Protein AF-A0ABD5RS90-F1 (afdb_monomer)

Sequence (427 aa):
MPPEAVANRLRALKRGEWLVRLPAHFGEPEPRPFVVNSPPLPAGHSESDNPLDGTAAVSFDAQLTLMAEDALDDYCLPIGSHSTATRTDAPDETGADSDHDQTTQRVKSPLALTKCLPPTVQYVPDWDALQCTACDNRYDPCIDGMRRAISCCSSLAAVDRDKIPICELNLKCSLEERAASEWSDQQLLFLQAVYNAQQGRYDKLEYDLLSDSMLRLQEYIGLDSDAVQALLDSDVLNHDGDHPHRLYSVTPEGRDAIGESYRLGVDYGHGKGDLEESSQHVLGMGVAMRWLEQEFRDNPDSDVTVVFPYYDLPDSDHRLDLVGLDDNGEIVVAVEVERINHDVREAAVSDFDKMAAYDPDEAIWLVMTQDDGHTLLDALRDPPDGTPRVEASYAATTPPQQFTIDTPGLTKIYPVTWLRDQLEEYQ

Mean predicted aligned error: 13.92 Å

Solvent-accessible surface area (backbone atoms only — not comparable to full-atom values): 24862 Å² total; per-residue (Å²): 130,60,67,68,64,50,52,58,49,62,75,65,56,51,95,58,48,44,83,44,68,62,86,49,61,94,94,49,79,64,56,75,72,46,77,46,67,62,76,77,65,55,79,45,38,84,88,22,100,46,42,52,55,76,70,55,35,55,51,47,54,53,49,50,51,50,51,52,51,51,41,49,71,76,70,44,80,76,90,60,81,83,76,74,80,82,79,85,84,82,86,86,84,87,90,77,92,77,98,77,78,77,85,77,78,60,85,74,50,37,57,77,49,28,85,52,54,42,93,48,39,45,72,39,78,97,72,60,25,31,25,18,70,85,77,68,52,73,30,52,55,35,67,71,22,48,53,50,27,37,47,68,87,52,46,68,93,79,49,64,57,93,24,38,47,57,34,77,75,87,65,59,53,49,72,68,55,49,72,70,42,97,55,54,71,54,54,44,52,43,50,43,49,42,39,37,51,55,68,65,70,52,54,68,70,40,47,35,73,83,80,48,38,47,62,54,54,35,53,31,49,60,51,55,68,70,63,51,48,55,36,44,80,65,57,29,29,42,79,71,43,62,65,94,39,42,36,49,30,59,30,74,62,26,30,54,72,32,54,57,80,85,49,92,79,75,68,36,49,83,68,36,62,60,96,78,62,41,32,64,47,50,32,39,49,57,42,52,51,56,43,46,42,56,70,29,42,70,26,90,91,42,70,28,67,45,76,42,52,34,37,65,39,95,92,48,102,48,66,45,51,29,35,27,20,30,94,85,68,49,54,41,30,36,36,41,64,51,73,85,57,100,51,40,46,57,51,51,46,53,53,27,55,56,43,31,75,60,59,26,84,37,17,36,38,36,17,63,37,58,68,43,40,53,51,53,47,48,22,34,36,63,22,88,88,70,63,57,74,42,89,75,84,76,61,90,85,58,58,37,71,72,57,89,49,86,42,54,38,39,34,44,39,35,31,43,61,65,54,44,57,67,34,77,95,66,104

Foldseek 3Di:
DDPVVVVVVVVVDDVQKDFDFDQDDPPDDTDDTDIDGHDADDACPPPGPHHDDDPRVVVVVVVVVVVVVVCCVPPNDPPDDDDDPPPDDDDDDDDDDDPDPPLLADLDFLLNQAPQAWPQWHQDSVVRWIAGPPPRDTAHLAPVRSQCSCVVPHHPVVTDLLSAAHRDFPQPDHPVLQVVAPAHSLLLSLLSLLACQLLVVDDVSHPHLLPDASVSSCNSSVPDVVSVVVCCVVQQKAFQDQVVHTHIFGAPNVCVSSVHDDDPPPQDDFLHDDPRDGSLLVNLLVLVQLLCCVPACVDPPHQFPDKGAQHCDPVDNDTFGIFGAGPVRQGQEGEHEDDDDPCLLPVLCVQLVVQLVRQHVAQEYEYQDQQRLQVNQVSQQCHPVRDRQFVDDDDSPDGQQPDQGDGSNHGGYDHSVRSNCPRPVND

pLDDT: mean 86.83, std 15.9, range [29.31, 98.44]

Organism: NCBI:txid1872699

Nearest PDB structures (foldseek):
  8q43-assembly1_B  TM=2.902E-01  e=3.916E-01  Thermoanaerobacter brockii subsp. finnii Ako-1
  8w2p-assembly1_A  TM=3.865E-01  e=2.402E+00  Geobacillus stearothermophilus

Radius of gyration: 28.72 Å; Cα contacts (8 Å, |Δi|>4): 654; chains: 1; bounding box: 75×54×85 Å

Secondary structure (DSSP, 8-state):
--HHHHHHHHHTPPTTEEEE-PPPPTTSPPPPPEEEEPPPPPTB-TTSSSB--HHHHHHHHHHHHHHHHHHHHHTS----S--------------------STTSSPPPHHHH-S---TTEEEEGGGTEEEETTT--EE-SSHHHHHHHHHHHS-GGGS-GGG-----------HHHHHH-SS-HHHHHHHHHHHHHHTT-S-TTT--TTT--THHHHHHHT--HHHHHHHHHTTSEEEEESSSS-EEEE-HHHHHHTT----TTTSSBTTB--TT--HHHHHHHHHHHHHHIIIIIT-TT----EEEEEEE-TTSS-EEEEEEE-TTS-EEEEEEEE---TTHHHHHHHHHHHHHTT--SEEEEEESSHHHHHHHHHHHHS-TTS--S------TTS-GGG----BTTBSEEEEHHHHHTTSGGG-

Structure (mmCIF, N/CA/C/O backbone):
data_AF-A0ABD5RS90-F1
#
_entry.id   AF-A0ABD5RS90-F1
#
loop_
_atom_site.group_PDB
_atom_site.id
_atom_site.type_symbol
_atom_site.label_atom_id
_atom_site.label_alt_id
_atom_site.label_comp_id
_atom_site.label_asym_id
_atom_site.label_entity_id
_atom_site.label_seq_id
_atom_site.pdbx_PDB_ins_code
_atom_site.Cartn_x
_atom_site.Cartn_y
_atom_site.Cartn_z
_atom_site.occupancy
_atom_site.B_iso_or_equiv
_atom_site.auth_seq_id
_atom_site.auth_comp_id
_atom_site.auth_asym_id
_atom_site.auth_atom_id
_atom_site.pdbx_PDB_model_num
ATOM 1 N N . MET A 1 1 ? -36.204 13.274 -8.986 1.00 70.31 1 MET A N 1
ATOM 2 C CA . MET A 1 1 ? -36.857 11.956 -8.804 1.00 70.31 1 MET A CA 1
ATOM 3 C C . MET A 1 1 ? -36.311 11.394 -7.504 1.00 70.31 1 MET A C 1
ATOM 5 O O . MET A 1 1 ? -35.115 11.570 -7.320 1.00 70.31 1 MET A O 1
ATOM 9 N N . PRO A 1 2 ? -37.130 10.824 -6.604 1.00 77.56 2 PRO A N 1
ATOM 10 C CA . PRO A 1 2 ? -36.626 10.252 -5.353 1.00 77.56 2 PRO A CA 1
ATOM 11 C C . PRO A 1 2 ? -35.622 9.112 -5.618 1.00 77.56 2 PRO A C 1
ATOM 13 O O . PRO A 1 2 ? -35.817 8.405 -6.614 1.00 77.56 2 PRO A O 1
ATOM 16 N N . PRO A 1 3 ? -34.599 8.911 -4.766 1.00 74.56 3 PRO A N 1
ATOM 17 C CA . PRO A 1 3 ? -33.565 7.886 -4.960 1.00 74.56 3 PRO A CA 1
ATOM 18 C C . PRO A 1 3 ? -34.128 6.476 -5.180 1.00 74.56 3 PRO A C 1
ATOM 20 O O . PRO A 1 3 ? -33.766 5.816 -6.152 1.00 74.56 3 PRO A O 1
ATOM 23 N N . GLU A 1 4 ? -35.119 6.061 -4.388 1.00 76.81 4 GLU A N 1
ATOM 24 C CA . GLU A 1 4 ? -35.784 4.756 -4.532 1.00 76.81 4 GLU A CA 1
ATOM 25 C C . GLU A 1 4 ? -36.438 4.561 -5.909 1.00 76.81 4 GLU A C 1
ATOM 27 O O . GLU A 1 4 ? -36.399 3.480 -6.497 1.00 76.81 4 GLU A O 1
ATOM 32 N N . ALA A 1 5 ? -37.025 5.620 -6.472 1.00 76.50 5 ALA A N 1
ATOM 33 C CA . ALA A 1 5 ? -37.651 5.564 -7.790 1.00 76.50 5 ALA A CA 1
ATOM 34 C C . ALA A 1 5 ? -36.615 5.487 -8.925 1.00 76.50 5 ALA A C 1
ATOM 36 O O . ALA A 1 5 ? -36.916 4.935 -9.985 1.00 76.50 5 ALA A O 1
ATOM 37 N N . VAL A 1 6 ? -35.405 6.016 -8.711 1.00 78.56 6 VAL A N 1
ATOM 38 C CA . VAL A 1 6 ? -34.271 5.850 -9.633 1.00 78.56 6 VAL A CA 1
ATOM 39 C C . VAL A 1 6 ? -33.722 4.429 -9.529 1.00 78.56 6 VAL A C 1
ATOM 41 O O . VAL A 1 6 ? -33.613 3.764 -10.555 1.00 78.56 6 VAL A O 1
ATOM 44 N N . ALA A 1 7 ? -33.483 3.923 -8.316 1.00 77.19 7 ALA A N 1
ATOM 45 C CA . ALA A 1 7 ? -33.000 2.561 -8.079 1.00 77.19 7 ALA A CA 1
ATOM 46 C C . ALA A 1 7 ? -33.940 1.500 -8.679 1.00 77.19 7 ALA A C 1
ATOM 48 O O . ALA A 1 7 ? -33.500 0.616 -9.415 1.00 77.19 7 ALA A O 1
ATOM 49 N N . ASN A 1 8 ? -35.253 1.641 -8.468 1.00 83.50 8 ASN A N 1
ATOM 50 C CA . ASN A 1 8 ? -36.257 0.754 -9.059 1.00 83.50 8 ASN A CA 1
ATOM 51 C C . ASN A 1 8 ? -36.266 0.799 -10.595 1.00 83.50 8 ASN A C 1
ATOM 53 O O . ASN A 1 8 ? -36.530 -0.215 -11.238 1.00 83.50 8 ASN A O 1
ATOM 57 N N . ARG A 1 9 ? -35.962 1.954 -11.202 1.00 81.50 9 ARG A N 1
ATOM 58 C CA . ARG A 1 9 ? -35.846 2.079 -12.662 1.00 81.50 9 ARG A CA 1
ATOM 59 C C . ARG A 1 9 ? -34.555 1.478 -13.194 1.00 81.50 9 ARG A C 1
ATOM 61 O O . ARG A 1 9 ? -34.614 0.810 -14.216 1.00 81.50 9 ARG A O 1
ATOM 68 N N . LEU A 1 10 ? -33.431 1.672 -12.504 1.00 83.69 10 LEU A N 1
ATOM 69 C CA . LEU A 1 10 ? -32.147 1.077 -12.880 1.00 83.69 10 LEU A CA 1
ATOM 70 C C . LEU A 1 10 ? -32.215 -0.456 -12.852 1.00 83.69 10 LEU A C 1
ATOM 72 O O . LEU A 1 10 ? -31.781 -1.092 -13.805 1.00 83.69 10 LEU A O 1
ATOM 76 N N . ARG A 1 11 ? -32.863 -1.045 -11.836 1.00 85.50 11 ARG A N 1
ATOM 77 C CA . ARG A 1 11 ? -33.105 -2.501 -11.757 1.00 85.50 11 ARG A CA 1
ATOM 78 C C . ARG A 1 11 ? -33.982 -3.045 -12.892 1.00 85.50 11 ARG A C 1
ATOM 80 O O . ARG A 1 11 ? -33.917 -4.231 -13.192 1.00 85.50 11 ARG A O 1
ATOM 87 N N . ALA A 1 12 ? -34.822 -2.204 -13.493 1.00 86.19 12 ALA A N 1
ATOM 88 C CA . ALA A 1 12 ? -35.758 -2.596 -14.544 1.00 86.19 12 ALA A CA 1
ATOM 89 C C . ALA A 1 12 ? -35.225 -2.371 -15.973 1.00 86.19 12 ALA A C 1
ATOM 91 O O . ALA A 1 12 ? -35.929 -2.723 -16.923 1.00 86.19 12 ALA A O 1
ATOM 92 N N . LEU A 1 13 ? -34.027 -1.793 -16.138 1.00 88.69 13 LEU A N 1
ATOM 93 C CA . LEU A 1 13 ? -33.427 -1.551 -17.453 1.00 88.69 13 LEU A CA 1
ATOM 94 C C . LEU A 1 13 ? -33.046 -2.865 -18.138 1.00 88.69 13 LEU A C 1
ATOM 96 O O . LEU A 1 13 ? -32.420 -3.747 -17.547 1.00 88.69 13 LEU A O 1
ATOM 100 N N . LYS A 1 14 ? -33.389 -2.979 -19.419 1.00 86.62 14 LYS A N 1
ATOM 101 C CA . LYS A 1 14 ? -32.979 -4.094 -20.276 1.00 86.62 14 LYS A CA 1
ATOM 102 C C . LYS A 1 14 ? -31.721 -3.750 -21.067 1.00 86.62 14 LYS A C 1
ATOM 104 O O . LYS A 1 14 ? -31.326 -2.595 -21.199 1.00 86.62 14 LYS A O 1
ATOM 109 N N . ARG A 1 15 ? -31.086 -4.774 -21.643 1.00 79.62 15 ARG A N 1
ATOM 110 C CA . ARG A 1 15 ? -29.936 -4.591 -22.537 1.00 79.62 15 ARG A CA 1
ATOM 111 C C . ARG A 1 15 ? -30.327 -3.678 -23.705 1.00 79.62 15 ARG A C 1
ATOM 113 O O . ARG A 1 15 ? -31.264 -3.991 -24.432 1.00 79.62 15 ARG A O 1
ATOM 120 N N . GLY A 1 16 ? -29.596 -2.578 -23.873 1.00 80.75 16 GLY A N 1
ATOM 121 C CA . GLY A 1 16 ? -29.892 -1.559 -24.881 1.00 80.75 16 GLY A CA 1
ATOM 122 C C . GLY A 1 16 ? -30.854 -0.462 -24.416 1.00 80.75 16 GLY A C 1
ATOM 123 O O . GLY A 1 16 ? -31.197 0.392 -25.222 1.00 80.75 16 GLY A O 1
ATOM 124 N N . GLU A 1 17 ? -31.276 -0.442 -23.153 1.00 90.69 17 GLU A N 1
ATOM 125 C CA . GLU A 1 17 ? -31.996 0.683 -22.552 1.00 90.69 17 GLU A CA 1
ATOM 126 C C . GLU A 1 17 ? -31.052 1.528 -21.691 1.00 90.69 17 GLU A C 1
ATOM 128 O O . GLU A 1 17 ? -30.182 1.009 -20.993 1.00 90.69 17 GLU A O 1
ATOM 133 N N . TRP A 1 18 ? -31.257 2.842 -21.708 1.00 88.62 18 TRP A N 1
ATOM 134 C CA . TRP A 1 18 ? -30.460 3.808 -20.963 1.00 88.62 18 TRP A CA 1
ATOM 135 C C . TRP A 1 18 ? -31.381 4.771 -20.231 1.00 88.62 18 TRP A C 1
ATOM 137 O O . TRP A 1 18 ? -32.264 5.374 -20.839 1.00 88.62 18 TRP A O 1
ATOM 147 N N . LEU A 1 19 ? -31.170 4.965 -18.933 1.00 90.81 19 LEU A N 1
ATOM 148 C CA . LEU A 1 19 ? -31.827 6.040 -18.197 1.00 90.81 19 LEU A CA 1
ATOM 149 C C . LEU A 1 19 ? -30.991 7.315 -18.347 1.00 90.81 19 LEU A C 1
ATOM 151 O O . LEU A 1 19 ? -29.860 7.370 -17.876 1.00 90.81 19 LEU A O 1
ATOM 155 N N . VAL A 1 20 ? -31.547 8.343 -18.984 1.00 87.88 20 VAL A N 1
ATOM 156 C CA . VAL A 1 20 ? -30.840 9.597 -19.271 1.00 87.88 20 VAL A CA 1
ATOM 157 C C . VAL A 1 20 ? -31.526 10.787 -18.611 1.00 87.88 20 VAL A C 1
ATOM 159 O O . VAL A 1 20 ? -32.753 10.848 -18.489 1.00 87.88 20 VAL A O 1
ATOM 162 N N . ARG A 1 21 ? -30.719 11.765 -18.199 1.00 87.38 21 ARG A N 1
ATOM 163 C CA . ARG A 1 21 ? -31.157 13.097 -17.772 1.00 87.38 21 ARG A CA 1
ATOM 164 C C . ARG A 1 21 ? -30.435 14.105 -18.652 1.00 87.38 21 ARG A C 1
ATOM 166 O O . ARG A 1 21 ? -29.224 14.254 -18.547 1.00 87.38 21 ARG A O 1
ATOM 173 N N . LEU A 1 22 ? -31.173 14.746 -19.551 1.00 85.06 22 LEU A N 1
ATOM 174 C CA . LEU A 1 22 ? -30.608 15.755 -20.441 1.00 85.06 22 LEU A CA 1
ATOM 175 C C . LEU A 1 22 ? -30.572 17.120 -19.739 1.00 85.06 22 LEU A C 1
ATOM 177 O O . LEU A 1 22 ? -31.462 17.401 -18.933 1.00 85.06 22 LEU A O 1
ATOM 181 N N . PRO A 1 23 ? -29.579 17.972 -20.034 1.00 83.06 23 PRO A N 1
ATOM 182 C CA . PRO A 1 23 ? -29.580 19.348 -19.553 1.00 83.06 23 PRO A CA 1
ATOM 183 C C . PRO A 1 23 ? -30.755 20.131 -20.162 1.00 83.06 23 PRO A C 1
ATOM 185 O O . PRO A 1 23 ? -31.164 19.867 -21.295 1.00 83.06 23 PRO A O 1
ATOM 188 N N . ALA A 1 24 ? -31.289 21.104 -19.421 1.00 85.06 24 ALA A N 1
ATOM 189 C CA . ALA A 1 24 ? -32.215 22.098 -19.968 1.00 85.06 24 ALA A CA 1
ATOM 190 C C . ALA A 1 24 ? -31.471 23.344 -20.462 1.00 85.06 24 ALA A C 1
ATOM 192 O O . ALA A 1 24 ? -30.346 23.630 -20.046 1.00 85.06 24 ALA A O 1
ATOM 193 N N . HIS A 1 25 ? -32.119 24.107 -21.343 1.00 80.62 25 HIS A N 1
ATOM 194 C CA . HIS A 1 25 ? -31.648 25.436 -21.712 1.00 80.62 25 HIS A CA 1
ATOM 195 C C . HIS A 1 25 ? -31.711 26.398 -20.515 1.00 80.62 25 HIS A C 1
ATOM 197 O O . HIS A 1 25 ? -32.459 26.198 -19.557 1.00 80.62 25 HIS A O 1
ATOM 203 N N . PHE A 1 26 ? -30.916 27.468 -20.567 1.00 70.44 26 PHE A N 1
ATOM 204 C CA . PHE A 1 26 ? -30.852 28.453 -19.491 1.00 70.44 26 PHE A CA 1
ATOM 205 C C . PHE A 1 26 ? -32.231 29.075 -19.212 1.00 70.44 26 PHE A C 1
ATOM 207 O O . PHE A 1 26 ? -32.848 29.656 -20.103 1.00 70.44 26 PHE A O 1
ATOM 214 N N . GLY A 1 27 ? -32.690 28.973 -17.962 1.00 81.75 27 GLY A N 1
ATOM 215 C CA . GLY A 1 27 ? -33.994 29.479 -17.522 1.00 81.75 27 GLY A CA 1
ATOM 216 C C . GLY A 1 27 ? -35.159 28.499 -17.697 1.00 81.75 27 GLY A C 1
ATOM 217 O O . GLY A 1 27 ? -36.279 28.832 -17.309 1.00 81.75 27 GLY A O 1
ATOM 218 N N . GLU A 1 28 ? -34.915 27.298 -18.226 1.00 86.94 28 GLU A N 1
ATOM 219 C CA . GLU A 1 28 ? -35.920 26.242 -18.335 1.00 86.94 28 GLU A CA 1
ATOM 220 C C . GLU A 1 28 ? -35.745 25.174 -17.244 1.00 86.94 28 GLU A C 1
ATOM 222 O O . GLU A 1 28 ? -34.625 24.895 -16.809 1.00 86.94 28 GLU A O 1
ATOM 227 N N . PRO A 1 29 ? -36.845 24.563 -16.768 1.00 82.69 29 PRO A N 1
ATOM 228 C CA . PRO A 1 29 ? -36.758 23.476 -15.807 1.00 82.69 29 PRO A CA 1
ATOM 229 C C . PRO A 1 29 ? -36.113 22.247 -16.450 1.00 82.69 29 PRO A C 1
ATOM 231 O O . PRO A 1 29 ? -36.504 21.823 -17.538 1.00 82.69 29 PRO A O 1
ATOM 234 N N . GLU A 1 30 ? -35.168 21.633 -15.740 1.00 80.12 30 GLU A N 1
ATOM 235 C CA . GLU A 1 30 ? -34.530 20.404 -16.205 1.00 80.12 30 GLU A CA 1
ATOM 236 C C . GLU A 1 30 ? -35.546 19.279 -16.445 1.00 80.12 30 GLU A C 1
ATOM 238 O O . GLU A 1 30 ? -36.422 19.030 -15.599 1.00 80.12 30 GLU A O 1
ATOM 243 N N . PRO A 1 31 ? -35.437 18.559 -17.577 1.00 83.56 31 PRO A N 1
ATOM 244 C CA . PRO A 1 31 ? -36.315 17.441 -17.852 1.00 83.56 31 PRO A CA 1
ATOM 245 C C . PRO A 1 31 ? -36.101 16.338 -16.813 1.00 83.56 31 PRO A C 1
ATOM 247 O O . PRO A 1 31 ? -34.987 16.029 -16.383 1.00 83.56 31 PRO A O 1
ATOM 250 N N . ARG A 1 32 ? -37.203 15.700 -16.410 1.00 84.38 32 ARG A N 1
ATOM 251 C CA . ARG A 1 32 ? -37.132 14.527 -15.534 1.00 84.38 32 ARG A CA 1
ATOM 252 C C . ARG A 1 32 ? -36.398 13.394 -16.258 1.00 84.38 32 ARG A C 1
ATOM 254 O O . ARG A 1 32 ? -36.629 13.231 -17.453 1.00 84.38 32 ARG A O 1
ATOM 261 N N . PRO A 1 33 ? -35.616 12.562 -15.546 1.00 86.38 33 PRO A N 1
ATOM 262 C CA . PRO A 1 33 ? -34.971 11.405 -16.150 1.00 86.38 33 PRO A CA 1
ATOM 263 C C . PRO A 1 33 ? -35.971 10.494 -16.873 1.00 86.38 33 PRO A C 1
ATOM 265 O O . PRO A 1 33 ? -37.038 10.163 -16.331 1.00 86.38 33 PRO A O 1
ATOM 268 N N . PHE A 1 34 ? -35.614 10.074 -18.081 1.00 87.56 34 PHE A N 1
ATOM 269 C CA . PHE A 1 34 ? -36.425 9.220 -18.945 1.00 87.56 34 PHE A CA 1
ATOM 270 C C . PHE A 1 34 ? -35.558 8.143 -19.598 1.00 87.56 34 PHE A C 1
ATOM 272 O O . PHE A 1 34 ? -34.336 8.258 -19.634 1.00 87.56 34 PHE A O 1
ATOM 279 N N . VAL A 1 35 ? -36.189 7.064 -20.054 1.00 89.50 35 VAL A N 1
ATOM 280 C CA . VAL A 1 35 ? -35.482 5.941 -20.676 1.00 89.50 35 VAL A CA 1
ATOM 281 C C . VAL A 1 35 ? -35.406 6.172 -22.181 1.00 89.50 35 VAL A C 1
ATOM 283 O O . VAL A 1 35 ? -36.406 6.529 -22.804 1.00 89.50 35 VAL A O 1
ATOM 286 N N . VAL A 1 36 ? -34.227 5.962 -22.752 1.00 89.62 36 VAL A N 1
ATOM 287 C CA . VAL A 1 36 ? -33.993 5.891 -24.194 1.00 89.62 36 VAL A CA 1
ATOM 288 C C . VAL A 1 36 ? -33.517 4.495 -24.561 1.00 89.62 36 VAL A C 1
ATOM 290 O O . VAL A 1 36 ? -32.950 3.784 -23.737 1.00 89.62 36 VAL A O 1
ATOM 293 N N . ASN A 1 37 ? -33.750 4.108 -25.808 1.00 89.12 37 ASN A N 1
ATOM 294 C CA . ASN A 1 37 ? -33.252 2.855 -26.355 1.00 89.12 37 ASN A CA 1
ATOM 295 C C . ASN A 1 37 ? -32.040 3.142 -27.233 1.00 89.12 37 ASN A C 1
ATOM 297 O O . ASN A 1 37 ? -31.997 4.172 -27.912 1.00 89.12 37 ASN A O 1
ATOM 301 N N . SER A 1 38 ? -31.096 2.209 -27.260 1.00 86.81 38 SER A N 1
ATOM 302 C CA . SER A 1 38 ? -30.073 2.159 -28.289 1.00 86.81 38 SER A CA 1
ATOM 303 C C . SER A 1 38 ? -30.753 2.196 -29.660 1.00 86.81 38 SER A C 1
ATOM 305 O O . SER A 1 38 ? -31.779 1.532 -29.857 1.00 86.81 38 SER A O 1
ATOM 307 N N . PRO A 1 39 ? -30.214 2.972 -30.612 1.00 82.94 39 PRO A N 1
ATOM 308 C CA . PRO A 1 39 ? -30.712 2.934 -31.975 1.00 82.94 39 PRO A CA 1
ATOM 309 C C . PRO A 1 39 ? -30.579 1.508 -32.536 1.00 82.94 39 PRO A C 1
ATOM 311 O O . PRO A 1 39 ? -29.691 0.762 -32.106 1.00 82.94 39 PRO A O 1
ATOM 314 N N . PRO A 1 40 ? -31.443 1.111 -33.488 1.00 83.69 40 PRO A N 1
ATOM 315 C CA . PRO A 1 40 ? -31.270 -0.157 -34.179 1.00 83.69 40 PRO A CA 1
ATOM 316 C C . PRO A 1 40 ? -29.905 -0.182 -34.867 1.00 83.69 40 PRO A C 1
ATOM 318 O O . PRO A 1 40 ? -29.392 0.859 -35.294 1.00 83.69 40 PRO A O 1
ATOM 321 N N . LEU A 1 41 ? -29.331 -1.378 -34.988 1.00 84.75 41 LEU A N 1
ATOM 322 C CA . LEU A 1 41 ? -28.094 -1.554 -35.736 1.00 84.75 41 LEU A CA 1
ATOM 323 C C . LEU A 1 41 ? -28.287 -1.034 -37.170 1.00 84.75 41 LEU A C 1
ATOM 325 O O . LEU A 1 41 ? -29.338 -1.280 -37.775 1.00 84.75 41 LEU A O 1
ATOM 329 N N . PRO A 1 42 ? -27.308 -0.292 -37.713 1.00 85.50 42 PRO A N 1
ATOM 330 C CA . PRO A 1 42 ? -27.425 0.267 -39.048 1.00 85.50 42 PRO A CA 1
ATOM 331 C C . PRO A 1 42 ? -27.539 -0.852 -40.087 1.00 85.50 42 PRO A C 1
ATOM 333 O O . PRO A 1 42 ? -26.971 -1.934 -39.922 1.00 85.50 42 PRO A O 1
ATOM 336 N N . ALA A 1 43 ? -28.258 -0.572 -41.176 1.00 84.69 43 ALA A N 1
ATOM 337 C CA . ALA A 1 43 ? -28.351 -1.497 -42.298 1.00 84.69 43 ALA A CA 1
ATOM 338 C C . ALA A 1 43 ? -26.947 -1.838 -42.817 1.00 84.69 43 ALA A C 1
ATOM 340 O O . ALA A 1 43 ? -26.109 -0.956 -43.004 1.00 84.69 43 ALA A O 1
ATOM 341 N N . GLY A 1 44 ? -26.708 -3.125 -43.031 1.00 80.50 44 GLY A N 1
ATOM 342 C CA . GLY A 1 44 ? -25.435 -3.686 -43.454 1.00 80.50 44 GLY A CA 1
ATOM 343 C C . GLY A 1 44 ? -24.589 -4.282 -42.326 1.00 80.50 44 GLY A C 1
ATOM 344 O O . GLY A 1 44 ? -23.716 -5.099 -42.608 1.00 80.50 44 GLY A O 1
ATOM 345 N N . HIS A 1 45 ? -24.873 -3.968 -41.058 1.00 82.88 45 HIS A N 1
ATOM 346 C CA . HIS A 1 45 ? -24.213 -4.629 -39.929 1.00 82.88 45 HIS A CA 1
ATOM 347 C C . HIS A 1 45 ? -24.630 -6.107 -39.853 1.00 82.88 45 HIS A C 1
ATOM 349 O O . HIS A 1 45 ? -25.809 -6.421 -40.036 1.00 82.88 45 HIS A O 1
ATOM 355 N N . SER A 1 46 ? -23.689 -7.007 -39.552 1.00 80.50 46 SER A N 1
ATOM 356 C CA . SER A 1 46 ? -23.896 -8.469 -39.566 1.00 80.50 46 SER A CA 1
ATOM 357 C C . SER A 1 46 ? -25.023 -8.938 -38.639 1.00 80.50 46 SER A C 1
ATOM 359 O O . SER A 1 46 ? -25.750 -9.868 -38.969 1.00 80.50 46 SER A O 1
ATOM 361 N N . GLU A 1 47 ? -25.187 -8.261 -37.504 1.00 80.31 47 GLU A N 1
ATOM 362 C CA . GLU A 1 47 ? -26.246 -8.519 -36.518 1.00 80.31 47 GLU A CA 1
ATOM 363 C C . GLU A 1 47 ? -27.493 -7.624 -36.681 1.00 80.31 47 GLU A C 1
ATOM 365 O O . GLU A 1 47 ? -28.383 -7.656 -35.835 1.00 80.31 47 GLU A O 1
ATOM 370 N N . SER A 1 48 ? -27.568 -6.789 -37.726 1.00 86.81 48 SER A N 1
ATOM 371 C CA . SER A 1 48 ? -28.769 -5.978 -37.991 1.00 86.81 48 SER A CA 1
ATOM 372 C C . SER A 1 48 ? -29.887 -6.800 -38.632 1.00 86.81 48 SER A C 1
ATOM 374 O O . SER A 1 48 ? -29.653 -7.872 -39.183 1.00 86.81 48 SER A O 1
ATOM 376 N N . ASP A 1 49 ? -31.101 -6.244 -38.652 1.00 86.12 49 ASP A N 1
ATOM 377 C CA . ASP A 1 49 ? -32.239 -6.835 -39.370 1.00 86.12 49 ASP A CA 1
ATOM 378 C C . ASP A 1 49 ? -32.047 -6.855 -40.902 1.00 86.12 49 ASP A C 1
ATOM 380 O O . ASP A 1 49 ? -32.788 -7.533 -41.610 1.00 86.12 49 ASP A O 1
ATOM 384 N N . ASN A 1 50 ? -31.070 -6.101 -41.425 1.00 86.94 50 ASN A N 1
ATOM 385 C CA . ASN A 1 50 ? -30.749 -6.017 -42.852 1.00 86.94 50 ASN A CA 1
ATOM 386 C C . ASN A 1 50 ? -29.227 -6.138 -43.063 1.00 86.94 50 ASN A C 1
ATOM 388 O O . ASN A 1 50 ? -28.591 -5.139 -43.417 1.00 86.94 50 ASN A O 1
ATOM 392 N N . PRO A 1 51 ? -28.616 -7.309 -42.813 1.00 8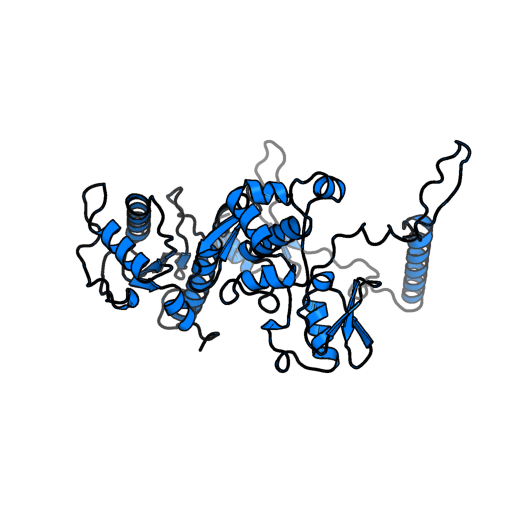6.56 51 PRO A N 1
ATOM 393 C CA . PRO A 1 51 ? -27.179 -7.493 -42.989 1.00 86.56 51 PRO A CA 1
ATOM 394 C C . PRO A 1 51 ? -26.798 -7.448 -44.475 1.00 86.56 51 PRO A C 1
ATOM 396 O O . PRO A 1 51 ? -27.628 -7.711 -45.347 1.00 86.56 51 PRO A O 1
ATOM 399 N N . LEU A 1 52 ? -25.534 -7.134 -44.777 1.00 86.75 52 LEU A N 1
ATOM 400 C CA . LEU A 1 52 ? -25.023 -7.301 -46.140 1.00 86.75 52 LEU A CA 1
ATOM 401 C C . LEU A 1 52 ? -24.997 -8.791 -46.497 1.00 86.75 52 LEU A C 1
ATOM 403 O O . LEU A 1 52 ? -24.494 -9.606 -45.724 1.00 86.75 52 LEU A O 1
ATOM 407 N N . ASP A 1 53 ? -25.492 -9.145 -47.682 1.00 82.19 53 ASP A N 1
ATOM 408 C CA . ASP A 1 53 ? -25.498 -10.520 -48.171 1.00 82.19 53 ASP A CA 1
ATOM 409 C C . ASP A 1 53 ? -24.747 -10.685 -49.502 1.00 82.19 53 ASP A C 1
ATOM 411 O O . ASP A 1 53 ? -24.489 -9.743 -50.261 1.00 82.19 53 ASP A O 1
ATOM 415 N N . GLY A 1 54 ? -24.315 -11.925 -49.750 1.00 82.25 54 GLY A N 1
ATOM 416 C CA . GLY A 1 54 ? -23.692 -12.358 -50.999 1.00 82.25 54 GLY A CA 1
ATOM 417 C C . GLY A 1 54 ? -22.583 -11.430 -51.502 1.00 82.25 54 GLY A C 1
ATOM 418 O O . GLY A 1 54 ? -21.568 -11.209 -50.844 1.00 82.25 54 GLY A O 1
ATOM 419 N N . THR A 1 55 ? -22.770 -10.900 -52.709 1.00 80.38 55 THR A N 1
ATOM 420 C CA . THR A 1 55 ? -21.785 -10.047 -53.384 1.00 80.38 55 THR A CA 1
ATOM 421 C C . THR A 1 55 ? -21.606 -8.682 -52.724 1.00 80.38 55 THR A C 1
ATOM 423 O O . THR A 1 55 ? -20.546 -8.082 -52.884 1.00 80.38 55 THR A O 1
ATOM 426 N N . ALA A 1 56 ? -22.60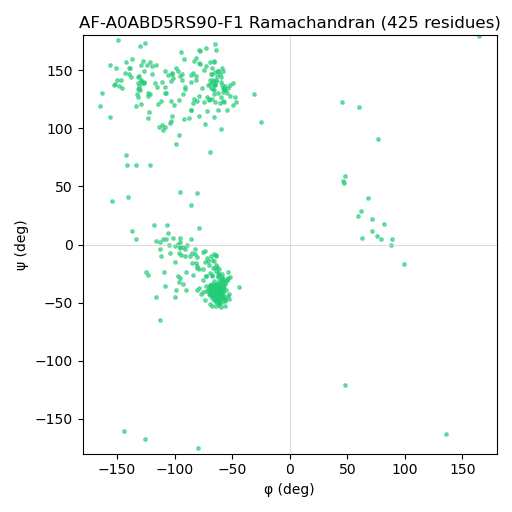8 -8.181 -51.993 1.00 80.56 56 ALA A N 1
ATOM 427 C CA . ALA A 1 56 ? -22.531 -6.879 -51.336 1.00 80.56 56 ALA A CA 1
ATOM 428 C C . ALA A 1 56 ? -21.596 -6.922 -50.118 1.00 80.56 56 ALA A C 1
ATOM 430 O O . ALA A 1 56 ? -20.792 -6.012 -49.946 1.00 80.56 56 ALA A O 1
ATOM 431 N N . ALA A 1 57 ? -21.641 -8.009 -49.338 1.00 81.31 57 ALA A N 1
ATOM 432 C CA . ALA A 1 57 ? -20.727 -8.232 -48.216 1.00 81.31 57 ALA A CA 1
ATOM 433 C C . ALA A 1 57 ? -19.272 -8.364 -48.693 1.00 81.31 57 ALA A C 1
ATOM 435 O O . ALA A 1 57 ? -18.399 -7.646 -48.221 1.00 81.31 57 ALA A O 1
ATOM 436 N N . VAL A 1 58 ? -19.029 -9.190 -49.718 1.00 83.06 58 VAL A N 1
ATOM 437 C CA . VAL A 1 58 ? -17.683 -9.370 -50.297 1.00 83.06 58 VAL A CA 1
ATOM 438 C C . VAL A 1 58 ? -17.136 -8.062 -50.874 1.00 83.06 58 VAL A C 1
ATOM 440 O O . VAL A 1 58 ? -15.958 -7.755 -50.712 1.00 83.06 58 VAL A O 1
ATOM 443 N N . SER A 1 59 ? -17.982 -7.276 -51.547 1.00 86.62 59 SER A N 1
ATOM 444 C CA . SER A 1 59 ? -17.573 -5.973 -52.075 1.00 86.62 59 SER A CA 1
ATOM 445 C C . SER A 1 59 ? -17.282 -4.968 -50.965 1.00 86.62 59 SER A C 1
ATOM 447 O O . SER A 1 59 ? -16.381 -4.155 -51.135 1.00 86.62 59 SER A O 1
ATOM 449 N N . PHE A 1 60 ? -18.042 -4.990 -49.869 1.00 84.44 60 PHE A N 1
ATOM 450 C CA . PHE A 1 60 ? -17.799 -4.127 -48.718 1.00 84.44 60 PHE A CA 1
ATOM 451 C C . PHE A 1 60 ? -16.477 -4.476 -48.039 1.00 84.44 60 PHE A C 1
ATOM 453 O O . PHE A 1 60 ? -15.669 -3.578 -47.848 1.00 84.44 60 PHE A O 1
ATOM 460 N N . ASP A 1 61 ? -16.212 -5.757 -47.771 1.00 82.69 61 ASP A N 1
ATOM 461 C CA . ASP A 1 61 ? -14.953 -6.194 -47.158 1.00 82.69 61 ASP A CA 1
ATOM 462 C C . ASP A 1 61 ? -13.752 -5.825 -48.034 1.00 82.69 61 ASP A C 1
ATOM 464 O O . ASP A 1 61 ? -12.775 -5.266 -47.545 1.00 82.69 61 ASP A O 1
ATOM 468 N N . ALA A 1 62 ? -13.852 -6.042 -49.350 1.00 86.81 62 ALA A N 1
ATOM 469 C CA . ALA A 1 62 ? -12.803 -5.646 -50.285 1.00 86.81 62 ALA A CA 1
ATOM 470 C C . ALA A 1 62 ? -12.576 -4.124 -50.301 1.00 86.81 62 ALA A C 1
ATOM 472 O O . ALA A 1 62 ? -11.435 -3.674 -50.329 1.00 86.81 62 ALA A O 1
ATOM 473 N N . GLN A 1 63 ? -13.645 -3.321 -50.273 1.00 87.75 63 GLN A N 1
ATOM 474 C CA . GLN A 1 63 ? -13.537 -1.859 -50.208 1.00 87.75 63 GLN A CA 1
ATOM 475 C C . GLN A 1 63 ? -13.001 -1.378 -48.859 1.00 87.75 63 GLN A C 1
ATOM 477 O O . GLN A 1 63 ? -12.240 -0.420 -48.826 1.00 87.75 63 GLN A O 1
ATOM 482 N N . LEU A 1 64 ? -13.357 -2.042 -47.761 1.00 86.50 64 LEU A N 1
ATOM 483 C CA . LEU A 1 64 ? -12.846 -1.735 -46.432 1.00 86.50 64 LEU A CA 1
ATOM 484 C C . LEU A 1 64 ? -11.345 -2.030 -46.342 1.00 86.50 64 LEU A C 1
ATOM 486 O O . LEU A 1 64 ? -10.611 -1.219 -45.790 1.00 86.50 64 LEU A O 1
ATOM 490 N N . THR A 1 65 ? -10.881 -3.143 -46.925 1.00 87.12 65 THR A N 1
ATOM 491 C CA . THR A 1 65 ? -9.447 -3.444 -47.053 1.00 87.12 65 THR A CA 1
ATOM 492 C C . THR A 1 65 ? -8.732 -2.382 -47.879 1.00 87.12 65 THR A C 1
ATOM 494 O O . THR A 1 65 ? -7.745 -1.834 -47.406 1.00 87.12 65 THR A O 1
ATOM 497 N N . LEU A 1 66 ? -9.262 -2.027 -49.053 1.00 89.69 66 LEU A N 1
ATOM 498 C CA . LEU A 1 66 ? -8.664 -0.993 -49.903 1.00 89.69 66 LEU A CA 1
ATOM 499 C C . LEU A 1 66 ? -8.634 0.376 -49.213 1.00 89.69 66 LEU A C 1
ATOM 501 O O . LEU A 1 66 ? -7.616 1.045 -49.250 1.00 89.69 66 LEU A O 1
ATOM 505 N N . MET A 1 67 ? -9.705 0.779 -48.523 1.00 88.75 67 MET A N 1
ATOM 506 C CA . MET A 1 67 ? -9.714 2.031 -47.758 1.00 88.75 67 MET A CA 1
ATOM 507 C C . MET A 1 67 ? -8.742 2.006 -46.579 1.00 88.75 67 MET A C 1
ATOM 509 O O . MET A 1 67 ? -8.201 3.049 -46.229 1.00 88.75 67 MET A O 1
ATOM 513 N N . ALA A 1 68 ? -8.550 0.856 -45.931 1.00 79.31 68 ALA A N 1
ATOM 514 C CA . ALA A 1 68 ? -7.564 0.720 -44.867 1.00 79.31 68 ALA A CA 1
ATOM 515 C C . ALA A 1 68 ? -6.134 0.824 -45.419 1.00 79.31 68 ALA A C 1
ATOM 517 O O . ALA A 1 68 ? -5.306 1.480 -44.797 1.00 79.31 68 ALA A O 1
ATOM 518 N N . GLU A 1 69 ? -5.863 0.229 -46.584 1.00 84.00 69 GLU A N 1
ATOM 519 C CA . GLU A 1 69 ? -4.591 0.360 -47.307 1.00 84.00 69 GLU A CA 1
ATOM 520 C C . GLU A 1 69 ? -4.354 1.807 -47.767 1.00 84.00 69 GLU A C 1
ATOM 522 O O . GLU A 1 69 ? -3.328 2.383 -47.422 1.00 84.00 69 GLU A O 1
ATOM 527 N N . ASP A 1 70 ? -5.334 2.441 -48.417 1.00 86.00 70 ASP A N 1
ATOM 528 C CA . ASP A 1 70 ? -5.267 3.853 -48.819 1.00 86.00 70 ASP A CA 1
ATOM 529 C C . ASP A 1 70 ? -5.060 4.764 -47.597 1.00 86.00 70 ASP A C 1
ATOM 531 O O . ASP A 1 70 ? -4.279 5.710 -47.638 1.00 86.00 70 ASP A O 1
ATOM 535 N N . ALA A 1 71 ? -5.726 4.480 -46.471 1.00 82.19 71 ALA A N 1
ATOM 536 C CA . ALA A 1 71 ? -5.541 5.255 -45.250 1.00 82.19 71 ALA A CA 1
ATOM 537 C C . ALA A 1 71 ? -4.154 5.061 -44.624 1.00 82.19 71 ALA A C 1
ATOM 539 O O . ALA A 1 71 ? -3.600 6.018 -44.078 1.00 82.19 71 ALA A O 1
ATOM 540 N N . LEU A 1 72 ? -3.593 3.853 -44.715 1.00 78.19 72 LEU A N 1
ATOM 541 C CA . LEU A 1 72 ? -2.220 3.567 -44.307 1.00 78.19 72 LEU A CA 1
ATOM 542 C C . LEU A 1 72 ? -1.203 4.300 -45.192 1.00 78.19 72 LEU A C 1
ATOM 544 O O . LEU A 1 72 ? -0.219 4.818 -44.670 1.00 78.19 72 LEU A O 1
ATOM 548 N N . ASP A 1 73 ? -1.455 4.384 -46.494 1.00 79.44 73 ASP A N 1
ATOM 549 C CA . ASP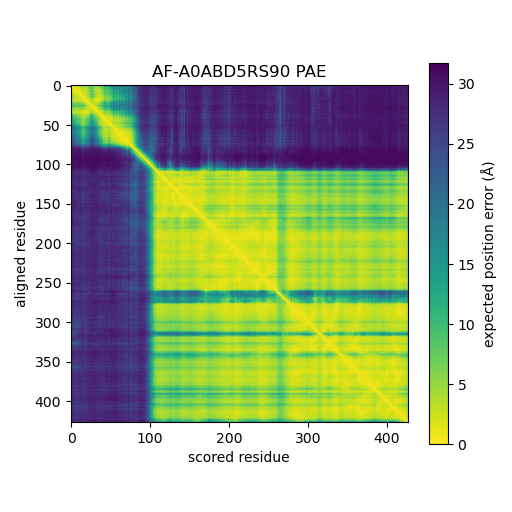 A 1 73 ? -0.550 5.034 -47.443 1.00 79.44 73 ASP A CA 1
ATOM 550 C C . ASP A 1 73 ? -0.629 6.571 -47.382 1.00 79.44 73 ASP A C 1
ATOM 552 O O . ASP A 1 73 ? 0.404 7.245 -47.396 1.00 79.44 73 ASP A O 1
ATOM 556 N N . ASP A 1 74 ? -1.837 7.137 -47.280 1.00 82.19 74 ASP A N 1
ATOM 557 C CA . ASP A 1 74 ? -2.058 8.584 -47.411 1.00 82.19 74 ASP A CA 1
ATOM 558 C C . ASP A 1 74 ? -2.100 9.336 -46.073 1.00 82.19 74 ASP A C 1
ATOM 560 O O . ASP A 1 74 ? -1.785 10.531 -46.020 1.00 82.19 74 ASP A O 1
ATOM 564 N N . TYR A 1 75 ? -2.525 8.676 -44.991 1.00 76.81 75 TYR A N 1
ATOM 565 C CA . TYR A 1 75 ? -2.808 9.344 -43.715 1.00 76.81 75 TYR A CA 1
ATOM 566 C C . TYR A 1 75 ? -2.043 8.775 -42.526 1.00 76.81 75 TYR A C 1
ATOM 568 O O . TYR A 1 75 ? -1.853 9.494 -41.538 1.00 76.81 75 TYR A O 1
ATOM 576 N N . CYS A 1 76 ? -1.589 7.523 -42.578 1.00 60.81 76 CYS A N 1
ATOM 577 C CA . CYS A 1 76 ? -0.714 7.016 -41.536 1.00 60.81 76 CYS A CA 1
ATOM 578 C C . CYS A 1 76 ? 0.697 7.571 -41.721 1.00 60.81 76 CYS A C 1
ATOM 580 O O . CYS A 1 76 ? 1.267 7.589 -42.807 1.00 60.81 76 CYS A O 1
ATOM 582 N N . LEU A 1 77 ? 1.282 8.023 -40.614 1.00 63.31 77 LEU A N 1
ATOM 583 C CA . LEU A 1 77 ? 2.700 8.337 -40.575 1.00 63.31 77 LEU A CA 1
ATOM 584 C C . LEU A 1 77 ? 3.455 7.004 -40.604 1.00 63.31 77 LEU A C 1
ATOM 586 O O . LEU A 1 77 ? 3.330 6.238 -39.642 1.00 63.31 77 LEU A O 1
ATOM 590 N N . PRO A 1 78 ? 4.235 6.697 -41.655 1.00 53.44 78 PRO A N 1
ATOM 591 C CA . PRO A 1 78 ? 5.113 5.546 -41.595 1.00 53.44 78 PRO A CA 1
ATOM 592 C C . PRO A 1 78 ? 6.076 5.774 -40.429 1.00 53.44 78 PRO A C 1
ATOM 594 O O . PRO A 1 78 ? 6.745 6.810 -40.363 1.00 53.44 78 PRO A O 1
ATOM 597 N N . ILE A 1 79 ? 6.174 4.811 -39.509 1.00 51.31 79 ILE A N 1
ATOM 598 C CA . ILE A 1 79 ? 7.317 4.735 -38.595 1.00 51.31 79 ILE A CA 1
ATOM 599 C C . ILE A 1 79 ? 8.509 4.336 -39.470 1.00 51.31 79 ILE A C 1
ATOM 601 O O . ILE A 1 79 ? 8.858 3.167 -39.616 1.00 51.31 79 ILE A O 1
ATOM 605 N N . GLY A 1 80 ? 9.060 5.326 -40.168 1.00 41.44 80 GLY A N 1
ATOM 606 C CA . GLY A 1 80 ? 10.251 5.172 -40.976 1.00 41.44 80 GLY A CA 1
ATOM 607 C C . GLY A 1 80 ? 11.442 4.945 -40.060 1.00 41.44 80 GLY A C 1
ATOM 608 O O . GLY A 1 80 ? 11.588 5.625 -39.042 1.00 41.44 80 GLY A O 1
ATOM 609 N N . SER A 1 81 ? 12.319 4.017 -40.440 1.00 46.41 81 SER A N 1
ATOM 610 C CA . SER A 1 81 ? 13.682 3.986 -39.920 1.00 46.41 81 SER A CA 1
ATOM 611 C C . SER A 1 81 ? 14.252 5.405 -39.976 1.00 46.41 81 SER A C 1
ATOM 613 O O . SER A 1 81 ? 14.237 6.044 -41.029 1.00 46.41 81 SER A O 1
ATOM 615 N N . HIS A 1 82 ? 14.661 5.893 -38.807 1.00 42.38 82 HIS A N 1
ATOM 616 C CA . HIS A 1 82 ? 15.128 7.241 -38.501 1.00 42.38 82 HIS A CA 1
ATOM 617 C C . HIS A 1 82 ? 15.703 8.001 -39.710 1.00 42.38 82 HIS A C 1
ATOM 619 O O . HIS A 1 82 ? 16.832 7.767 -40.131 1.00 42.38 82 HIS A O 1
ATOM 625 N N . SER A 1 83 ? 14.943 8.961 -40.240 1.00 34.88 83 SER A N 1
ATOM 626 C CA . SER A 1 83 ? 15.513 10.062 -41.017 1.00 34.88 83 SER A CA 1
ATOM 627 C C . SER A 1 83 ? 15.687 11.247 -40.084 1.00 34.88 83 SER A C 1
ATOM 629 O O . SER A 1 83 ? 14.764 12.023 -39.845 1.00 34.88 83 SER A O 1
ATOM 631 N N . THR A 1 84 ? 16.889 11.368 -39.528 1.00 38.47 84 THR A N 1
ATOM 632 C CA . THR A 1 84 ? 17.371 12.636 -38.992 1.00 38.47 84 THR A CA 1
ATOM 633 C C . THR A 1 84 ? 17.271 13.683 -40.094 1.00 38.47 84 THR A C 1
ATOM 635 O O . THR A 1 84 ? 17.704 13.468 -41.226 1.00 38.47 84 THR A O 1
ATOM 638 N N . ALA A 1 85 ? 16.667 14.824 -39.770 1.00 33.25 85 ALA A N 1
ATOM 639 C CA . ALA A 1 85 ? 16.612 15.954 -40.677 1.00 33.25 85 ALA A CA 1
ATOM 640 C C . ALA A 1 85 ? 18.037 16.316 -41.124 1.00 33.25 85 ALA A C 1
ATOM 642 O O . ALA A 1 85 ? 18.873 16.733 -40.319 1.00 33.25 85 ALA A O 1
ATOM 643 N N . THR A 1 86 ? 18.314 16.165 -42.419 1.00 32.44 86 THR A N 1
ATOM 644 C CA . THR A 1 86 ? 19.490 16.742 -43.069 1.00 32.44 86 THR A CA 1
ATOM 645 C C . THR A 1 86 ? 19.429 18.254 -42.916 1.00 32.44 86 THR A C 1
ATOM 647 O O . THR A 1 86 ? 18.727 18.954 -43.643 1.00 32.44 86 THR A O 1
ATOM 650 N N . ARG A 1 87 ? 20.171 18.752 -41.934 1.00 32.75 87 ARG A N 1
ATOM 651 C CA . ARG A 1 87 ? 20.498 20.159 -41.764 1.00 32.75 87 ARG A CA 1
ATOM 652 C C . ARG A 1 87 ? 21.537 20.513 -42.829 1.00 32.75 87 ARG A C 1
ATOM 654 O O . ARG A 1 87 ? 22.695 20.120 -42.716 1.00 32.75 87 ARG A O 1
ATOM 661 N N . THR A 1 88 ? 21.108 21.194 -43.885 1.00 33.53 88 THR A N 1
ATOM 662 C CA . THR A 1 88 ? 21.996 21.709 -44.933 1.00 33.53 88 THR A CA 1
ATOM 663 C C . THR A 1 88 ? 22.937 22.789 -44.390 1.00 33.53 88 THR A C 1
ATOM 665 O O . THR A 1 88 ? 22.493 23.761 -43.782 1.00 33.53 88 THR A O 1
ATOM 668 N N . ASP A 1 89 ? 24.218 22.573 -44.696 1.00 33.03 89 ASP A N 1
ATOM 669 C CA . ASP A 1 89 ? 25.330 23.512 -44.883 1.00 33.03 89 ASP A CA 1
ATOM 670 C C . ASP A 1 89 ? 26.019 24.167 -43.671 1.00 33.03 89 ASP A C 1
ATOM 672 O O . ASP A 1 89 ? 25.758 25.309 -43.300 1.00 33.03 89 ASP A O 1
ATOM 676 N N . ALA A 1 90 ? 27.067 23.486 -43.190 1.00 31.53 90 ALA A N 1
ATOM 677 C CA . ALA A 1 90 ? 28.381 24.094 -42.938 1.00 31.53 90 ALA A CA 1
ATOM 678 C C . ALA A 1 90 ? 29.488 23.034 -43.178 1.00 31.53 90 ALA A C 1
ATOM 680 O O . ALA A 1 90 ? 29.288 21.884 -42.785 1.00 31.53 90 ALA A O 1
ATOM 681 N N . PRO A 1 91 ? 30.613 23.358 -43.850 1.00 35.53 91 PRO A N 1
ATOM 682 C CA . PRO A 1 91 ? 31.562 22.348 -44.312 1.00 35.53 91 PRO A CA 1
ATOM 683 C C . PRO A 1 91 ? 32.592 21.944 -43.246 1.00 35.53 91 PRO A C 1
ATOM 685 O O . PRO A 1 91 ? 33.119 22.806 -42.549 1.00 35.53 91 PRO A O 1
ATOM 688 N N . ASP A 1 92 ? 32.854 20.630 -43.231 1.00 30.38 92 ASP A N 1
ATOM 689 C CA . ASP A 1 92 ? 34.096 19.888 -42.940 1.00 30.38 92 ASP A CA 1
ATOM 690 C C . ASP A 1 92 ? 34.949 20.282 -41.717 1.00 30.38 92 ASP A C 1
ATOM 692 O O . ASP A 1 92 ? 35.471 21.385 -41.659 1.00 30.38 92 ASP A O 1
ATOM 696 N N . GLU A 1 93 ? 35.197 19.328 -40.805 1.00 30.44 93 GLU A N 1
ATOM 697 C CA . GLU A 1 93 ? 36.515 18.671 -40.676 1.00 30.44 93 GLU A CA 1
ATOM 698 C C . GLU A 1 93 ? 36.422 17.372 -39.835 1.00 30.44 93 GLU A C 1
ATOM 700 O O . GLU A 1 93 ? 36.120 17.389 -38.646 1.00 30.44 93 GLU A O 1
ATOM 705 N N . THR A 1 94 ? 36.776 16.255 -40.483 1.00 31.86 94 THR A N 1
ATOM 706 C CA . THR A 1 94 ? 37.399 15.017 -39.956 1.00 31.86 94 THR A CA 1
ATOM 707 C C . THR A 1 94 ? 36.684 14.177 -38.886 1.00 31.86 94 THR A C 1
ATOM 709 O O . THR A 1 94 ? 36.473 14.584 -37.749 1.00 31.86 94 THR A O 1
ATOM 712 N N . GLY A 1 95 ? 36.393 12.929 -39.266 1.00 36.09 95 GLY A N 1
ATOM 713 C CA . GLY A 1 95 ? 35.702 11.937 -38.452 1.00 36.09 95 GLY A CA 1
ATOM 714 C C . GLY A 1 95 ? 36.550 11.187 -37.423 1.00 36.09 95 GLY A C 1
ATOM 715 O O . GLY A 1 95 ? 37.768 11.053 -37.545 1.00 36.09 95 GLY A O 1
ATOM 716 N N . ALA A 1 96 ? 35.830 10.624 -36.458 1.00 29.31 96 ALA A N 1
ATOM 717 C CA . ALA A 1 96 ? 36.158 9.411 -35.725 1.00 29.31 96 ALA A CA 1
ATOM 718 C C . ALA A 1 96 ? 34.830 8.775 -35.270 1.00 29.31 96 ALA A C 1
ATOM 720 O O . ALA A 1 96 ? 33.915 9.493 -34.872 1.00 29.31 96 ALA A O 1
ATOM 721 N N . ASP A 1 97 ? 34.742 7.452 -35.413 1.00 36.25 97 ASP A N 1
ATOM 722 C CA . ASP A 1 97 ? 33.612 6.562 -35.120 1.00 36.25 97 ASP A CA 1
ATOM 723 C C . ASP A 1 97 ? 32.694 6.983 -33.962 1.00 36.25 97 ASP A C 1
ATOM 725 O O . ASP A 1 97 ? 33.137 7.159 -32.827 1.00 36.25 97 ASP A O 1
ATOM 729 N N . SER A 1 98 ? 31.386 7.002 -34.224 1.00 31.98 98 SER A N 1
ATOM 730 C CA . SER A 1 98 ? 30.357 7.028 -33.182 1.00 31.98 98 SER A CA 1
ATOM 731 C C . SER A 1 98 ? 29.165 6.147 -33.571 1.00 31.98 98 SER A C 1
ATOM 733 O O . SER A 1 98 ? 28.066 6.634 -33.824 1.00 31.98 98 SER A O 1
ATOM 735 N N . ASP A 1 99 ? 29.380 4.833 -33.594 1.00 33.78 99 ASP A N 1
ATOM 736 C CA . ASP A 1 99 ? 28.317 3.816 -33.698 1.00 33.78 99 ASP A CA 1
ATOM 737 C C . ASP A 1 99 ? 27.740 3.463 -32.302 1.00 33.78 99 ASP A C 1
ATOM 739 O O . ASP A 1 99 ? 27.404 2.319 -31.989 1.00 33.78 99 ASP A O 1
ATOM 743 N N . HIS A 1 100 ? 27.682 4.446 -31.396 1.00 37.69 100 HIS A N 1
ATOM 744 C CA . HIS A 1 100 ? 27.448 4.222 -29.963 1.00 37.69 100 HIS A CA 1
ATOM 745 C C . HIS A 1 100 ? 26.535 5.255 -29.291 1.00 37.69 100 HIS A C 1
ATOM 747 O O . HIS A 1 100 ? 26.807 5.656 -28.165 1.00 37.69 100 HIS A O 1
ATOM 753 N N . ASP A 1 101 ? 25.442 5.684 -29.937 1.00 35.88 101 ASP A N 1
ATOM 754 C CA . ASP A 1 101 ? 24.505 6.590 -29.242 1.00 35.88 101 ASP A CA 1
ATOM 755 C C . ASP A 1 101 ? 23.039 6.581 -29.724 1.00 35.88 101 ASP A C 1
ATOM 757 O O . ASP A 1 101 ? 22.386 7.618 -29.788 1.00 35.88 101 ASP A O 1
ATOM 761 N N . GLN A 1 102 ? 22.488 5.415 -30.088 1.00 37.31 102 GLN A N 1
ATOM 762 C CA . GLN A 1 102 ? 21.027 5.272 -30.289 1.00 37.31 102 GLN A CA 1
ATOM 763 C C . GLN A 1 102 ? 20.343 4.378 -29.241 1.00 37.31 102 GLN A C 1
ATOM 765 O O . GLN A 1 102 ? 19.121 4.375 -29.133 1.00 37.31 102 GLN A O 1
ATOM 770 N N . THR A 1 103 ? 21.105 3.671 -28.402 1.00 39.72 103 THR A N 1
ATOM 771 C CA . THR A 1 103 ? 20.580 2.857 -27.288 1.00 39.72 103 THR A CA 1
ATOM 772 C C . THR A 1 103 ? 20.274 3.669 -26.022 1.00 39.72 103 THR A C 1
ATOM 774 O O . THR A 1 103 ? 19.741 3.132 -25.054 1.00 39.72 103 THR A O 1
ATOM 777 N N . THR A 1 104 ? 20.573 4.968 -26.020 1.00 40.53 104 THR A N 1
ATOM 778 C CA . THR A 1 104 ? 20.401 5.905 -24.897 1.00 40.53 104 THR A CA 1
ATOM 779 C C . THR A 1 104 ? 19.041 6.623 -24.890 1.00 40.53 104 THR A C 1
ATOM 781 O O . THR A 1 104 ? 18.740 7.339 -23.939 1.00 40.53 104 THR A O 1
ATOM 784 N N . GLN A 1 105 ? 18.186 6.419 -25.905 1.00 49.12 105 GLN A N 1
ATOM 785 C CA . GLN A 1 105 ? 16.983 7.240 -26.141 1.00 49.12 105 GLN A CA 1
ATOM 786 C C . GLN A 1 105 ? 15.652 6.700 -25.588 1.00 49.12 105 GLN A C 1
ATOM 788 O O . GLN A 1 105 ? 14.655 7.416 -25.619 1.00 49.12 105 GLN A O 1
ATOM 793 N N . ARG A 1 106 ? 15.579 5.473 -25.063 1.00 54.62 106 ARG A N 1
ATOM 794 C CA . ARG A 1 106 ? 14.338 4.931 -24.474 1.00 54.62 106 ARG A CA 1
ATOM 795 C C . ARG A 1 106 ? 14.514 4.799 -22.966 1.00 54.62 106 ARG A C 1
ATOM 797 O O . ARG A 1 106 ? 15.590 4.404 -22.516 1.00 54.62 106 ARG A O 1
ATOM 804 N N . VAL A 1 107 ? 13.484 5.135 -22.175 1.00 58.53 107 VAL A N 1
ATOM 805 C CA . VAL A 1 107 ? 13.444 4.727 -20.757 1.00 58.53 107 VAL A CA 1
ATOM 806 C C . VAL A 1 107 ? 13.745 3.233 -20.744 1.00 58.53 107 VAL A C 1
ATOM 808 O O . VAL A 1 107 ? 13.075 2.465 -21.437 1.00 58.53 107 VAL A O 1
ATOM 811 N N . LYS A 1 108 ? 14.820 2.835 -20.059 1.00 65.81 108 LYS A N 1
ATOM 812 C CA . LYS A 1 108 ? 15.193 1.425 -19.986 1.00 65.81 108 LYS A CA 1
ATOM 813 C C . LYS A 1 108 ? 14.028 0.704 -19.322 1.00 65.81 108 LYS A C 1
ATOM 815 O O . LYS A 1 108 ? 13.662 1.068 -18.207 1.00 65.81 108 LYS A O 1
ATOM 820 N N . SER A 1 109 ? 13.452 -0.286 -20.007 1.00 79.69 109 SER A N 1
ATOM 821 C CA . SER A 1 109 ? 12.514 -1.210 -19.370 1.00 79.69 109 SER A CA 1
ATOM 822 C C . SER A 1 109 ? 13.157 -1.720 -18.070 1.00 79.69 109 SER A C 1
ATOM 824 O O . SER A 1 109 ? 14.362 -2.009 -18.088 1.00 79.69 109 SER A O 1
ATOM 826 N N . PRO A 1 110 ? 12.422 -1.845 -16.949 1.00 88.00 110 PRO A N 1
ATOM 827 C CA . PRO A 1 110 ? 12.973 -2.459 -15.736 1.00 88.00 110 PRO A CA 1
ATOM 828 C C . PRO A 1 110 ? 13.560 -3.849 -16.020 1.00 88.00 110 PRO A C 1
ATOM 830 O O . PRO A 1 110 ? 14.560 -4.240 -15.420 1.00 88.00 110 PRO A O 1
ATOM 833 N N . LEU A 1 111 ? 13.023 -4.553 -17.022 1.00 92.81 111 LEU A N 1
ATOM 834 C CA . LEU A 1 111 ? 13.513 -5.849 -17.491 1.00 92.81 111 LEU A CA 1
ATOM 835 C C . LEU A 1 111 ? 14.927 -5.793 -18.094 1.00 92.81 111 LEU A C 1
ATOM 837 O O . LEU A 1 111 ? 15.630 -6.801 -18.106 1.00 92.81 111 LEU A O 1
ATOM 841 N N . ALA A 1 112 ? 15.368 -4.623 -18.565 1.00 90.81 112 ALA A N 1
ATOM 842 C CA . ALA A 1 112 ? 16.732 -4.398 -19.041 1.00 90.81 112 ALA A CA 1
ATOM 843 C C . ALA A 1 112 ? 17.735 -4.155 -17.899 1.00 90.81 112 ALA A C 1
ATOM 845 O O . ALA A 1 112 ? 18.945 -4.238 -18.119 1.00 90.81 112 ALA A O 1
ATOM 846 N N . LEU A 1 113 ? 17.247 -3.799 -16.706 1.00 90.19 113 LEU A N 1
ATOM 847 C CA . LEU A 1 113 ? 18.060 -3.469 -15.532 1.00 90.19 113 LEU A CA 1
ATOM 848 C C . LEU A 1 113 ? 18.168 -4.649 -14.567 1.00 90.19 113 LEU A C 1
ATOM 850 O O . LEU A 1 113 ? 19.235 -4.902 -14.002 1.00 90.19 113 LEU A O 1
ATOM 854 N N . THR A 1 114 ? 17.068 -5.379 -14.405 1.00 91.88 114 THR A N 1
ATOM 855 C CA . THR A 1 114 ? 16.978 -6.484 -13.460 1.00 91.88 114 THR A CA 1
ATOM 856 C C . THR A 1 114 ? 17.884 -7.647 -13.852 1.00 91.88 114 THR A C 1
ATOM 858 O O . THR A 1 114 ? 18.013 -8.034 -15.014 1.00 91.88 114 THR A O 1
ATOM 861 N N . LYS A 1 115 ? 18.492 -8.260 -12.837 1.00 88.88 115 LYS A N 1
ATOM 862 C CA . LYS A 1 115 ? 19.176 -9.559 -12.954 1.00 88.88 115 LYS A CA 1
ATOM 863 C C . LYS A 1 115 ? 18.276 -10.717 -12.518 1.00 88.88 115 LYS A C 1
ATOM 865 O O . LYS A 1 115 ? 18.717 -11.865 -12.501 1.00 88.88 115 LYS A O 1
ATOM 870 N N . CYS A 1 116 ? 17.042 -10.412 -12.122 1.00 90.62 116 CYS A N 1
ATOM 871 C CA . CYS A 1 116 ? 16.067 -11.365 -11.630 1.00 90.62 116 CYS A CA 1
ATOM 872 C C . CYS A 1 116 ? 15.043 -11.643 -12.730 1.00 90.62 116 CYS A C 1
ATOM 874 O O . CYS A 1 116 ? 14.227 -10.781 -13.035 1.00 90.62 116 CYS A O 1
ATOM 876 N N . LEU A 1 117 ? 15.117 -12.826 -13.342 1.00 94.50 117 LEU A N 1
ATOM 877 C CA . LEU A 1 117 ? 14.136 -13.319 -14.307 1.00 94.50 117 LEU A CA 1
ATOM 878 C C . LEU A 1 117 ? 13.867 -14.808 -14.053 1.00 94.50 117 LEU A C 1
ATOM 880 O O . LEU A 1 117 ? 14.769 -15.523 -13.590 1.00 94.50 117 LEU A O 1
ATOM 884 N N . PRO A 1 118 ? 12.666 -15.313 -14.390 1.00 95.38 118 PRO A N 1
ATOM 885 C CA . PRO A 1 118 ? 12.390 -16.740 -14.343 1.00 95.38 118 PRO A CA 1
ATOM 886 C C . PRO A 1 118 ? 13.341 -17.502 -15.276 1.00 95.38 118 PRO A C 1
ATOM 888 O O . PRO A 1 118 ? 13.604 -17.037 -16.380 1.00 95.38 118 PRO A O 1
ATOM 891 N N . PRO A 1 119 ? 13.800 -18.715 -14.927 1.00 92.50 119 PRO A N 1
ATOM 892 C CA . PRO A 1 119 ? 14.776 -19.455 -15.742 1.00 92.50 119 PRO A CA 1
ATOM 893 C C . PRO A 1 119 ? 14.277 -19.798 -17.159 1.00 92.50 119 PRO A C 1
ATOM 895 O O . PRO A 1 119 ? 15.065 -20.068 -18.065 1.00 92.50 119 PRO A O 1
ATOM 898 N N . THR A 1 120 ? 12.959 -19.807 -17.358 1.00 93.81 120 THR A N 1
ATOM 899 C CA . THR A 1 120 ? 12.307 -20.109 -18.639 1.00 93.81 120 THR A CA 1
ATOM 900 C C . THR A 1 120 ? 12.092 -18.873 -19.511 1.00 93.81 120 THR A C 1
ATOM 902 O O . THR A 1 120 ? 11.540 -18.992 -20.606 1.00 93.81 120 THR A O 1
ATOM 905 N N . VAL A 1 121 ? 12.491 -17.693 -19.029 1.00 97.19 121 VAL A N 1
ATOM 906 C CA . VAL A 1 121 ? 12.264 -16.402 -19.674 1.00 97.19 121 VAL A CA 1
ATOM 907 C C . VAL A 1 121 ? 13.571 -15.618 -19.723 1.00 97.19 121 VAL A C 1
ATOM 909 O O . VAL A 1 121 ? 14.314 -15.548 -18.751 1.00 97.19 121 VAL A O 1
ATOM 912 N N . GLN A 1 122 ? 13.845 -14.997 -20.861 1.00 96.56 122 GLN A N 1
ATOM 913 C CA . GLN A 1 122 ? 14.907 -14.008 -21.002 1.00 96.56 122 GLN A CA 1
ATOM 914 C C . GLN A 1 122 ? 14.342 -12.727 -21.608 1.00 96.56 122 GLN A C 1
ATOM 916 O O . GLN A 1 122 ? 13.392 -12.776 -22.388 1.00 96.56 122 GLN A O 1
ATOM 921 N N . TYR A 1 123 ? 14.924 -11.585 -21.262 1.00 96.31 123 TYR A N 1
ATOM 922 C CA . TYR A 1 123 ? 14.602 -10.311 -21.895 1.00 96.31 123 TYR A CA 1
ATOM 923 C C . TYR A 1 123 ? 15.537 -10.072 -23.085 1.00 96.31 123 TYR A C 1
ATOM 925 O O . TYR A 1 123 ? 16.744 -10.301 -22.988 1.00 96.31 123 TYR A O 1
ATOM 933 N N . VAL A 1 124 ? 14.980 -9.628 -24.213 1.00 94.50 124 VAL A N 1
ATOM 934 C CA . VAL A 1 124 ? 15.711 -9.360 -25.455 1.00 94.50 124 VAL A CA 1
ATOM 935 C C . VAL A 1 124 ? 15.674 -7.851 -25.746 1.00 94.50 124 VAL A C 1
ATOM 937 O O . VAL A 1 124 ? 14.667 -7.367 -26.266 1.00 94.50 124 VAL A O 1
ATOM 940 N N . PRO A 1 125 ? 16.760 -7.102 -25.456 1.00 90.50 125 PRO A N 1
ATOM 941 C CA . PRO A 1 125 ? 16.766 -5.638 -25.533 1.00 90.50 125 PRO A CA 1
ATOM 942 C C . PRO A 1 125 ? 16.446 -5.064 -26.916 1.00 90.50 125 PRO A C 1
ATOM 944 O O . PRO A 1 125 ? 15.711 -4.088 -27.004 1.00 90.50 125 PRO A O 1
ATOM 947 N N . ASP A 1 126 ? 16.944 -5.688 -27.988 1.00 88.75 126 ASP A N 1
ATOM 948 C CA . ASP A 1 126 ? 16.776 -5.190 -29.365 1.00 88.75 126 ASP A CA 1
ATOM 949 C C . ASP A 1 126 ? 15.309 -5.116 -29.808 1.00 88.75 126 ASP A C 1
ATOM 951 O O . ASP A 1 126 ? 14.957 -4.343 -30.696 1.00 88.75 126 ASP A O 1
ATOM 955 N N . TRP A 1 127 ? 14.457 -5.944 -29.202 1.00 86.94 127 TRP A N 1
ATOM 956 C CA . TRP A 1 127 ? 13.042 -6.063 -29.549 1.00 86.94 127 TRP A CA 1
ATOM 957 C C . TRP A 1 127 ? 12.134 -5.549 -28.441 1.00 86.94 127 TRP A C 1
ATOM 959 O O . TRP A 1 127 ? 10.924 -5.563 -28.638 1.00 86.94 127 TRP A O 1
ATOM 969 N N . ASP A 1 128 ? 12.708 -5.144 -27.300 1.00 91.00 128 ASP A N 1
ATOM 970 C CA . ASP A 1 128 ? 11.969 -4.819 -26.081 1.00 91.00 128 ASP A CA 1
ATOM 971 C C . ASP A 1 128 ? 10.911 -5.895 -25.783 1.00 91.00 128 ASP A C 1
ATOM 973 O O . ASP A 1 128 ? 9.715 -5.633 -25.739 1.00 91.00 128 ASP A O 1
ATOM 977 N N . ALA A 1 129 ? 11.355 -7.154 -25.709 1.00 94.69 129 ALA A N 1
ATOM 978 C CA . ALA A 1 129 ? 10.462 -8.306 -25.645 1.00 94.69 129 ALA A CA 1
ATOM 979 C C . ALA A 1 129 ? 10.961 -9.363 -24.663 1.00 94.69 129 ALA A C 1
ATOM 981 O O . ALA A 1 129 ? 12.162 -9.614 -24.528 1.00 94.69 129 ALA A O 1
ATOM 982 N N . LEU A 1 130 ? 10.016 -10.048 -24.030 1.00 96.75 130 LEU A N 1
ATOM 983 C CA . LEU A 1 130 ? 10.271 -11.275 -23.290 1.00 96.75 130 LEU A CA 1
ATOM 984 C C . LEU A 1 130 ? 10.333 -12.446 -24.267 1.00 96.75 130 LEU A C 1
ATOM 986 O O . LEU A 1 130 ? 9.552 -12.530 -25.212 1.00 96.75 130 LEU A O 1
ATOM 990 N N . GLN A 1 131 ? 11.242 -13.382 -24.035 1.00 97.62 131 GLN A N 1
ATOM 991 C CA . GLN A 1 131 ? 11.418 -14.558 -24.872 1.00 97.62 131 GLN A CA 1
ATOM 992 C C . GLN A 1 131 ? 11.462 -15.822 -24.023 1.00 97.62 131 GLN A C 1
ATOM 994 O O . GLN A 1 131 ? 12.173 -15.894 -23.021 1.00 97.62 131 GLN A O 1
ATOM 999 N N . CYS A 1 132 ? 10.724 -16.845 -24.448 1.00 97.81 132 CYS A N 1
ATOM 1000 C CA . CYS A 1 132 ? 10.825 -18.170 -23.855 1.00 97.81 132 CYS A CA 1
ATOM 1001 C C . CYS A 1 132 ? 12.167 -18.812 -24.229 1.00 97.81 132 CYS A C 1
ATOM 1003 O O . CYS A 1 132 ? 12.456 -18.989 -25.411 1.00 97.81 132 CYS A O 1
ATOM 1005 N N . THR A 1 133 ? 12.951 -19.236 -23.238 1.00 96.75 133 THR A N 1
ATOM 1006 C CA . THR A 1 133 ? 14.291 -19.818 -23.455 1.00 96.75 133 THR A CA 1
ATOM 1007 C C . THR A 1 133 ? 14.268 -21.221 -24.074 1.00 96.75 133 THR A C 1
ATOM 1009 O O . THR A 1 133 ? 15.308 -21.728 -24.486 1.00 96.75 133 THR A O 1
ATOM 1012 N N . ALA A 1 134 ? 13.098 -21.868 -24.144 1.00 96.38 134 ALA A N 1
ATOM 1013 C CA . ALA A 1 134 ? 12.950 -23.228 -24.666 1.00 96.38 134 ALA A CA 1
ATOM 1014 C C . ALA A 1 134 ? 12.532 -23.295 -26.145 1.00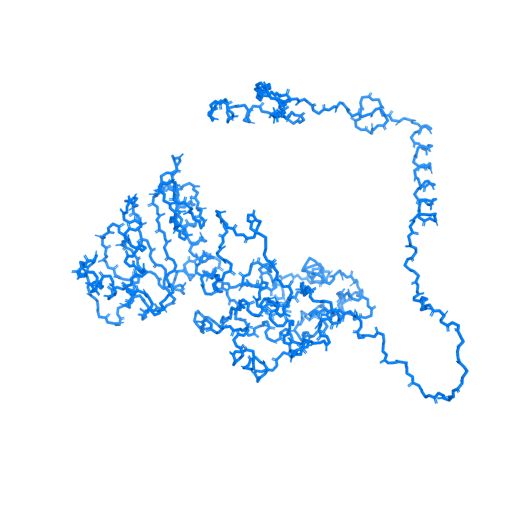 96.38 134 ALA A C 1
ATOM 1016 O O . ALA A 1 134 ? 12.893 -24.247 -26.835 1.00 96.38 134 ALA A O 1
ATOM 1017 N N . CYS A 1 135 ? 11.740 -22.331 -26.626 1.00 97.19 135 CYS A N 1
ATOM 1018 C CA . CYS A 1 135 ? 11.181 -22.352 -27.985 1.00 97.19 135 CYS A CA 1
ATOM 1019 C C . CYS A 1 135 ? 11.310 -21.024 -28.743 1.00 97.19 135 CYS A C 1
ATOM 1021 O O . CYS A 1 135 ? 10.769 -20.903 -29.839 1.00 97.19 135 CYS A O 1
ATOM 1023 N N . ASP A 1 136 ? 11.979 -20.030 -28.157 1.00 96.94 136 ASP A N 1
ATOM 1024 C CA . ASP A 1 136 ? 12.261 -18.718 -28.744 1.00 96.94 136 ASP A CA 1
ATOM 1025 C C . ASP A 1 136 ? 11.038 -17.841 -29.076 1.00 96.94 136 ASP A C 1
ATOM 1027 O O . ASP A 1 136 ? 11.209 -16.740 -29.612 1.00 96.94 136 ASP A O 1
ATOM 1031 N N . ASN A 1 137 ? 9.821 -18.266 -28.710 1.00 96.88 137 ASN A N 1
ATOM 1032 C CA . ASN A 1 137 ? 8.615 -17.442 -28.818 1.00 96.88 137 ASN A CA 1
ATOM 1033 C C . ASN A 1 137 ? 8.745 -16.161 -27.992 1.00 96.88 137 ASN A C 1
ATOM 1035 O O . ASN A 1 137 ? 9.250 -16.185 -26.866 1.00 96.88 137 ASN A O 1
ATOM 1039 N N . ARG A 1 138 ? 8.249 -15.059 -28.558 1.00 97.50 138 ARG A N 1
ATOM 1040 C CA . ARG A 1 138 ? 8.353 -13.711 -27.995 1.00 97.50 138 ARG A CA 1
ATOM 1041 C C . ARG A 1 138 ? 7.010 -13.214 -27.474 1.00 97.50 138 ARG A C 1
ATOM 1043 O O . ARG A 1 138 ? 5.963 -13.575 -28.009 1.00 97.50 138 ARG A O 1
ATOM 1050 N N . TYR A 1 139 ? 7.077 -12.377 -26.452 1.00 97.12 139 TYR A N 1
ATOM 1051 C CA . TYR A 1 139 ? 5.953 -11.825 -25.712 1.00 97.12 139 TYR A CA 1
ATOM 1052 C C . TYR A 1 139 ? 6.242 -10.374 -25.333 1.00 97.12 139 TYR A C 1
ATOM 1054 O O . TYR A 1 139 ? 7.405 -9.972 -25.243 1.00 97.12 139 TYR A O 1
ATOM 1062 N N . ASP A 1 140 ? 5.179 -9.613 -25.096 1.00 95.25 140 ASP A N 1
ATOM 1063 C CA . ASP A 1 140 ? 5.271 -8.205 -24.716 1.00 95.25 140 ASP A CA 1
ATOM 1064 C C . ASP A 1 140 ? 6.000 -8.037 -23.365 1.00 95.25 140 ASP A C 1
ATOM 1066 O O . ASP A 1 140 ? 5.922 -8.926 -22.511 1.00 95.25 140 ASP A O 1
ATOM 1070 N N . PRO A 1 141 ? 6.717 -6.924 -23.136 1.00 93.62 141 PRO A N 1
ATOM 1071 C CA . PRO A 1 141 ? 7.500 -6.676 -21.924 1.00 93.62 141 PRO A CA 1
ATOM 1072 C C . PRO A 1 141 ? 6.632 -6.181 -20.750 1.00 93.62 141 PRO A C 1
ATOM 1074 O O . PRO A 1 141 ? 6.997 -5.244 -20.052 1.00 93.62 141 PRO A O 1
ATOM 1077 N N . CYS A 1 142 ? 5.477 -6.809 -20.535 1.00 93.88 142 CYS A N 1
ATOM 1078 C CA . CYS A 1 142 ? 4.514 -6.484 -19.482 1.00 93.88 142 CYS A CA 1
ATOM 1079 C C . CYS A 1 142 ? 4.191 -7.725 -18.636 1.00 93.88 142 CYS A C 1
ATOM 1081 O O . CYS A 1 142 ? 4.586 -8.844 -18.982 1.00 93.88 142 CYS A O 1
ATOM 1083 N N . ILE A 1 143 ? 3.430 -7.564 -17.549 1.00 95.31 143 ILE A N 1
ATOM 1084 C CA . ILE A 1 143 ? 3.108 -8.685 -16.653 1.00 95.31 143 ILE A CA 1
ATOM 1085 C C . ILE A 1 143 ? 2.316 -9.808 -17.346 1.00 95.31 143 ILE A C 1
ATOM 1087 O O . ILE A 1 143 ? 2.581 -10.994 -17.130 1.00 95.31 143 ILE A O 1
ATOM 1091 N N . ASP A 1 144 ? 1.402 -9.476 -18.256 1.00 96.44 144 ASP A N 1
ATOM 1092 C CA . ASP A 1 144 ? 0.667 -10.486 -19.027 1.00 96.44 144 ASP A CA 1
ATOM 1093 C C . ASP A 1 144 ? 1.571 -11.205 -20.030 1.00 96.44 144 ASP A C 1
ATOM 1095 O O . ASP A 1 144 ? 1.466 -12.422 -20.227 1.00 96.44 144 ASP A O 1
ATOM 1099 N N . GLY A 1 145 ? 2.517 -10.477 -20.624 1.00 96.50 145 GLY A N 1
ATOM 1100 C CA . GLY A 1 145 ? 3.571 -11.059 -21.439 1.00 96.50 145 GLY A CA 1
ATOM 1101 C C . GLY A 1 145 ? 4.470 -11.994 -20.631 1.00 96.50 145 GLY A C 1
ATOM 1102 O O . GLY A 1 145 ? 4.746 -13.103 -21.087 1.00 96.50 145 GLY A O 1
ATOM 1103 N N . MET A 1 146 ? 4.830 -11.629 -19.398 1.00 97.12 146 MET A N 1
ATOM 1104 C CA . MET A 1 146 ? 5.588 -12.467 -18.464 1.00 97.12 146 MET A CA 1
ATOM 1105 C C . MET A 1 146 ? 4.839 -13.758 -18.120 1.00 97.12 146 MET A C 1
ATOM 1107 O O . MET A 1 146 ? 5.400 -14.850 -18.240 1.00 97.12 146 MET A O 1
ATOM 1111 N N . ARG A 1 147 ? 3.542 -13.674 -17.793 1.00 97.50 147 ARG A N 1
ATOM 1112 C CA . ARG A 1 147 ? 2.686 -14.854 -17.564 1.00 97.50 147 ARG A CA 1
ATOM 1113 C C . ARG A 1 147 ? 2.674 -15.798 -18.758 1.00 97.50 147 ARG A C 1
ATOM 1115 O O . ARG A 1 147 ? 2.800 -17.016 -18.590 1.00 97.50 147 ARG A O 1
ATOM 1122 N N . ARG A 1 148 ? 2.532 -15.249 -19.967 1.00 97.44 148 ARG A N 1
ATOM 1123 C CA . ARG A 1 148 ? 2.521 -16.022 -21.218 1.00 97.44 148 ARG A CA 1
ATOM 1124 C C . ARG A 1 148 ? 3.896 -16.604 -21.541 1.00 97.44 148 ARG A C 1
ATOM 1126 O O . ARG A 1 148 ? 3.965 -17.759 -21.953 1.00 97.44 148 ARG A O 1
ATOM 1133 N N . ALA A 1 149 ? 4.972 -15.862 -21.295 1.00 97.19 149 ALA A N 1
ATOM 1134 C CA . ALA A 1 149 ? 6.343 -16.319 -21.490 1.00 97.19 149 ALA A CA 1
ATOM 1135 C C . ALA A 1 149 ? 6.678 -17.502 -20.573 1.00 97.19 149 ALA A C 1
ATOM 1137 O O . ALA A 1 149 ? 7.189 -18.518 -21.048 1.00 97.19 149 ALA A O 1
ATOM 1138 N N . ILE A 1 150 ? 6.312 -17.420 -19.288 1.00 96.81 150 ILE A N 1
ATOM 1139 C CA . ILE A 1 150 ? 6.438 -18.529 -18.332 1.00 96.81 150 ILE A CA 1
ATOM 1140 C C . ILE A 1 150 ? 5.591 -19.724 -18.789 1.00 96.81 150 ILE A C 1
ATOM 1142 O O . ILE A 1 150 ? 6.091 -20.843 -18.900 1.00 96.81 150 ILE A O 1
ATOM 1146 N N . SER A 1 151 ? 4.317 -19.491 -19.109 1.00 96.69 151 SER A N 1
ATOM 1147 C CA . SER A 1 151 ? 3.365 -20.558 -19.456 1.00 96.69 151 SER A CA 1
ATOM 1148 C C . SER A 1 151 ? 3.586 -21.166 -20.847 1.00 96.69 151 SER A C 1
ATOM 1150 O O . SER A 1 151 ? 2.917 -22.127 -21.215 1.00 96.69 151 SER A O 1
ATOM 1152 N N . CYS A 1 152 ? 4.514 -20.625 -21.641 1.00 97.12 152 CYS A N 1
ATOM 1153 C CA . CYS A 1 152 ? 4.780 -21.092 -22.997 1.00 97.12 152 CYS A CA 1
ATOM 1154 C C . CYS A 1 152 ? 5.337 -22.521 -23.027 1.00 97.12 152 CYS A C 1
ATOM 1156 O O . CYS A 1 152 ? 4.915 -23.339 -23.843 1.00 97.12 152 CYS A O 1
ATOM 1158 N N . CYS A 1 153 ? 6.306 -22.807 -22.158 1.00 95.94 153 CYS A N 1
ATOM 1159 C CA . CYS A 1 153 ? 6.967 -24.112 -22.040 1.00 95.94 153 CYS A CA 1
ATOM 1160 C C . CYS A 1 153 ? 7.168 -24.533 -20.572 1.00 95.94 153 CYS A C 1
ATOM 1162 O O . CYS A 1 153 ? 7.908 -25.475 -20.295 1.00 95.94 153 CYS A O 1
ATOM 1164 N N . SER A 1 154 ? 6.534 -23.827 -19.634 1.00 94.38 154 SER A N 1
ATOM 1165 C CA . SER A 1 154 ? 6.531 -24.110 -18.197 1.00 94.38 154 SER A CA 1
ATOM 1166 C C . SER A 1 154 ? 5.154 -23.768 -17.616 1.00 94.38 154 SER A C 1
ATOM 1168 O O . SER A 1 154 ? 4.164 -23.703 -18.341 1.00 94.38 154 SER A O 1
ATOM 1170 N N . SER A 1 155 ? 5.063 -23.583 -16.304 1.00 94.62 155 SER A N 1
ATOM 1171 C CA . SER A 1 155 ? 3.851 -23.143 -15.618 1.00 94.62 155 SER A CA 1
ATOM 1172 C C . SER A 1 155 ? 4.205 -22.138 -14.531 1.00 94.62 155 SER A C 1
ATOM 1174 O O . SER A 1 155 ? 5.290 -22.224 -13.957 1.00 94.62 155 SER A O 1
ATOM 1176 N N . LEU A 1 156 ? 3.279 -21.231 -14.212 1.00 93.50 156 LEU A N 1
ATOM 1177 C CA . LEU A 1 156 ? 3.453 -20.280 -13.108 1.00 93.50 156 LEU A CA 1
ATOM 1178 C C . LEU A 1 156 ? 3.743 -20.989 -11.778 1.00 93.50 156 LEU A C 1
ATOM 1180 O O . LEU A 1 156 ? 4.635 -20.573 -11.057 1.00 93.50 156 LEU A O 1
ATOM 1184 N N . ALA A 1 157 ? 3.083 -22.120 -11.510 1.00 92.88 157 ALA A N 1
ATOM 1185 C CA . ALA A 1 157 ? 3.304 -22.914 -10.297 1.00 92.88 157 ALA A CA 1
ATOM 1186 C C . ALA A 1 157 ? 4.718 -23.521 -10.184 1.00 92.88 157 ALA A C 1
ATOM 1188 O O . ALA A 1 157 ? 5.115 -23.957 -9.108 1.00 92.88 157 ALA A O 1
ATOM 1189 N N . ALA A 1 158 ? 5.471 -23.588 -11.287 1.00 91.25 158 ALA A N 1
ATOM 1190 C CA . ALA A 1 158 ? 6.842 -24.096 -11.309 1.00 91.25 158 ALA A CA 1
ATOM 1191 C C . ALA A 1 158 ? 7.900 -22.983 -11.193 1.00 91.25 158 ALA A C 1
ATOM 1193 O O . ALA A 1 158 ? 9.095 -23.281 -11.194 1.00 91.25 158 ALA A O 1
ATOM 1194 N N . VAL A 1 159 ? 7.477 -21.718 -11.135 1.00 93.50 159 VAL A N 1
ATOM 1195 C CA . VAL A 1 159 ? 8.354 -20.553 -11.013 1.00 93.50 159 VAL A CA 1
ATOM 1196 C C . VAL A 1 159 ? 8.229 -19.990 -9.606 1.00 93.50 159 VAL A C 1
ATOM 1198 O O . VAL A 1 159 ? 7.133 -19.754 -9.111 1.00 93.50 159 VAL A O 1
ATOM 1201 N N . ASP A 1 160 ? 9.374 -19.765 -8.974 1.00 92.69 160 ASP A N 1
ATOM 1202 C CA . ASP A 1 160 ? 9.450 -18.988 -7.743 1.00 92.69 160 ASP A CA 1
ATOM 1203 C C . ASP A 1 160 ? 9.046 -17.535 -8.038 1.00 92.69 160 ASP A C 1
ATOM 1205 O O . ASP A 1 160 ? 9.650 -16.893 -8.903 1.00 92.69 160 ASP A O 1
ATOM 1209 N N . ARG A 1 161 ? 8.022 -17.031 -7.340 1.00 93.00 161 ARG A N 1
ATOM 1210 C CA . ARG A 1 161 ? 7.496 -15.668 -7.510 1.00 93.00 161 ARG A CA 1
ATOM 1211 C C . ARG A 1 161 ? 8.586 -14.618 -7.310 1.00 93.00 161 ARG A C 1
ATOM 1213 O O . ARG A 1 161 ? 8.625 -13.653 -8.061 1.00 93.00 161 ARG A O 1
ATOM 1220 N N . ASP A 1 162 ? 9.541 -14.867 -6.415 1.00 91.50 162 ASP A N 1
ATOM 1221 C CA . ASP A 1 162 ? 10.683 -13.978 -6.173 1.00 91.50 162 ASP A CA 1
ATOM 1222 C C . ASP A 1 162 ? 11.613 -13.830 -7.392 1.00 91.50 162 ASP A C 1
ATOM 1224 O O . ASP A 1 162 ? 12.548 -13.024 -7.385 1.00 91.50 162 ASP A O 1
ATOM 1228 N N . LYS A 1 163 ? 11.401 -14.634 -8.442 1.00 93.75 163 LYS A N 1
ATOM 1229 C CA . LYS A 1 163 ? 12.090 -14.535 -9.734 1.00 93.75 163 LYS A CA 1
ATOM 1230 C C . LYS A 1 163 ? 11.322 -13.742 -10.781 1.00 93.75 163 LYS A C 1
ATOM 1232 O O . LYS A 1 163 ? 11.816 -13.636 -11.901 1.00 93.75 163 LYS A O 1
ATOM 1237 N N . ILE A 1 164 ? 10.161 -13.191 -10.446 1.00 95.62 164 ILE A N 1
ATOM 1238 C CA . ILE A 1 164 ? 9.334 -12.386 -11.342 1.00 95.62 164 ILE A CA 1
ATOM 1239 C C . ILE A 1 164 ? 9.511 -10.908 -10.956 1.00 95.62 164 ILE A C 1
ATOM 1241 O O . ILE A 1 164 ? 8.997 -10.490 -9.923 1.00 95.62 164 ILE A O 1
ATOM 1245 N N . PRO A 1 165 ? 10.264 -10.113 -11.738 1.00 96.50 165 PRO A N 1
ATOM 1246 C CA . PRO A 1 165 ? 10.465 -8.697 -11.454 1.00 96.50 165 PRO A CA 1
ATOM 1247 C C . PRO A 1 165 ? 9.256 -7.862 -11.890 1.00 96.50 165 PRO A C 1
ATOM 1249 O O . PRO A 1 165 ? 8.439 -8.307 -12.701 1.00 96.50 165 PRO A O 1
ATOM 1252 N N . ILE A 1 166 ? 9.224 -6.605 -11.444 1.00 96.25 166 ILE A N 1
ATOM 1253 C CA . ILE A 1 166 ? 8.360 -5.580 -12.043 1.00 96.25 166 ILE A CA 1
ATOM 1254 C C . ILE A 1 166 ? 8.658 -5.440 -13.540 1.00 96.25 166 ILE A C 1
ATOM 1256 O O . ILE A 1 166 ? 9.822 -5.395 -13.956 1.00 96.25 166 ILE A O 1
ATOM 1260 N N . CYS A 1 167 ? 7.607 -5.399 -14.355 1.00 94.19 167 CYS A N 1
ATOM 1261 C CA . CYS A 1 167 ? 7.745 -5.376 -15.813 1.00 94.19 167 CYS A CA 1
ATOM 1262 C C . CYS A 1 167 ? 7.658 -3.962 -16.399 1.00 94.19 167 CYS A C 1
ATOM 1264 O O . CYS A 1 167 ? 8.262 -3.692 -17.437 1.00 94.19 167 CYS A O 1
ATOM 1266 N N . GLU A 1 168 ? 6.965 -3.045 -15.723 1.00 90.00 168 GLU A N 1
ATOM 1267 C CA . GLU A 1 168 ? 6.680 -1.706 -16.239 1.00 90.00 168 GLU A CA 1
ATOM 1268 C C . GLU A 1 168 ? 7.063 -0.603 -15.246 1.00 90.00 168 GLU A C 1
ATOM 1270 O O . GLU A 1 168 ? 6.872 -0.717 -14.035 1.00 90.00 168 GLU A O 1
ATOM 1275 N N . LEU A 1 169 ? 7.599 0.499 -15.778 1.00 88.44 169 LEU A N 1
ATOM 1276 C CA . LEU A 1 169 ? 7.898 1.720 -15.034 1.00 88.44 169 LEU A CA 1
ATOM 1277 C C . LEU A 1 169 ? 7.379 2.919 -15.821 1.00 88.44 169 LEU A C 1
ATOM 1279 O O . LEU A 1 169 ? 7.820 3.191 -16.935 1.00 88.44 169 LEU A O 1
ATOM 1283 N N . ASN A 1 170 ? 6.459 3.656 -15.210 1.00 84.81 170 ASN A N 1
ATOM 1284 C CA . ASN A 1 170 ? 5.735 4.760 -15.835 1.00 84.81 170 ASN A CA 1
ATOM 1285 C C . ASN A 1 170 ? 6.396 6.110 -15.536 1.00 84.81 170 ASN A C 1
ATOM 1287 O O . ASN A 1 170 ? 5.706 7.053 -15.160 1.00 84.81 1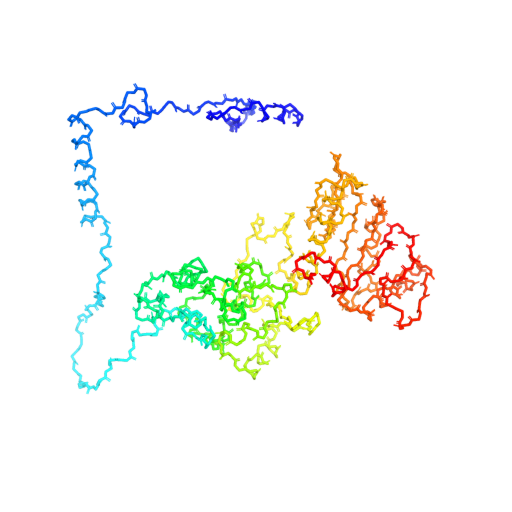70 ASN A O 1
ATOM 1291 N N . LEU A 1 171 ? 7.728 6.190 -15.654 1.00 90.75 171 LEU A N 1
ATOM 1292 C CA . LEU A 1 171 ? 8.458 7.425 -15.362 1.00 90.75 171 LEU A CA 1
ATOM 1293 C C . LEU A 1 171 ? 7.997 8.529 -16.320 1.00 90.75 171 LEU A C 1
ATOM 1295 O O . LEU A 1 171 ? 8.181 8.418 -17.534 1.00 90.75 171 LEU A O 1
ATOM 1299 N N . LYS A 1 172 ? 7.387 9.580 -15.765 1.00 89.62 172 LYS A N 1
ATOM 1300 C CA . LYS A 1 172 ? 6.761 10.655 -16.547 1.00 89.62 172 LYS A CA 1
ATOM 1301 C C . LYS A 1 172 ? 7.765 11.681 -17.066 1.00 89.62 172 LYS A C 1
ATOM 1303 O O . LYS A 1 172 ? 7.463 12.368 -18.040 1.00 89.62 172 LYS A O 1
ATOM 1308 N N . CYS A 1 173 ? 8.950 11.760 -16.461 1.00 88.56 173 CYS A N 1
ATOM 1309 C CA . CYS A 1 173 ? 10.014 12.647 -16.916 1.00 88.56 173 CYS A CA 1
ATOM 1310 C C . CYS A 1 173 ? 10.490 12.300 -18.332 1.00 88.56 173 CYS A C 1
ATOM 1312 O O . CYS A 1 173 ? 10.868 11.164 -18.642 1.00 88.56 173 CYS A O 1
ATOM 1314 N N . SER A 1 174 ? 10.561 13.326 -19.171 1.00 87.94 174 SER A N 1
ATOM 1315 C CA . SER A 1 174 ? 11.226 13.290 -20.467 1.00 87.94 174 SER A CA 1
ATOM 1316 C C . SER A 1 174 ? 12.735 13.062 -20.328 1.00 87.94 174 SER A C 1
ATOM 1318 O O . SER A 1 174 ? 13.327 13.185 -19.255 1.00 87.94 174 SER A O 1
ATOM 1320 N N . LEU A 1 175 ? 13.396 12.747 -21.445 1.00 84.81 175 LEU A N 1
ATOM 1321 C CA . LEU A 1 175 ? 14.854 12.592 -21.475 1.00 84.81 175 LEU A CA 1
ATOM 1322 C C . LEU A 1 175 ? 15.589 13.875 -21.071 1.00 84.81 175 LEU A C 1
ATOM 1324 O O . LEU A 1 175 ? 16.605 13.798 -20.390 1.00 84.81 175 LEU A O 1
ATOM 1328 N N . GLU A 1 176 ? 15.084 15.038 -21.485 1.00 87.88 176 GLU A N 1
ATOM 1329 C CA . GLU A 1 176 ? 15.692 16.331 -21.159 1.00 87.88 176 GLU A CA 1
ATOM 1330 C C . GLU A 1 176 ? 15.572 16.633 -19.663 1.00 87.88 176 GLU A C 1
ATOM 1332 O O . GLU A 1 176 ? 16.555 17.031 -19.042 1.00 87.88 176 GLU A O 1
ATOM 1337 N N . GLU A 1 177 ? 14.405 16.369 -19.067 1.00 91.31 177 GLU A N 1
ATOM 1338 C CA . GLU A 1 177 ? 14.185 16.523 -17.624 1.00 91.31 177 GLU A CA 1
ATOM 1339 C C . GLU A 1 177 ? 15.076 15.575 -16.816 1.00 91.31 177 GLU A C 1
ATOM 1341 O O . GLU A 1 177 ? 15.687 15.994 -15.838 1.00 91.31 177 GLU A O 1
ATOM 1346 N N . ARG A 1 178 ? 15.231 14.321 -17.261 1.00 91.38 178 ARG A N 1
ATOM 1347 C CA . ARG A 1 178 ? 16.134 13.349 -16.624 1.00 91.38 178 ARG A CA 1
ATOM 1348 C C . ARG A 1 178 ? 17.598 13.768 -16.731 1.00 91.38 178 ARG A C 1
ATOM 1350 O O . ARG A 1 178 ? 18.322 13.693 -15.748 1.00 91.38 178 ARG A O 1
ATOM 1357 N N . ALA A 1 179 ? 18.030 14.249 -17.896 1.00 89.38 179 ALA A N 1
ATOM 1358 C CA . ALA A 1 179 ? 19.398 14.725 -18.103 1.00 89.38 179 ALA A CA 1
ATOM 1359 C C . ALA A 1 179 ? 19.716 16.002 -17.304 1.00 89.38 179 ALA A C 1
ATOM 1361 O O . ALA A 1 179 ? 20.877 16.245 -16.977 1.00 89.38 179 ALA A O 1
ATOM 1362 N N . ALA A 1 180 ? 18.700 16.818 -17.011 1.00 91.94 180 ALA A N 1
ATOM 1363 C CA . ALA A 1 180 ? 18.812 18.006 -16.170 1.00 91.94 180 ALA A CA 1
ATOM 1364 C C . ALA A 1 180 ? 18.635 17.714 -14.669 1.00 91.94 180 ALA A C 1
ATOM 1366 O O . ALA A 1 180 ? 18.876 18.607 -13.854 1.00 91.94 180 ALA A O 1
ATOM 1367 N N . SER A 1 181 ? 18.206 16.502 -14.308 1.00 93.25 181 SER A N 1
ATOM 1368 C CA . SER A 1 181 ? 17.979 16.098 -12.924 1.00 93.25 181 SER A CA 1
ATOM 1369 C C . SER A 1 181 ? 19.292 16.006 -12.150 1.00 93.25 181 SER A C 1
ATOM 1371 O O . SER A 1 181 ? 20.335 15.630 -12.686 1.00 93.25 181 SER A O 1
ATOM 1373 N N . GLU A 1 182 ? 19.235 16.320 -10.858 1.00 95.06 182 GLU A N 1
ATOM 1374 C CA . GLU A 1 182 ? 20.334 16.042 -9.927 1.00 95.06 182 GLU A CA 1
ATOM 1375 C C . GLU A 1 182 ? 20.439 14.549 -9.573 1.00 95.06 182 GLU A C 1
ATOM 1377 O O . GLU A 1 182 ? 21.471 14.094 -9.076 1.00 95.06 182 GLU A O 1
ATOM 1382 N N . TRP A 1 183 ? 19.387 13.782 -9.870 1.00 96.69 183 TRP A N 1
ATOM 1383 C CA . TRP A 1 183 ? 19.289 12.356 -9.600 1.00 96.69 183 TRP A CA 1
ATOM 1384 C C . TRP A 1 183 ? 19.726 11.529 -10.800 1.00 96.69 183 TRP A C 1
ATOM 1386 O O . TRP A 1 183 ? 19.405 11.828 -11.950 1.00 96.69 183 TRP A O 1
ATOM 1396 N N . SER A 1 184 ? 20.422 10.426 -10.532 1.00 94.38 184 SER A N 1
ATOM 1397 C CA . SER A 1 184 ? 20.733 9.457 -11.581 1.00 94.38 184 SER A CA 1
ATOM 1398 C C . SER A 1 184 ? 19.467 8.785 -12.122 1.00 94.38 184 SER A C 1
ATOM 1400 O O . SER A 1 184 ? 18.461 8.641 -11.428 1.00 94.38 184 SER A O 1
ATOM 1402 N N . ASP A 1 185 ? 19.550 8.264 -13.345 1.00 91.94 185 ASP A N 1
ATOM 1403 C CA . ASP A 1 185 ? 18.455 7.511 -13.961 1.00 91.94 185 ASP A CA 1
ATOM 1404 C C . ASP A 1 185 ? 17.940 6.361 -13.087 1.00 91.94 185 ASP A C 1
ATOM 1406 O O . ASP A 1 185 ? 16.735 6.168 -12.967 1.00 91.94 185 ASP A O 1
ATOM 1410 N N . GLN A 1 186 ? 18.834 5.594 -12.457 1.00 93.56 186 GLN A N 1
ATOM 1411 C CA . GLN A 1 186 ? 18.420 4.496 -11.581 1.00 93.56 186 GLN A CA 1
ATOM 1412 C C . GLN A 1 186 ? 17.731 5.003 -10.310 1.00 93.56 186 GLN A C 1
ATOM 1414 O O . GLN A 1 186 ? 16.799 4.360 -9.840 1.00 93.56 186 GLN A O 1
ATOM 1419 N N . GLN A 1 187 ? 18.145 6.154 -9.771 1.00 97.12 187 GLN A N 1
ATOM 1420 C CA . GLN A 1 187 ? 17.468 6.773 -8.631 1.00 97.12 187 GLN A CA 1
ATOM 1421 C C . GLN A 1 187 ? 16.052 7.229 -8.999 1.00 97.12 187 GLN A C 1
ATOM 1423 O O . GLN A 1 187 ? 15.115 6.902 -8.278 1.00 97.12 187 GLN A O 1
ATOM 1428 N N . LEU A 1 188 ? 15.871 7.888 -10.148 1.00 96.56 188 LEU A N 1
ATOM 1429 C CA . LEU A 1 188 ? 14.545 8.284 -10.642 1.00 96.56 188 LEU A CA 1
ATOM 1430 C C . LEU A 1 188 ? 13.639 7.071 -10.897 1.00 96.56 188 LEU A C 1
ATOM 1432 O O . LEU A 1 188 ? 12.463 7.076 -10.537 1.00 96.56 188 LEU A O 1
ATOM 1436 N N . LEU A 1 189 ? 14.186 5.998 -11.478 1.00 95.44 189 LEU A N 1
ATOM 1437 C CA . LEU A 1 189 ? 13.445 4.753 -11.694 1.00 95.44 189 LEU A CA 1
ATOM 1438 C C . LEU A 1 189 ? 13.084 4.056 -10.378 1.00 95.44 189 LEU A C 1
ATOM 1440 O O . LEU A 1 189 ? 11.997 3.493 -10.278 1.00 95.44 189 LEU A O 1
ATOM 1444 N N . PHE A 1 190 ? 13.953 4.110 -9.367 1.00 97.56 190 PHE A N 1
ATOM 1445 C CA . PHE A 1 190 ? 13.655 3.581 -8.038 1.00 97.56 190 PHE A CA 1
ATOM 1446 C C . PHE A 1 190 ? 12.568 4.393 -7.326 1.00 97.56 190 PHE A C 1
ATOM 1448 O O . PHE A 1 190 ? 11.632 3.793 -6.805 1.00 97.56 190 PHE A O 1
ATOM 1455 N N . LEU A 1 191 ? 12.621 5.731 -7.377 1.00 97.31 191 LEU A N 1
ATOM 1456 C CA . LEU A 1 191 ? 11.542 6.593 -6.878 1.00 97.31 191 LEU A CA 1
ATOM 1457 C C . LEU A 1 191 ? 10.209 6.250 -7.557 1.00 97.31 191 LEU A C 1
ATOM 1459 O O . LEU A 1 191 ? 9.216 6.005 -6.877 1.00 97.31 191 LEU A O 1
ATOM 1463 N N . GLN A 1 192 ? 10.190 6.128 -8.889 1.00 96.38 192 GLN A N 1
ATOM 1464 C CA . GLN A 1 192 ? 8.983 5.717 -9.611 1.00 96.38 192 GLN A CA 1
ATOM 1465 C C . GLN A 1 192 ? 8.520 4.310 -9.208 1.00 96.38 192 GLN A C 1
ATOM 1467 O O . GLN A 1 192 ? 7.315 4.064 -9.124 1.00 96.38 192 GLN A O 1
ATOM 1472 N N . ALA A 1 193 ? 9.450 3.385 -8.951 1.00 96.94 193 ALA A N 1
ATOM 1473 C CA . ALA A 1 193 ? 9.113 2.033 -8.533 1.00 96.94 193 ALA A CA 1
ATOM 1474 C C . ALA A 1 193 ? 8.432 2.016 -7.159 1.00 96.94 193 ALA A C 1
ATOM 1476 O O . ALA A 1 193 ? 7.387 1.382 -7.015 1.00 96.94 193 ALA A O 1
ATOM 1477 N N . VAL A 1 194 ? 8.991 2.741 -6.185 1.00 97.62 194 VAL A N 1
ATOM 1478 C CA . VAL A 1 194 ? 8.411 2.916 -4.846 1.00 97.62 194 VAL A CA 1
ATOM 1479 C C . VAL A 1 194 ? 7.045 3.588 -4.946 1.00 97.62 194 VAL A C 1
ATOM 1481 O O . VAL A 1 194 ? 6.080 3.086 -4.377 1.00 97.62 194 VAL A O 1
ATOM 1484 N N . TYR A 1 195 ? 6.928 4.658 -5.733 1.00 95.38 195 TYR A N 1
ATOM 1485 C CA . TYR A 1 195 ? 5.661 5.360 -5.919 1.00 95.38 195 TYR A CA 1
ATOM 1486 C C . TYR A 1 195 ? 4.581 4.460 -6.536 1.00 95.38 195 TYR A C 1
ATOM 1488 O O . TYR A 1 195 ? 3.451 4.421 -6.063 1.00 95.38 195 TYR A O 1
ATOM 1496 N N . ASN A 1 196 ? 4.912 3.673 -7.562 1.00 94.44 196 ASN A N 1
ATOM 1497 C CA . ASN A 1 196 ? 3.963 2.728 -8.154 1.00 94.44 196 ASN A CA 1
ATOM 1498 C C . ASN A 1 196 ? 3.490 1.664 -7.151 1.00 94.44 196 ASN A C 1
ATOM 1500 O O . ASN A 1 196 ? 2.309 1.314 -7.159 1.00 94.44 196 ASN A O 1
ATOM 1504 N N . ALA A 1 197 ? 4.389 1.170 -6.294 1.00 95.38 197 ALA A N 1
ATOM 1505 C CA . ALA A 1 197 ? 4.052 0.229 -5.229 1.00 95.38 197 ALA A CA 1
ATOM 1506 C C . ALA A 1 197 ? 3.124 0.862 -4.182 1.00 95.38 197 ALA A C 1
ATOM 1508 O O . ALA A 1 197 ? 2.091 0.282 -3.857 1.00 95.38 197 ALA A O 1
ATOM 1509 N N . GLN A 1 198 ? 3.453 2.073 -3.726 1.00 92.38 198 GLN A N 1
ATOM 1510 C CA . GLN A 1 198 ? 2.635 2.880 -2.817 1.00 92.38 198 GLN A CA 1
ATOM 1511 C C . GLN A 1 198 ? 1.229 3.130 -3.388 1.00 92.38 198 GLN A C 1
ATOM 1513 O O . GLN A 1 198 ? 0.247 3.084 -2.664 1.00 92.38 198 GLN A O 1
ATOM 1518 N N . GLN A 1 199 ? 1.111 3.332 -4.702 1.00 89.81 199 GLN A N 1
ATOM 1519 C CA . GLN A 1 199 ? -0.165 3.552 -5.393 1.00 89.81 199 GLN A CA 1
ATOM 1520 C C . GLN A 1 199 ? -0.897 2.253 -5.791 1.00 89.81 199 GLN A C 1
ATOM 1522 O O . GLN A 1 199 ? -1.898 2.314 -6.506 1.00 89.81 199 GLN A O 1
ATOM 1527 N N . GLY A 1 200 ? -0.391 1.074 -5.403 1.00 90.56 200 GLY A N 1
ATOM 1528 C CA . GLY A 1 200 ? -1.005 -0.219 -5.726 1.00 90.56 200 GLY A CA 1
ATOM 1529 C C . GLY A 1 200 ? -1.086 -0.519 -7.229 1.00 90.56 200 GLY A C 1
ATOM 1530 O O . GLY A 1 200 ? -2.014 -1.190 -7.673 1.00 90.56 200 GLY A O 1
ATOM 1531 N N . ARG A 1 201 ? -0.153 0.012 -8.033 1.00 91.75 201 ARG A N 1
ATOM 1532 C CA . ARG A 1 201 ? -0.175 -0.112 -9.504 1.00 91.75 201 ARG A CA 1
ATOM 1533 C C . ARG A 1 201 ? 0.368 -1.440 -10.023 1.00 91.75 201 ARG A C 1
ATOM 1535 O O . ARG A 1 201 ? 0.157 -1.746 -11.193 1.00 91.75 201 ARG A O 1
ATOM 1542 N N . TYR A 1 202 ? 1.083 -2.187 -9.189 1.00 95.19 202 TYR A N 1
ATOM 1543 C CA . TYR A 1 202 ? 1.651 -3.470 -9.576 1.00 95.19 202 TYR A CA 1
ATOM 1544 C C . TYR A 1 202 ? 0.658 -4.605 -9.402 1.00 95.19 202 TYR A C 1
ATOM 1546 O O . TYR A 1 202 ? -0.146 -4.637 -8.469 1.00 95.19 202 TYR A O 1
ATOM 1554 N N . ASP A 1 203 ? 0.761 -5.575 -10.297 1.00 95.25 203 ASP A N 1
ATOM 1555 C CA . ASP A 1 203 ? 0.094 -6.850 -10.119 1.00 95.25 203 ASP A CA 1
ATOM 1556 C C . ASP A 1 203 ? 0.750 -7.632 -8.966 1.00 95.25 203 ASP A C 1
ATOM 1558 O O . ASP A 1 203 ? 1.977 -7.676 -8.846 1.00 95.25 203 ASP A O 1
ATOM 1562 N N . LYS A 1 204 ? -0.050 -8.336 -8.152 1.00 93.69 204 LYS A N 1
ATOM 1563 C CA . LYS A 1 204 ? 0.473 -9.177 -7.062 1.00 93.69 204 LYS A CA 1
ATOM 1564 C C . LYS A 1 204 ? 1.549 -10.158 -7.541 1.00 93.69 204 LYS A C 1
ATOM 1566 O O . LYS A 1 204 ? 2.397 -10.559 -6.759 1.00 93.69 204 LYS A O 1
ATOM 1571 N N . LEU A 1 205 ? 1.542 -10.592 -8.799 1.00 94.19 205 LEU A N 1
ATOM 1572 C CA . LEU A 1 205 ? 2.550 -11.517 -9.310 1.00 94.19 205 LEU A CA 1
ATOM 1573 C C . LEU A 1 205 ? 3.950 -10.890 -9.424 1.00 94.19 205 LEU A C 1
ATOM 1575 O O . LEU A 1 205 ? 4.922 -11.607 -9.212 1.00 94.19 205 LEU A O 1
ATOM 1579 N N . GLU A 1 206 ? 4.056 -9.600 -9.753 1.00 94.81 206 GLU A N 1
ATOM 1580 C CA . GLU A 1 206 ? 5.347 -8.907 -9.901 1.00 94.81 206 GLU A CA 1
ATOM 1581 C C . GLU A 1 206 ? 5.806 -8.211 -8.613 1.00 94.81 206 GLU A C 1
ATOM 1583 O O . GLU A 1 206 ? 7.006 -8.162 -8.334 1.00 94.81 206 GLU A O 1
ATOM 1588 N N . TYR A 1 207 ? 4.861 -7.688 -7.824 1.00 96.62 207 TYR A N 1
ATOM 1589 C CA . TYR A 1 207 ? 5.122 -7.079 -6.523 1.00 96.62 207 TYR A CA 1
ATOM 1590 C C . TYR A 1 207 ? 3.824 -6.966 -5.706 1.00 96.62 207 TYR A C 1
ATOM 1592 O O . TYR A 1 207 ? 2.823 -6.444 -6.188 1.00 96.62 207 TYR A O 1
ATOM 1600 N N . ASP A 1 208 ? 3.838 -7.417 -4.453 1.00 95.56 208 ASP A N 1
ATOM 1601 C CA . ASP A 1 208 ? 2.735 -7.253 -3.494 1.00 95.56 208 ASP A CA 1
ATOM 1602 C C . ASP A 1 208 ? 3.251 -6.510 -2.269 1.00 95.56 208 ASP A C 1
ATOM 1604 O O . ASP A 1 208 ? 4.059 -7.038 -1.504 1.00 95.56 208 ASP A O 1
ATOM 1608 N N . LEU A 1 209 ? 2.750 -5.292 -2.063 1.00 95.88 209 LEU A N 1
ATOM 1609 C CA . LEU A 1 209 ? 3.125 -4.442 -0.937 1.00 95.88 209 LEU A CA 1
ATOM 1610 C C . LEU A 1 209 ? 2.928 -5.149 0.416 1.00 95.88 209 LEU A C 1
ATOM 1612 O O . LEU A 1 209 ? 3.687 -4.890 1.350 1.00 95.88 209 LEU A O 1
ATOM 1616 N N . LEU A 1 210 ? 1.950 -6.060 0.525 1.00 95.12 210 LEU A N 1
ATOM 1617 C CA . LEU A 1 210 ? 1.613 -6.724 1.789 1.00 95.12 210 LEU A CA 1
ATOM 1618 C C . LEU A 1 210 ? 2.623 -7.804 2.207 1.00 95.12 210 LEU A C 1
ATOM 1620 O O . LEU A 1 210 ? 2.708 -8.139 3.396 1.00 95.12 210 LEU A O 1
ATOM 1624 N N . SER A 1 211 ? 3.413 -8.329 1.266 1.00 93.31 211 SER A N 1
ATOM 1625 C CA . SER A 1 211 ? 4.392 -9.395 1.523 1.00 93.31 211 SER A CA 1
ATOM 1626 C C . SER A 1 211 ? 5.826 -9.046 1.133 1.00 93.31 211 SER A C 1
ATOM 1628 O O . SER A 1 211 ? 6.762 -9.609 1.700 1.00 93.31 211 SER A O 1
ATOM 1630 N N . ASP A 1 212 ? 6.018 -8.145 0.171 1.00 96.12 212 ASP A N 1
ATOM 1631 C CA . ASP A 1 212 ? 7.305 -7.960 -0.485 1.00 96.12 212 ASP A CA 1
ATOM 1632 C C . ASP A 1 212 ? 8.026 -6.712 0.021 1.00 96.12 212 ASP A C 1
ATOM 1634 O O . ASP A 1 212 ? 7.568 -5.575 -0.105 1.00 96.12 212 ASP A O 1
ATOM 1638 N N . SER A 1 213 ? 9.241 -6.923 0.521 1.00 97.12 213 SER A N 1
ATOM 1639 C CA . SER A 1 213 ? 10.162 -5.845 0.880 1.00 97.12 213 SER A CA 1
ATOM 1640 C C . SER A 1 213 ? 10.484 -4.954 -0.321 1.00 97.12 213 SER A C 1
ATOM 1642 O O . SER A 1 213 ? 10.835 -5.462 -1.387 1.00 97.12 213 SER A O 1
ATOM 1644 N N . MET A 1 214 ? 10.505 -3.630 -0.141 1.00 97.81 214 MET A N 1
ATOM 1645 C CA . MET A 1 214 ? 10.959 -2.696 -1.184 1.00 97.81 214 MET A CA 1
ATOM 1646 C C . MET A 1 214 ? 12.454 -2.832 -1.520 1.00 97.81 214 MET A C 1
ATOM 1648 O O . MET A 1 214 ? 12.915 -2.297 -2.528 1.00 97.81 214 MET A O 1
ATOM 1652 N N . LEU A 1 215 ? 13.206 -3.634 -0.754 1.00 96.75 215 LEU A N 1
ATOM 1653 C CA . LEU A 1 215 ? 14.524 -4.116 -1.176 1.00 96.75 215 LEU A CA 1
ATOM 1654 C C . LEU A 1 215 ? 14.456 -4.902 -2.497 1.00 96.75 215 LEU A C 1
ATOM 1656 O O . LEU A 1 215 ? 15.405 -4.857 -3.271 1.00 96.75 215 LEU A O 1
ATOM 1660 N N . ARG A 1 216 ? 13.332 -5.565 -2.805 1.00 95.50 216 ARG A N 1
ATOM 1661 C CA . ARG A 1 216 ? 13.107 -6.200 -4.114 1.00 95.50 216 ARG A CA 1
ATOM 1662 C C . ARG A 1 216 ? 13.089 -5.178 -5.241 1.00 95.50 216 ARG A C 1
ATOM 1664 O O . ARG A 1 216 ? 13.737 -5.389 -6.258 1.00 95.50 216 ARG A O 1
ATOM 1671 N N . LEU A 1 217 ? 12.415 -4.045 -5.042 1.00 96.75 217 LEU A N 1
ATOM 1672 C CA . LEU A 1 217 ? 12.411 -2.957 -6.021 1.00 96.75 217 LEU A CA 1
ATOM 1673 C C . LEU A 1 217 ? 13.833 -2.420 -6.225 1.00 96.75 217 LEU A C 1
ATOM 1675 O O . LEU A 1 217 ? 14.263 -2.239 -7.360 1.00 96.75 217 LEU A O 1
ATOM 1679 N N . GLN A 1 218 ? 14.600 -2.263 -5.143 1.00 95.62 218 GLN A N 1
ATOM 1680 C CA . GLN A 1 218 ? 16.012 -1.882 -5.222 1.00 95.62 218 GLN A CA 1
ATOM 1681 C C . GLN A 1 218 ? 16.834 -2.899 -6.045 1.00 95.62 218 GLN A C 1
ATOM 1683 O O . GLN A 1 218 ? 17.599 -2.501 -6.928 1.00 95.62 218 GLN A O 1
ATOM 1688 N N . GLU A 1 219 ? 16.645 -4.203 -5.809 1.00 94.69 219 GLU A N 1
ATOM 1689 C CA . GLU A 1 219 ? 17.286 -5.289 -6.567 1.00 94.69 219 GLU A CA 1
ATOM 1690 C C . GLU A 1 219 ? 16.909 -5.270 -8.057 1.00 94.69 219 GLU A C 1
ATOM 1692 O O . GLU A 1 219 ? 17.782 -5.440 -8.911 1.00 94.69 219 GLU A O 1
ATOM 1697 N N . TYR A 1 220 ? 15.632 -5.046 -8.383 1.00 94.69 220 TYR A N 1
ATOM 1698 C CA . TYR A 1 220 ? 15.132 -5.025 -9.761 1.00 94.69 220 TYR A CA 1
ATOM 1699 C C . TYR A 1 220 ? 15.690 -3.850 -10.566 1.00 94.69 220 TYR A C 1
ATOM 1701 O O . TYR A 1 220 ? 16.022 -4.012 -11.738 1.00 94.69 220 TYR A O 1
ATOM 1709 N N . ILE A 1 221 ? 15.849 -2.683 -9.940 1.00 94.69 221 ILE A N 1
ATOM 1710 C CA . ILE A 1 221 ? 16.458 -1.506 -10.580 1.00 94.69 221 ILE A CA 1
ATOM 1711 C C . ILE A 1 221 ? 17.992 -1.602 -10.614 1.00 94.69 221 ILE A C 1
ATOM 1713 O O . ILE A 1 221 ? 18.651 -0.953 -11.435 1.00 94.69 221 ILE A O 1
ATOM 1717 N N . GLY A 1 222 ? 18.573 -2.427 -9.738 1.00 92.81 222 GLY A N 1
ATOM 1718 C CA . GLY A 1 222 ? 20.016 -2.545 -9.570 1.00 92.81 222 GLY A CA 1
ATOM 1719 C C . GLY A 1 222 ? 20.629 -1.280 -8.971 1.00 92.81 222 GLY A C 1
ATOM 1720 O O . GLY A 1 222 ? 21.678 -0.843 -9.442 1.00 92.81 222 GLY A O 1
ATOM 1721 N N . LEU A 1 223 ? 19.946 -0.675 -7.992 1.00 94.88 223 LEU A N 1
ATOM 1722 C CA . LEU A 1 223 ? 20.393 0.536 -7.305 1.00 94.88 223 LEU A CA 1
ATOM 1723 C C . LEU A 1 223 ? 21.180 0.182 -6.033 1.00 94.88 223 LEU A C 1
ATOM 1725 O O . LEU A 1 223 ? 20.716 -0.587 -5.191 1.00 94.88 223 LEU A O 1
ATOM 1729 N N . ASP A 1 224 ? 22.364 0.764 -5.869 1.00 94.62 224 ASP A N 1
ATOM 1730 C CA . ASP A 1 224 ? 23.200 0.528 -4.690 1.00 94.62 224 ASP A CA 1
ATOM 1731 C C . ASP A 1 224 ? 22.660 1.261 -3.449 1.00 94.62 224 ASP A C 1
ATOM 1733 O O . ASP A 1 224 ? 22.078 2.343 -3.547 1.00 94.62 224 ASP A O 1
ATOM 1737 N N . SER A 1 225 ? 22.892 0.703 -2.257 1.00 95.88 225 SER A N 1
ATOM 1738 C CA . SER A 1 225 ? 22.350 1.255 -1.005 1.00 95.88 225 SER A CA 1
ATOM 1739 C C . SER A 1 225 ? 22.841 2.671 -0.686 1.00 95.88 225 SER A C 1
ATOM 1741 O O . SER A 1 225 ? 22.079 3.450 -0.124 1.00 95.88 225 SER A O 1
ATOM 1743 N N . ASP A 1 226 ? 24.063 3.038 -1.083 1.00 97.62 226 ASP A N 1
ATOM 1744 C CA . ASP A 1 226 ? 24.577 4.406 -0.908 1.00 97.62 226 ASP A CA 1
ATOM 1745 C C . ASP A 1 226 ? 23.765 5.420 -1.735 1.00 97.62 226 ASP A C 1
ATOM 1747 O O . ASP A 1 226 ? 23.525 6.545 -1.299 1.00 97.62 226 ASP A O 1
ATOM 1751 N N . ALA A 1 227 ? 23.286 5.014 -2.916 1.00 97.62 227 ALA A N 1
ATOM 1752 C CA . ALA A 1 227 ? 22.448 5.857 -3.763 1.00 97.62 227 ALA A CA 1
ATOM 1753 C C . ALA A 1 227 ? 21.010 5.968 -3.230 1.00 97.62 227 ALA A C 1
ATOM 1755 O O . ALA A 1 227 ? 20.382 7.011 -3.411 1.00 97.62 227 ALA A O 1
ATOM 1756 N N . VAL A 1 228 ? 20.507 4.932 -2.545 1.00 98.00 228 VAL A N 1
ATOM 1757 C CA . VAL A 1 228 ? 19.253 5.010 -1.776 1.00 98.00 228 VAL A CA 1
ATOM 1758 C C . VAL A 1 228 ? 19.414 5.961 -0.591 1.00 98.00 228 VAL A C 1
ATOM 1760 O O . VAL A 1 228 ? 18.553 6.807 -0.376 1.00 98.00 228 VAL A O 1
ATOM 1763 N N . GLN A 1 229 ? 20.532 5.887 0.139 1.00 98.12 229 GLN A N 1
ATOM 1764 C CA . GLN A 1 229 ? 20.791 6.786 1.264 1.00 98.12 229 GLN A CA 1
ATOM 1765 C C . GLN A 1 229 ? 20.820 8.255 0.826 1.00 98.12 229 GLN A C 1
ATOM 1767 O O . GLN A 1 229 ? 20.252 9.094 1.510 1.00 98.12 229 GLN A O 1
ATOM 1772 N N . ALA A 1 230 ? 21.380 8.564 -0.347 1.00 98.12 230 ALA A N 1
ATOM 1773 C CA . ALA A 1 230 ? 21.353 9.923 -0.892 1.00 98.12 230 ALA A CA 1
ATOM 1774 C C . ALA A 1 230 ? 19.926 10.461 -1.140 1.00 98.12 230 ALA A C 1
ATOM 1776 O O . ALA A 1 230 ? 19.693 11.659 -0.972 1.00 98.12 230 ALA A O 1
ATOM 1777 N N . LEU A 1 231 ? 18.978 9.589 -1.517 1.00 98.44 231 LEU A N 1
ATOM 1778 C CA . LEU A 1 231 ? 17.563 9.951 -1.670 1.00 98.44 231 LEU A CA 1
ATOM 1779 C C . LEU A 1 231 ? 16.908 10.245 -0.314 1.00 98.44 231 LEU A C 1
ATOM 1781 O O . LEU A 1 231 ? 16.177 11.224 -0.193 1.00 98.44 231 LEU A O 1
ATOM 1785 N N . LEU A 1 232 ? 17.211 9.429 0.701 1.00 98.25 232 LEU A N 1
ATOM 1786 C CA . LEU A 1 232 ? 16.734 9.631 2.074 1.00 98.25 232 LEU A CA 1
ATOM 1787 C C . LEU A 1 232 ? 17.289 10.931 2.675 1.00 98.25 232 LEU A C 1
ATOM 1789 O O . LEU A 1 232 ? 16.548 11.728 3.239 1.00 98.25 232 LEU A O 1
ATOM 1793 N N . ASP A 1 233 ? 18.590 11.173 2.514 1.00 98.06 233 ASP A N 1
ATOM 1794 C CA . ASP A 1 233 ? 19.277 12.348 3.066 1.00 98.06 233 ASP A CA 1
ATOM 1795 C C . ASP A 1 233 ? 18.785 13.670 2.455 1.00 98.06 233 ASP A C 1
ATOM 1797 O O . ASP A 1 233 ? 18.981 14.734 3.046 1.00 98.06 233 ASP A O 1
ATOM 1801 N N . SER A 1 234 ? 18.164 13.606 1.276 1.00 97.50 234 SER A N 1
ATOM 1802 C CA . SER A 1 234 ? 17.653 14.770 0.544 1.00 97.50 234 SER A CA 1
ATOM 1803 C C . SER A 1 234 ? 16.132 14.895 0.593 1.00 97.50 234 SER A C 1
ATOM 1805 O O . SER A 1 234 ? 15.580 15.708 -0.142 1.00 97.50 234 SER A O 1
ATOM 1807 N N . ASP A 1 235 ? 15.470 14.098 1.436 1.00 96.31 235 ASP A N 1
ATOM 1808 C CA . ASP A 1 235 ? 14.028 14.176 1.701 1.00 96.31 235 ASP A CA 1
ATOM 1809 C C . ASP A 1 235 ? 13.144 13.980 0.453 1.00 96.31 235 ASP A C 1
ATOM 1811 O O . ASP A 1 235 ? 12.000 14.414 0.400 1.00 96.31 235 ASP A O 1
ATOM 1815 N N . VAL A 1 236 ? 13.660 13.297 -0.578 1.00 97.00 236 VAL A N 1
ATOM 1816 C CA . VAL A 1 236 ? 12.871 12.862 -1.752 1.00 97.00 236 VAL A CA 1
ATOM 1817 C C . VAL A 1 236 ? 12.277 11.460 -1.557 1.00 97.00 236 VAL A C 1
ATOM 1819 O O . VAL A 1 236 ? 11.457 10.987 -2.346 1.00 97.00 236 VAL A O 1
ATOM 1822 N N . LEU A 1 237 ? 12.700 10.770 -0.498 1.00 97.69 237 LEU A N 1
ATOM 1823 C CA . LEU A 1 237 ? 12.263 9.437 -0.113 1.00 97.69 237 LEU A CA 1
ATOM 1824 C C . LEU A 1 237 ? 12.240 9.345 1.415 1.00 97.69 237 LEU A C 1
ATOM 1826 O O . LEU A 1 237 ? 13.212 9.708 2.066 1.00 97.69 237 LEU A O 1
ATOM 1830 N N . ASN A 1 238 ? 11.174 8.785 1.974 1.00 96.88 238 ASN A N 1
ATOM 1831 C CA . ASN A 1 238 ? 11.056 8.485 3.396 1.00 96.88 238 ASN A CA 1
ATOM 1832 C C . ASN A 1 238 ? 11.251 6.994 3.656 1.00 96.88 238 ASN A C 1
ATOM 1834 O O . ASN A 1 238 ? 10.761 6.159 2.897 1.00 96.88 238 ASN A O 1
ATOM 1838 N N . HIS A 1 239 ? 11.939 6.654 4.748 1.00 96.81 239 HIS A N 1
ATOM 1839 C CA . HIS A 1 239 ? 11.975 5.294 5.292 1.00 96.81 239 HIS A CA 1
ATOM 1840 C C . HIS A 1 239 ? 10.864 5.147 6.329 1.00 96.81 239 HIS A C 1
ATOM 1842 O O . HIS A 1 239 ? 10.957 5.705 7.418 1.00 96.81 239 HIS A O 1
ATOM 1848 N N . ASP A 1 240 ? 9.816 4.399 5.983 1.00 93.69 240 ASP A N 1
ATOM 1849 C CA . ASP A 1 240 ? 8.651 4.241 6.859 1.00 93.69 240 ASP A CA 1
ATOM 1850 C C . ASP A 1 240 ? 8.924 3.231 7.980 1.00 93.69 240 ASP A C 1
ATOM 1852 O O . ASP A 1 240 ? 8.480 3.395 9.114 1.00 93.69 240 ASP A O 1
ATOM 1856 N N . GLY A 1 241 ? 9.667 2.167 7.670 1.00 92.69 241 GLY A N 1
ATOM 1857 C CA . GLY A 1 241 ? 10.028 1.147 8.643 1.00 92.69 241 GLY A CA 1
ATOM 1858 C C . GLY A 1 241 ? 10.535 -0.145 8.016 1.00 92.69 241 GLY A C 1
ATOM 1859 O O . GLY A 1 241 ? 10.620 -0.288 6.797 1.00 92.69 241 GLY A O 1
ATOM 1860 N N . ASP A 1 242 ? 10.886 -1.088 8.890 1.00 93.88 242 ASP A N 1
ATOM 1861 C CA . ASP A 1 242 ? 11.414 -2.413 8.533 1.00 93.88 242 ASP A CA 1
ATOM 1862 C C . ASP A 1 242 ? 10.505 -3.570 8.964 1.00 93.88 242 ASP A C 1
ATOM 1864 O O . ASP A 1 242 ? 10.858 -4.736 8.781 1.00 93.88 242 ASP A O 1
ATOM 1868 N N . HIS A 1 243 ? 9.346 -3.258 9.545 1.00 89.44 243 HIS A N 1
ATOM 1869 C CA . HIS A 1 243 ? 8.372 -4.236 10.008 1.00 89.44 243 HIS A CA 1
ATOM 1870 C C . HIS A 1 243 ? 7.020 -4.017 9.305 1.00 89.44 243 HIS A C 1
ATOM 1872 O O . HIS A 1 243 ? 6.543 -2.881 9.315 1.00 89.44 243 HIS A O 1
ATOM 1878 N N . PRO A 1 244 ? 6.393 -5.063 8.723 1.00 90.81 244 PRO A N 1
ATOM 1879 C CA . PRO A 1 244 ? 6.894 -6.443 8.584 1.00 90.81 244 PRO A CA 1
ATOM 1880 C C . PRO A 1 244 ? 8.168 -6.594 7.750 1.00 90.81 244 PRO A C 1
ATOM 1882 O O . PRO A 1 244 ? 8.930 -7.540 7.941 1.00 90.81 244 PRO A O 1
ATOM 1885 N N . HIS A 1 245 ? 8.368 -5.675 6.818 1.00 95.38 245 HIS A N 1
ATOM 1886 C CA . HIS A 1 245 ? 9.479 -5.641 5.881 1.00 95.38 245 HIS A CA 1
ATOM 1887 C C . HIS A 1 245 ? 9.804 -4.190 5.540 1.00 95.38 245 HIS A C 1
ATOM 1889 O O . HIS A 1 245 ? 9.127 -3.271 5.998 1.00 95.38 245 HIS A O 1
ATOM 1895 N N . ARG A 1 246 ? 10.862 -3.973 4.754 1.00 97.62 246 ARG A N 1
ATOM 1896 C CA . ARG A 1 246 ? 11.305 -2.623 4.410 1.00 97.62 246 ARG A CA 1
ATOM 1897 C C . ARG A 1 246 ? 10.292 -1.913 3.524 1.00 97.62 246 ARG A C 1
ATOM 1899 O O . ARG A 1 246 ? 9.986 -2.406 2.435 1.00 97.62 246 ARG A O 1
ATOM 1906 N N . LEU A 1 247 ? 9.859 -0.741 3.972 1.00 97.62 247 LEU A 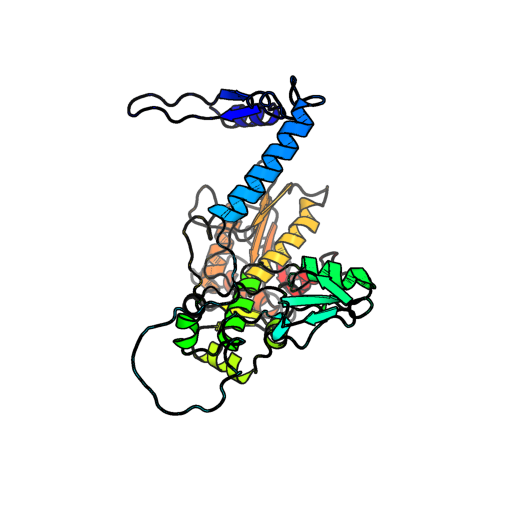N 1
ATOM 1907 C CA . LEU A 1 247 ? 8.948 0.144 3.260 1.00 97.62 247 LEU A CA 1
ATOM 1908 C C . LEU A 1 247 ? 9.543 1.544 3.144 1.00 97.62 247 LEU A C 1
ATOM 1910 O O . LEU A 1 247 ? 10.131 2.078 4.087 1.00 97.62 247 LEU A O 1
ATOM 1914 N N . TYR A 1 248 ? 9.353 2.126 1.970 1.00 98.06 248 TYR A N 1
ATOM 1915 C CA . TYR A 1 248 ? 9.666 3.508 1.667 1.00 98.06 248 TYR A CA 1
ATOM 1916 C C . TYR A 1 248 ? 8.421 4.214 1.136 1.00 98.06 248 TYR A C 1
ATOM 1918 O O . TYR A 1 248 ? 7.556 3.579 0.533 1.00 98.06 248 TYR A O 1
ATOM 1926 N N . SER A 1 249 ? 8.369 5.529 1.297 1.00 96.56 249 SER A N 1
ATOM 1927 C CA . SER A 1 249 ? 7.342 6.390 0.707 1.00 96.56 249 SER A CA 1
ATOM 1928 C C . SER A 1 249 ? 7.985 7.514 -0.080 1.00 96.56 249 SER A C 1
ATOM 1930 O O . SER A 1 249 ? 8.980 8.084 0.363 1.00 96.56 249 SER A O 1
ATOM 1932 N N . VAL A 1 250 ? 7.423 7.857 -1.238 1.00 96.00 250 VAL A N 1
ATOM 1933 C CA . VAL A 1 250 ? 7.913 9.004 -2.011 1.00 96.00 250 VAL A CA 1
ATOM 1934 C C . VAL A 1 250 ? 7.290 10.286 -1.464 1.00 96.00 250 VAL A C 1
ATOM 1936 O O . VAL A 1 250 ? 6.065 10.408 -1.371 1.00 96.00 250 VAL A O 1
ATOM 1939 N N . THR A 1 251 ? 8.145 11.238 -1.099 1.00 94.19 251 THR A N 1
ATOM 1940 C CA . THR A 1 251 ? 7.740 12.547 -0.569 1.00 94.19 251 THR A CA 1
ATOM 1941 C C . THR A 1 251 ? 7.165 13.437 -1.676 1.00 94.19 251 THR A C 1
ATOM 1943 O O . THR A 1 251 ? 7.272 13.097 -2.860 1.00 94.19 251 THR A O 1
ATOM 1946 N N . PRO A 1 252 ? 6.547 14.584 -1.346 1.00 92.31 252 PRO A N 1
ATOM 1947 C CA . PRO A 1 252 ? 6.147 15.563 -2.352 1.00 92.31 252 PRO A CA 1
ATOM 1948 C C . PRO A 1 252 ? 7.291 15.973 -3.285 1.00 92.31 252 PRO A C 1
ATOM 1950 O O . PRO A 1 252 ? 7.119 15.903 -4.501 1.00 92.31 252 PRO A O 1
ATOM 1953 N N . GLU A 1 253 ? 8.472 16.287 -2.745 1.00 93.44 253 GLU A N 1
ATOM 1954 C CA . GLU A 1 253 ? 9.656 16.620 -3.541 1.00 93.44 253 GLU A CA 1
ATOM 1955 C C . GLU A 1 253 ? 10.097 15.452 -4.434 1.00 93.44 253 GLU A C 1
ATOM 1957 O O . GLU A 1 253 ? 10.462 15.644 -5.596 1.00 93.44 253 GLU A O 1
ATOM 1962 N N . GLY A 1 254 ? 10.026 14.218 -3.927 1.00 95.06 254 GLY A N 1
ATOM 1963 C CA . GLY A 1 254 ? 10.336 13.026 -4.713 1.00 95.06 254 GLY A CA 1
ATOM 1964 C C . GLY A 1 254 ? 9.370 12.792 -5.871 1.00 95.06 254 GLY A C 1
ATOM 1965 O O . GLY A 1 254 ? 9.798 12.359 -6.941 1.00 95.06 254 GLY A O 1
ATOM 1966 N N . ARG A 1 255 ? 8.080 13.107 -5.694 1.00 93.19 255 ARG A N 1
ATOM 1967 C CA . ARG A 1 255 ? 7.072 13.016 -6.764 1.00 93.19 255 ARG A CA 1
ATOM 1968 C C . ARG A 1 255 ? 7.327 14.041 -7.859 1.00 93.19 255 ARG A C 1
ATOM 1970 O O . ARG A 1 255 ? 7.277 13.688 -9.038 1.00 93.19 255 ARG A O 1
ATOM 1977 N N . ASP A 1 256 ? 7.667 15.268 -7.471 1.00 92.50 256 ASP A N 1
ATOM 1978 C CA . ASP A 1 256 ? 8.069 16.311 -8.413 1.00 92.50 256 ASP A CA 1
ATOM 1979 C C . ASP A 1 256 ? 9.298 15.864 -9.222 1.00 92.50 256 ASP A C 1
ATOM 1981 O O . ASP A 1 256 ? 9.321 16.013 -10.446 1.00 92.50 256 ASP A O 1
ATOM 1985 N N . ALA A 1 257 ? 10.275 15.217 -8.572 1.00 94.62 257 ALA A N 1
ATOM 1986 C CA . ALA A 1 257 ? 11.478 14.701 -9.228 1.00 94.62 257 ALA A CA 1
ATOM 1987 C C . ALA A 1 257 ? 11.201 13.620 -10.294 1.00 94.62 257 ALA A C 1
ATOM 1989 O O . ALA A 1 257 ? 11.986 13.488 -11.233 1.00 94.62 257 ALA A O 1
ATOM 1990 N N . ILE A 1 258 ? 10.099 12.866 -10.179 1.00 94.38 258 ILE A N 1
ATOM 1991 C CA . ILE A 1 258 ? 9.670 11.846 -11.160 1.00 94.38 258 ILE A CA 1
ATOM 1992 C C . ILE A 1 258 ? 8.539 12.320 -12.090 1.00 94.38 258 ILE A C 1
ATOM 1994 O O . ILE A 1 258 ? 8.044 11.547 -12.918 1.00 94.38 258 ILE A O 1
ATOM 1998 N N . GLY A 1 259 ? 8.148 13.596 -12.000 1.00 91.19 259 GLY A N 1
ATOM 1999 C CA . GLY A 1 259 ? 7.120 14.199 -12.850 1.00 91.19 259 GLY A CA 1
ATOM 2000 C C . GLY A 1 259 ? 5.695 13.727 -12.537 1.00 91.19 259 GLY A C 1
ATOM 2001 O O . GLY A 1 259 ? 4.809 13.801 -13.395 1.00 91.19 259 GLY A O 1
ATOM 2002 N N . GLU A 1 260 ? 5.455 13.214 -11.330 1.00 89.50 260 GLU A N 1
ATOM 2003 C CA . GLU A 1 260 ? 4.128 12.816 -10.863 1.00 89.50 260 GLU A CA 1
ATOM 2004 C C . GLU A 1 260 ? 3.383 14.038 -10.308 1.00 89.50 260 GLU A C 1
ATOM 2006 O O . GLU A 1 260 ? 3.840 14.708 -9.390 1.00 89.50 260 GLU A O 1
ATOM 2011 N N . SER A 1 261 ? 2.214 14.338 -10.877 1.00 78.62 261 SER A N 1
ATOM 2012 C CA . SER A 1 261 ? 1.352 15.447 -10.451 1.00 78.62 261 SER A CA 1
ATOM 2013 C C . SER A 1 261 ? -0.088 14.972 -10.297 1.00 78.62 261 SER A C 1
ATOM 2015 O O . SER A 1 261 ? -0.557 14.135 -11.072 1.00 78.62 261 SER A O 1
ATOM 2017 N N . TYR A 1 262 ? -0.786 15.526 -9.306 1.00 68.31 262 TYR A N 1
ATOM 2018 C CA . TYR A 1 262 ? -2.150 15.139 -8.956 1.00 68.31 262 TYR A CA 1
ATOM 2019 C C . TYR A 1 262 ? -3.208 16.059 -9.563 1.00 68.31 262 TYR A C 1
ATOM 2021 O O . TYR A 1 262 ? -3.013 17.269 -9.710 1.00 68.31 262 TYR A O 1
ATOM 2029 N N . ARG A 1 263 ? -4.381 15.492 -9.854 1.00 56.56 263 ARG A N 1
ATOM 2030 C CA . ARG A 1 263 ? -5.607 16.223 -10.187 1.00 56.56 263 ARG A CA 1
ATOM 2031 C C . ARG A 1 263 ? -6.666 15.990 -9.106 1.00 56.56 263 ARG A C 1
ATOM 2033 O O . ARG A 1 263 ? -7.105 14.863 -8.876 1.00 56.56 263 ARG A O 1
ATOM 2040 N N . LEU A 1 264 ? -7.114 17.083 -8.481 1.00 48.56 264 LEU A N 1
ATOM 2041 C CA . LEU A 1 264 ? -8.221 17.098 -7.515 1.00 48.56 264 LEU A CA 1
ATOM 2042 C C . LEU A 1 264 ? -9.471 16.411 -8.084 1.00 48.56 264 LEU A C 1
ATOM 2044 O O . LEU A 1 264 ? -9.928 16.765 -9.172 1.00 48.56 264 LEU A O 1
ATOM 2048 N N . GLY A 1 265 ? -10.022 15.448 -7.336 1.00 48.03 265 GLY A N 1
ATOM 2049 C CA . GLY A 1 265 ? -11.228 14.692 -7.702 1.00 48.03 265 GLY A CA 1
ATOM 2050 C C . GLY A 1 265 ? -11.010 13.557 -8.710 1.00 48.03 265 GLY A C 1
ATOM 2051 O O . GLY A 1 265 ? -11.983 12.947 -9.149 1.00 48.03 265 GLY A O 1
ATOM 2052 N N . VAL A 1 266 ? -9.759 13.282 -9.091 1.00 58.47 266 VAL A N 1
ATOM 2053 C CA . VAL A 1 266 ? -9.369 12.115 -9.901 1.00 58.47 266 VAL A CA 1
ATOM 2054 C C . VAL A 1 266 ? -8.445 11.204 -9.096 1.00 58.47 266 VAL A C 1
ATOM 2056 O O . VAL A 1 266 ? -8.680 9.999 -9.053 1.00 58.47 266 VAL A O 1
ATOM 2059 N N . ASP A 1 267 ? -7.453 11.786 -8.415 1.00 55.44 267 ASP A N 1
ATOM 2060 C CA . ASP A 1 267 ? -6.388 11.024 -7.750 1.00 55.44 267 ASP A CA 1
ATOM 2061 C C . ASP A 1 267 ? -6.536 10.934 -6.213 1.00 55.44 267 ASP A C 1
ATOM 2063 O O . ASP A 1 267 ? -5.791 10.196 -5.584 1.00 55.44 267 ASP A O 1
ATOM 2067 N N . TYR A 1 268 ? -7.494 11.653 -5.606 1.00 56.78 268 TYR A N 1
ATOM 2068 C CA . TYR A 1 268 ? -7.783 11.643 -4.158 1.00 56.78 268 TYR A CA 1
ATOM 2069 C C . TYR A 1 268 ? -9.230 12.073 -3.848 1.00 56.78 268 TYR A C 1
ATOM 2071 O O . TYR A 1 268 ? -9.835 12.809 -4.639 1.00 56.78 268 TYR A O 1
ATOM 2079 N N . GLY A 1 269 ? -9.781 11.621 -2.711 1.00 57.75 269 GLY A N 1
ATOM 2080 C CA . GLY A 1 269 ? -11.170 11.853 -2.271 1.00 57.75 269 GLY A CA 1
ATOM 2081 C C . GLY A 1 269 ? -11.840 10.584 -1.716 1.00 57.75 269 GLY A C 1
ATOM 2082 O O . GLY A 1 269 ? -11.151 9.620 -1.419 1.00 57.75 269 GLY A O 1
ATOM 2083 N N . HIS A 1 270 ? -13.173 10.557 -1.602 1.00 59.41 270 HIS A N 1
ATOM 2084 C CA . HIS A 1 270 ? -13.925 9.390 -1.108 1.00 59.41 270 HIS A CA 1
ATOM 2085 C C . HIS A 1 270 ? -13.494 8.067 -1.767 1.00 59.41 270 HIS A C 1
ATOM 2087 O O . HIS A 1 270 ? -13.486 7.960 -3.000 1.00 59.41 270 HIS A O 1
ATOM 2093 N N . GLY A 1 271 ? -13.160 7.051 -0.965 1.00 60.25 271 GLY A N 1
ATOM 2094 C CA . GLY A 1 271 ? -12.690 5.755 -1.470 1.00 60.25 271 GLY A CA 1
ATOM 2095 C C . GLY A 1 271 ? -11.277 5.772 -2.072 1.00 60.25 271 GLY A C 1
ATOM 2096 O O . GLY A 1 271 ? -10.881 4.811 -2.740 1.00 60.25 271 GLY A O 1
ATOM 2097 N N . LYS A 1 272 ? -10.520 6.857 -1.876 1.00 69.44 272 LYS A N 1
ATOM 2098 C CA . LYS A 1 272 ? -9.115 7.018 -2.265 1.00 69.44 272 LYS A CA 1
ATOM 2099 C C . LYS A 1 272 ? -8.316 7.585 -1.091 1.00 69.44 272 LYS A C 1
ATOM 2101 O O . LYS A 1 272 ? -8.779 8.489 -0.401 1.00 69.44 272 LYS A O 1
ATOM 2106 N N . GLY A 1 273 ? -7.110 7.061 -0.901 1.00 62.97 273 GLY A N 1
ATOM 2107 C CA . GLY A 1 273 ? -6.194 7.541 0.126 1.00 62.97 273 GLY A CA 1
ATOM 2108 C C . GLY A 1 273 ? -5.718 8.972 -0.101 1.00 62.97 273 GLY A C 1
ATOM 2109 O O . GLY A 1 273 ? -6.004 9.603 -1.127 1.00 62.97 273 GLY A O 1
ATOM 2110 N N . ASP A 1 274 ? -5.000 9.493 0.889 1.00 71.31 274 ASP A N 1
ATOM 2111 C CA . ASP A 1 274 ? -4.418 10.828 0.814 1.00 71.31 274 ASP A CA 1
ATOM 2112 C C . ASP A 1 274 ? -3.220 10.892 -0.130 1.00 71.31 274 ASP A C 1
ATOM 2114 O O . ASP A 1 274 ? -2.481 9.933 -0.333 1.00 71.31 274 ASP A O 1
ATOM 2118 N N . LEU A 1 275 ? -2.981 12.087 -0.673 1.00 66.44 275 LEU A N 1
ATOM 2119 C CA . LEU A 1 275 ? -1.879 12.351 -1.605 1.00 66.44 275 LEU A CA 1
ATOM 2120 C C . LEU A 1 275 ? -0.487 12.042 -1.038 1.00 66.44 275 LEU A C 1
ATOM 2122 O O . LEU A 1 275 ? 0.458 11.819 -1.801 1.00 66.44 275 LEU A O 1
ATOM 2126 N N . GLU A 1 276 ? -0.367 12.088 0.285 1.00 76.38 276 GLU A N 1
ATOM 2127 C CA . GLU A 1 276 ? 0.863 11.891 1.055 1.00 76.38 276 GLU A CA 1
ATOM 2128 C C . GLU A 1 276 ? 0.764 10.672 1.979 1.00 76.38 276 GLU A C 1
ATOM 2130 O O . GLU A 1 276 ? 1.566 10.512 2.898 1.00 76.38 276 GLU A O 1
ATOM 2135 N N . GLU A 1 277 ? -0.213 9.799 1.726 1.00 87.69 277 GLU A N 1
ATOM 2136 C CA . GLU A 1 277 ? -0.375 8.544 2.446 1.00 87.69 277 GLU A CA 1
ATOM 2137 C C . GLU A 1 277 ? 0.889 7.689 2.325 1.00 87.69 277 GLU A C 1
ATOM 2139 O O . GLU A 1 277 ? 1.397 7.483 1.225 1.00 87.69 277 GLU A O 1
ATOM 2144 N N . SER A 1 278 ? 1.404 7.167 3.437 1.00 92.81 278 SER A N 1
ATOM 2145 C CA . SER A 1 278 ? 2.615 6.346 3.400 1.00 92.81 278 SER A CA 1
ATOM 2146 C C . SER A 1 278 ? 2.345 4.913 2.948 1.00 92.81 278 SER A C 1
ATOM 2148 O O . SER A 1 278 ? 1.274 4.356 3.179 1.00 92.81 278 SER A O 1
ATOM 2150 N N . SER A 1 279 ? 3.368 4.249 2.420 1.00 95.50 279 SER A N 1
ATOM 2151 C CA . SER A 1 279 ? 3.354 2.818 2.116 1.00 95.50 279 SER A CA 1
ATOM 2152 C C . SER A 1 279 ? 3.024 1.955 3.337 1.00 95.50 279 SER A C 1
ATOM 2154 O O . SER A 1 279 ? 2.390 0.915 3.186 1.00 95.50 279 SER A O 1
ATOM 2156 N N . GLN A 1 280 ? 3.414 2.370 4.548 1.00 94.56 280 GLN A N 1
ATOM 2157 C CA . GLN A 1 280 ? 2.982 1.709 5.790 1.00 94.56 280 GLN A CA 1
ATOM 2158 C C . GLN A 1 280 ? 1.466 1.760 5.990 1.00 94.56 280 GLN A C 1
ATOM 2160 O O . GLN A 1 280 ? 0.867 0.751 6.358 1.00 94.56 280 GLN A O 1
ATOM 2165 N N . HIS A 1 281 ? 0.855 2.918 5.747 1.00 94.25 281 HIS A N 1
ATOM 2166 C CA . HIS A 1 2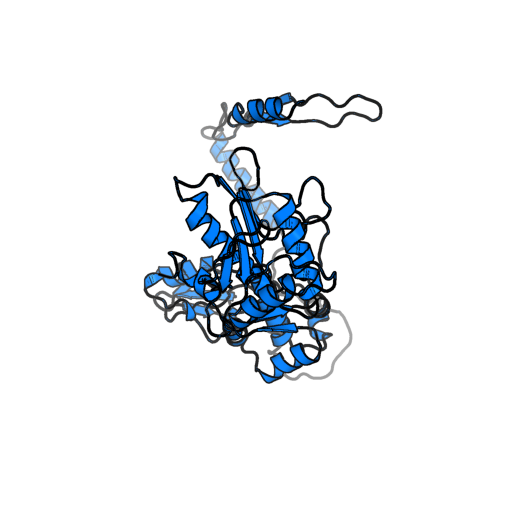81 ? -0.587 3.079 5.874 1.00 94.25 281 HIS A CA 1
ATOM 2167 C C . HIS A 1 281 ? -1.318 2.274 4.795 1.00 94.25 281 HIS A C 1
ATOM 2169 O O . HIS A 1 281 ? -2.185 1.470 5.122 1.00 94.25 281 HIS A O 1
ATOM 2175 N N . VAL A 1 282 ? -0.870 2.356 3.534 1.00 95.06 282 VAL A N 1
ATOM 2176 C CA . VAL A 1 282 ? -1.413 1.551 2.423 1.00 95.06 282 VAL A CA 1
ATOM 2177 C C . VAL A 1 282 ? -1.298 0.047 2.707 1.00 95.06 282 VAL A C 1
ATOM 2179 O O . VAL A 1 282 ? -2.226 -0.713 2.425 1.00 95.06 282 VAL A O 1
ATOM 2182 N N . LEU A 1 283 ? -0.182 -0.405 3.296 1.00 96.19 283 LEU A N 1
ATOM 2183 C CA . LEU A 1 283 ? -0.024 -1.794 3.729 1.00 96.19 283 LEU A CA 1
ATOM 2184 C C . LEU A 1 283 ? -1.069 -2.161 4.787 1.00 96.19 283 LEU A C 1
ATOM 2186 O O . LEU A 1 283 ? -1.742 -3.182 4.643 1.00 96.19 283 LEU A O 1
ATOM 2190 N N . GLY A 1 284 ? -1.209 -1.352 5.839 1.00 96.06 284 GLY A N 1
ATOM 2191 C CA . GLY A 1 284 ? -2.175 -1.613 6.904 1.00 96.06 284 GLY A CA 1
ATOM 2192 C C . GLY A 1 284 ? -3.614 -1.628 6.385 1.00 96.06 284 GLY A C 1
ATOM 2193 O O . GLY A 1 284 ? -4.347 -2.572 6.669 1.00 96.06 284 GLY A O 1
ATOM 2194 N N . MET A 1 285 ? -3.967 -0.677 5.520 1.00 95.44 285 MET A N 1
ATOM 2195 C CA . MET A 1 285 ? -5.248 -0.617 4.819 1.00 95.44 285 MET A CA 1
ATOM 2196 C C . MET A 1 285 ? -5.527 -1.887 4.017 1.00 95.44 285 MET A C 1
ATOM 2198 O O . MET A 1 285 ? -6.597 -2.484 4.137 1.00 95.44 285 MET A O 1
ATOM 2202 N N . GLY A 1 286 ? -4.551 -2.349 3.231 1.00 95.19 286 GLY A N 1
ATOM 2203 C CA . GLY A 1 286 ? -4.693 -3.569 2.441 1.00 95.19 286 GLY A CA 1
ATOM 2204 C C . GLY A 1 286 ? -4.863 -4.830 3.295 1.00 95.19 286 GLY A C 1
ATOM 2205 O O . GLY A 1 286 ? -5.643 -5.706 2.921 1.00 95.19 286 GLY A O 1
ATOM 2206 N N . VAL A 1 287 ? -4.173 -4.924 4.438 1.00 96.75 287 VAL A N 1
ATOM 2207 C CA . VAL A 1 287 ? -4.334 -6.041 5.388 1.00 96.75 287 VAL A CA 1
ATOM 2208 C C . VAL A 1 287 ? -5.700 -5.981 6.074 1.00 96.75 287 VAL A C 1
ATOM 2210 O O . VAL A 1 287 ? -6.423 -6.976 6.062 1.00 96.75 287 VAL A O 1
ATOM 2213 N N . ALA A 1 288 ? -6.070 -4.827 6.637 1.00 97.19 288 ALA A N 1
ATOM 2214 C CA . ALA A 1 288 ? -7.337 -4.633 7.339 1.00 97.19 288 ALA A CA 1
ATOM 2215 C C . ALA A 1 288 ? -8.538 -4.898 6.426 1.00 97.19 288 ALA A C 1
ATOM 2217 O O . ALA A 1 288 ? -9.471 -5.586 6.828 1.00 97.19 288 ALA A O 1
ATOM 2218 N N . MET A 1 289 ? -8.490 -4.416 5.180 1.00 96.06 289 MET A N 1
ATOM 2219 C CA . MET A 1 289 ? -9.557 -4.623 4.204 1.00 96.06 289 MET A CA 1
ATOM 2220 C C . MET A 1 289 ? -9.774 -6.108 3.905 1.00 96.06 289 MET A C 1
ATOM 2222 O O . MET A 1 289 ? -10.897 -6.585 4.043 1.00 96.06 289 MET A O 1
ATOM 2226 N N . ARG A 1 290 ? -8.711 -6.854 3.562 1.00 95.94 290 ARG A N 1
ATOM 2227 C CA . ARG A 1 290 ? -8.814 -8.303 3.298 1.00 95.94 290 ARG A CA 1
ATOM 2228 C C . ARG A 1 290 ? -9.323 -9.058 4.527 1.00 95.94 290 ARG A C 1
ATOM 2230 O O . ARG A 1 290 ? -10.115 -9.985 4.394 1.00 95.94 290 ARG A O 1
ATOM 2237 N N . TRP A 1 291 ? -8.890 -8.647 5.717 1.00 97.00 291 TRP A N 1
ATOM 2238 C CA . TRP A 1 291 ? -9.298 -9.285 6.964 1.00 97.00 291 TRP A CA 1
ATOM 2239 C C . TRP A 1 291 ? -10.769 -9.015 7.303 1.00 97.00 291 TRP A C 1
ATOM 2241 O O . TRP A 1 291 ? -11.480 -9.951 7.653 1.00 97.00 291 TRP A O 1
ATOM 2251 N N . LEU A 1 292 ? -11.263 -7.781 7.138 1.00 97.00 292 LEU A N 1
ATOM 2252 C CA . LEU A 1 292 ? -12.687 -7.472 7.319 1.00 97.00 292 LEU A CA 1
ATOM 2253 C C . LEU A 1 292 ? -13.570 -8.191 6.300 1.00 97.00 292 LEU A C 1
ATOM 2255 O O . LEU A 1 292 ? -14.665 -8.637 6.644 1.00 97.00 292 LEU A O 1
ATOM 2259 N N . GLU A 1 293 ? -13.115 -8.296 5.049 1.00 96.44 293 GLU A N 1
ATOM 2260 C CA . GLU A 1 293 ? -13.835 -9.065 4.038 1.00 96.44 293 GLU A CA 1
ATOM 2261 C C . GLU A 1 293 ? -13.986 -10.528 4.475 1.00 96.44 293 GLU A C 1
ATOM 2263 O O . GLU A 1 293 ? -15.096 -11.048 4.455 1.00 96.44 293 GLU A O 1
ATOM 2268 N N . GLN A 1 294 ? -12.909 -11.148 4.960 1.00 96.38 294 GLN A N 1
ATOM 2269 C CA . GLN A 1 294 ? -12.909 -12.537 5.421 1.00 96.38 294 GLN A CA 1
ATOM 2270 C C . GLN A 1 294 ? -13.739 -12.755 6.702 1.00 96.38 294 GLN A C 1
ATOM 2272 O O . GLN A 1 294 ? -14.587 -13.644 6.745 1.00 96.38 294 GLN A O 1
ATOM 2277 N N . GLU A 1 295 ? -13.493 -11.977 7.760 1.00 96.38 295 GLU A N 1
ATOM 2278 C CA . GLU A 1 295 ? -14.052 -12.248 9.097 1.00 96.38 295 GLU A CA 1
ATOM 2279 C C . GLU A 1 295 ? -15.470 -11.710 9.304 1.00 96.38 295 GLU A C 1
ATOM 2281 O O . GLU A 1 295 ? -16.217 -12.244 10.132 1.00 96.38 295 GLU A O 1
ATOM 2286 N N . PHE A 1 296 ? -15.846 -10.662 8.568 1.00 96.75 296 PHE A N 1
ATOM 2287 C CA . PHE A 1 296 ? -17.155 -10.028 8.691 1.00 96.75 296 PHE A CA 1
ATOM 2288 C C . PHE A 1 296 ? -17.983 -10.242 7.430 1.00 96.75 296 PHE A C 1
ATOM 2290 O O . PHE A 1 296 ? -18.966 -10.966 7.472 1.00 96.75 296 PHE A O 1
ATOM 2297 N N . ARG A 1 297 ? -17.581 -9.695 6.281 1.00 96.44 297 ARG A N 1
ATOM 2298 C CA . ARG A 1 297 ? -18.434 -9.719 5.077 1.00 96.44 297 ARG A CA 1
ATOM 2299 C C . ARG A 1 297 ? -18.740 -11.132 4.561 1.00 96.44 297 ARG A C 1
ATOM 2301 O O . ARG A 1 297 ? -19.866 -11.405 4.149 1.00 96.44 297 ARG A O 1
ATOM 2308 N N . ASP A 1 298 ? -17.745 -12.013 4.536 1.00 96.06 298 ASP A N 1
ATOM 2309 C CA . ASP A 1 298 ? -17.896 -13.391 4.058 1.00 96.06 298 ASP A CA 1
ATOM 2310 C C . ASP A 1 298 ? -18.421 -14.334 5.159 1.00 96.06 298 ASP A C 1
ATOM 2312 O O . ASP A 1 298 ? -18.782 -15.486 4.890 1.00 96.06 298 ASP A O 1
ATOM 2316 N N . ASN A 1 299 ? -18.526 -13.836 6.395 1.00 95.12 299 ASN A N 1
ATOM 2317 C CA . ASN A 1 299 ? -19.075 -14.557 7.529 1.00 95.12 299 ASN A CA 1
ATOM 2318 C C . ASN A 1 299 ? -20.610 -14.405 7.577 1.00 95.12 299 ASN A C 1
ATOM 2320 O O . ASN A 1 299 ? -21.116 -13.312 7.820 1.00 95.12 299 ASN A O 1
ATOM 2324 N N . PRO A 1 300 ? -21.384 -15.496 7.419 1.00 93.50 300 PRO A N 1
ATOM 2325 C CA . PRO A 1 300 ? -22.846 -15.429 7.386 1.00 93.50 300 PRO A CA 1
ATOM 2326 C C . PRO A 1 300 ? -23.493 -15.030 8.721 1.00 93.50 300 PRO A C 1
ATOM 2328 O O . PRO A 1 300 ? -24.694 -14.764 8.737 1.00 93.50 300 PRO A O 1
ATOM 2331 N N . ASP A 1 301 ? -22.735 -15.042 9.821 1.00 94.44 301 ASP A N 1
ATOM 2332 C CA . ASP A 1 301 ? -23.198 -14.621 11.145 1.00 94.44 301 ASP A CA 1
ATOM 2333 C C . ASP A 1 301 ? -22.910 -13.130 11.428 1.00 94.44 301 ASP A C 1
ATOM 2335 O O . ASP A 1 301 ? -23.265 -12.641 12.500 1.00 94.44 301 ASP A O 1
ATOM 2339 N N . SER A 1 302 ? -22.262 -12.414 10.502 1.00 95.81 302 SER A N 1
ATOM 2340 C CA . SER A 1 302 ? -22.027 -10.970 10.592 1.00 95.81 302 SER A CA 1
ATOM 2341 C C . SER A 1 302 ? -23.114 -10.177 9.869 1.00 95.81 302 SER A C 1
ATOM 2343 O O . SER A 1 302 ? -23.608 -10.594 8.822 1.00 95.81 302 SER A O 1
ATOM 2345 N N . ASP A 1 303 ? -23.428 -8.991 10.389 1.00 96.25 303 ASP A N 1
ATOM 2346 C CA . ASP A 1 303 ? -24.336 -8.040 9.741 1.00 96.25 303 ASP A CA 1
ATOM 2347 C C . ASP A 1 303 ? -23.640 -7.186 8.658 1.00 96.25 303 ASP A C 1
ATOM 2349 O O . ASP A 1 303 ? -24.304 -6.467 7.910 1.00 96.25 303 ASP A O 1
ATOM 2353 N N . VAL A 1 304 ? -22.308 -7.267 8.529 1.00 97.31 304 VAL A N 1
ATOM 2354 C CA . VAL A 1 304 ? -21.546 -6.526 7.512 1.00 97.31 304 VAL A CA 1
ATOM 2355 C C . VAL A 1 304 ? -21.819 -7.091 6.120 1.00 97.31 304 VAL A C 1
ATOM 2357 O O . VAL A 1 304 ? -21.569 -8.259 5.839 1.00 97.31 304 VAL A O 1
ATOM 2360 N N . THR A 1 305 ? -22.240 -6.230 5.198 1.00 96.31 305 THR A N 1
ATOM 2361 C CA . THR A 1 305 ? -22.506 -6.601 3.798 1.00 96.31 305 THR A CA 1
ATOM 2362 C C . THR A 1 305 ? -21.477 -6.043 2.825 1.00 96.31 305 THR A C 1
ATOM 2364 O O . THR A 1 305 ? -21.268 -6.592 1.737 1.00 96.31 305 THR A O 1
ATOM 2367 N N . VAL A 1 306 ? -20.801 -4.961 3.209 1.00 95.94 306 VAL A N 1
ATOM 2368 C CA . VAL A 1 306 ? -19.807 -4.293 2.377 1.00 95.94 306 VAL A CA 1
ATOM 2369 C C . VAL A 1 306 ? -18.732 -3.637 3.234 1.00 95.94 306 VAL A C 1
ATOM 2371 O O . VAL A 1 306 ? -19.010 -3.080 4.291 1.00 95.94 306 VAL A O 1
ATOM 2374 N N . VAL A 1 307 ? -17.494 -3.704 2.752 1.00 96.06 307 VAL A N 1
ATOM 2375 C CA . VAL A 1 307 ? -16.329 -3.066 3.366 1.00 96.06 307 VAL A CA 1
ATOM 2376 C C . VAL A 1 307 ? -15.907 -1.895 2.484 1.00 96.06 307 VAL A C 1
ATOM 2378 O O . VAL A 1 307 ? -15.766 -2.059 1.270 1.00 96.06 307 VAL A O 1
ATOM 2381 N N . PHE A 1 308 ? -15.716 -0.718 3.079 1.00 93.44 308 PHE A N 1
ATOM 2382 C CA . PHE A 1 308 ? -15.359 0.509 2.368 1.00 93.44 308 PHE A CA 1
ATOM 2383 C C . PHE A 1 308 ? -14.142 1.197 2.994 1.00 93.44 308 PHE A C 1
ATOM 2385 O O . PHE A 1 308 ? -14.203 1.571 4.165 1.00 93.44 308 PHE A O 1
ATOM 2392 N N . PRO A 1 309 ? -13.050 1.396 2.231 1.00 93.00 309 PRO A N 1
ATOM 2393 C CA . PRO A 1 309 ? -11.903 2.177 2.681 1.00 93.00 309 PRO A CA 1
ATOM 2394 C C . PRO A 1 309 ? -12.131 3.681 2.474 1.00 93.00 309 PRO A C 1
ATOM 2396 O O . PRO A 1 309 ? -12.903 4.081 1.598 1.00 93.00 309 PRO A O 1
ATOM 2399 N N . TYR A 1 310 ? -11.399 4.505 3.222 1.00 88.75 310 TYR A N 1
ATOM 2400 C CA . TYR A 1 310 ? -11.394 5.968 3.170 1.00 88.75 310 TYR A CA 1
ATOM 2401 C C . TYR A 1 310 ? -12.820 6.534 3.175 1.00 88.75 310 TYR A C 1
ATOM 2403 O O . TYR A 1 310 ? -13.259 7.199 2.227 1.00 88.75 310 TYR A O 1
ATOM 2411 N N . TYR A 1 311 ? -13.566 6.201 4.226 1.00 88.31 311 TYR A N 1
ATOM 2412 C CA . TYR A 1 311 ? -14.995 6.458 4.317 1.00 88.31 311 TYR A CA 1
ATOM 2413 C C . TYR A 1 311 ? -15.281 7.851 4.878 1.00 88.31 311 TYR A C 1
ATOM 2415 O O . TYR A 1 311 ? -15.071 8.121 6.062 1.00 88.31 311 TYR A O 1
ATOM 2423 N N . ASP A 1 312 ? -15.756 8.741 4.005 1.00 87.38 312 ASP A N 1
ATOM 2424 C CA . ASP A 1 312 ? -16.162 10.096 4.388 1.00 87.38 312 ASP A CA 1
ATOM 2425 C C . ASP A 1 312 ? -17.470 10.043 5.174 1.00 87.38 312 ASP A C 1
ATOM 2427 O O . ASP A 1 312 ? -18.474 9.485 4.720 1.00 87.38 312 ASP A O 1
ATOM 2431 N N . LEU A 1 313 ? -17.462 10.656 6.351 1.00 83.19 313 LEU A N 1
ATOM 2432 C CA . LEU A 1 313 ? -18.607 10.654 7.241 1.00 83.19 313 LEU A CA 1
ATOM 2433 C C . LEU A 1 313 ? -19.655 11.685 6.774 1.00 83.19 313 LEU A C 1
ATOM 2435 O O . LEU A 1 313 ? -19.320 12.855 6.607 1.00 83.19 313 LEU A O 1
ATOM 2439 N N . PRO A 1 314 ? -20.940 11.316 6.594 1.00 75.31 314 PRO A N 1
ATOM 2440 C CA . PRO A 1 314 ? -21.945 12.203 5.991 1.00 75.31 314 PRO A CA 1
ATOM 2441 C C . PRO A 1 314 ? -22.149 13.545 6.709 1.00 75.31 314 PRO A C 1
ATOM 2443 O O . PRO A 1 314 ? -22.479 14.545 6.069 1.00 75.31 314 PRO A O 1
ATOM 2446 N N . ASP A 1 315 ? -21.956 13.557 8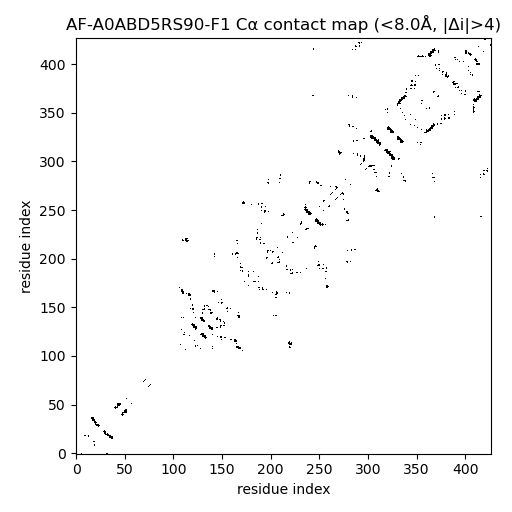.029 1.00 75.50 315 ASP A N 1
ATOM 2447 C CA . ASP A 1 315 ? -22.195 14.709 8.901 1.00 75.50 315 ASP A CA 1
ATOM 2448 C C . ASP A 1 315 ? -20.891 15.378 9.379 1.00 75.50 315 ASP A C 1
ATOM 2450 O O . ASP A 1 315 ? -20.892 16.139 10.351 1.00 75.50 315 ASP A O 1
ATOM 2454 N N . SER A 1 316 ? -19.759 15.096 8.723 1.00 74.19 316 SER A N 1
ATOM 2455 C CA . SER A 1 316 ? -18.449 15.580 9.152 1.00 74.19 316 SER A CA 1
ATOM 2456 C C . SER A 1 316 ? -17.467 15.764 7.991 1.00 74.19 316 SER A C 1
ATOM 2458 O O . SER A 1 316 ? -17.507 15.035 7.012 1.00 74.19 316 SER A O 1
ATOM 2460 N N . ASP A 1 317 ? -16.518 16.693 8.134 1.00 73.00 317 ASP A N 1
ATOM 2461 C CA . ASP A 1 317 ? -15.333 16.766 7.258 1.00 73.00 317 ASP A CA 1
ATOM 2462 C C . ASP A 1 317 ? -14.261 15.723 7.663 1.00 73.00 317 ASP A C 1
ATOM 2464 O O . ASP A 1 317 ? -13.094 15.827 7.285 1.00 73.00 317 ASP A O 1
ATOM 2468 N N . HIS A 1 318 ? -14.629 14.748 8.499 1.00 79.25 318 HIS A N 1
ATOM 2469 C CA . HIS A 1 318 ? -13.763 13.673 8.963 1.00 79.25 318 HIS A CA 1
ATOM 2470 C C . HIS A 1 318 ? -13.994 12.388 8.171 1.00 79.25 318 HIS A C 1
ATOM 2472 O O . HIS A 1 318 ? -15.089 12.111 7.678 1.00 79.25 318 HIS A O 1
ATOM 2478 N N . ARG A 1 319 ? -12.937 11.588 8.099 1.00 88.31 319 ARG A N 1
ATOM 2479 C CA . ARG A 1 319 ? -12.888 10.330 7.371 1.00 88.31 319 ARG A CA 1
ATOM 2480 C C . ARG A 1 319 ? -12.377 9.245 8.306 1.00 88.31 319 ARG A C 1
ATOM 2482 O O . ARG A 1 319 ? -11.473 9.532 9.087 1.00 88.31 319 ARG A O 1
ATOM 2489 N N . LEU A 1 320 ? -12.980 8.066 8.220 1.00 92.06 320 LEU A N 1
ATOM 2490 C CA . LEU A 1 320 ? -12.473 6.846 8.846 1.00 92.06 320 LEU A CA 1
ATOM 2491 C C . LEU A 1 320 ? -11.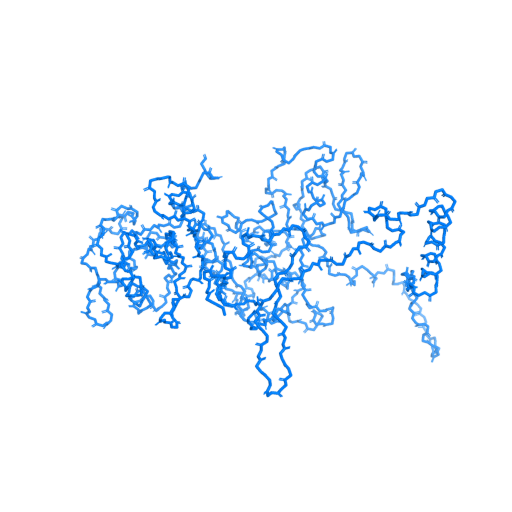652 6.076 7.817 1.00 92.06 320 LEU A C 1
ATOM 2493 O O . LEU A 1 320 ? -12.009 6.058 6.630 1.00 92.06 320 LEU A O 1
ATOM 2497 N N . ASP A 1 321 ? -10.593 5.414 8.262 1.00 94.94 321 ASP A N 1
ATOM 2498 C CA . ASP A 1 321 ? -9.753 4.621 7.372 1.00 94.94 321 ASP A CA 1
ATOM 2499 C C . ASP A 1 321 ? -10.533 3.487 6.715 1.00 94.94 321 ASP A C 1
ATOM 2501 O O . ASP A 1 321 ? -10.492 3.336 5.494 1.00 94.94 321 ASP A O 1
ATOM 2505 N N . LEU A 1 322 ? -11.294 2.705 7.480 1.00 95.88 322 LEU A N 1
ATOM 2506 C CA . LEU A 1 322 ? -12.032 1.568 6.940 1.00 95.88 322 LEU A CA 1
ATOM 2507 C C . LEU A 1 322 ? -13.293 1.289 7.757 1.00 95.88 322 LEU A C 1
ATOM 2509 O O . LEU A 1 322 ? -13.278 1.309 8.985 1.00 95.88 322 LEU A O 1
ATOM 2513 N N . VAL A 1 323 ? -14.392 0.987 7.067 1.00 97.12 323 VAL A N 1
ATOM 2514 C CA . VAL A 1 323 ? -15.665 0.624 7.704 1.00 97.12 323 VAL A CA 1
ATOM 2515 C C . VAL A 1 323 ? -16.259 -0.646 7.106 1.00 97.12 323 VAL A C 1
ATOM 2517 O O . VAL A 1 323 ? -16.157 -0.887 5.901 1.00 97.12 323 VAL A O 1
ATOM 2520 N N . GLY A 1 324 ? -16.915 -1.440 7.947 1.00 97.56 324 GLY A N 1
ATOM 2521 C CA . GLY A 1 324 ? -17.868 -2.473 7.551 1.00 97.56 324 GLY A CA 1
ATOM 2522 C C . GLY A 1 324 ? -19.290 -1.949 7.740 1.00 97.56 324 GLY A C 1
ATOM 2523 O O . GLY A 1 324 ? -19.657 -1.585 8.857 1.00 97.56 324 GLY A O 1
ATOM 2524 N N . LEU A 1 325 ? -20.072 -1.896 6.661 1.00 96.81 325 LEU A N 1
ATOM 2525 C CA . LEU A 1 325 ? -21.447 -1.395 6.672 1.00 96.81 325 LEU A CA 1
ATOM 2526 C C . LEU A 1 325 ? -22.465 -2.531 6.561 1.00 96.81 325 LEU A C 1
ATOM 2528 O O . LEU A 1 325 ? -22.235 -3.503 5.834 1.00 96.81 325 LEU A O 1
ATOM 2532 N N . ASP A 1 326 ? -23.610 -2.369 7.218 1.00 96.56 326 ASP A N 1
ATOM 2533 C CA . ASP A 1 326 ? -24.763 -3.260 7.071 1.00 96.56 326 ASP A CA 1
ATOM 2534 C C . ASP A 1 326 ? -25.589 -2.969 5.797 1.00 96.56 326 ASP A C 1
ATOM 2536 O O . ASP A 1 326 ? -25.243 -2.125 4.965 1.00 96.56 326 ASP A O 1
ATOM 2540 N N . ASP A 1 327 ? -26.715 -3.671 5.635 1.00 95.06 327 ASP A N 1
ATOM 2541 C CA . ASP A 1 327 ? -27.664 -3.469 4.528 1.00 95.06 327 ASP A CA 1
ATOM 2542 C C . ASP A 1 327 ? -28.324 -2.070 4.511 1.00 95.06 327 ASP A C 1
ATOM 2544 O O . ASP A 1 327 ? -28.871 -1.648 3.483 1.00 95.06 327 ASP A O 1
ATOM 2548 N N . ASN A 1 328 ? -28.306 -1.348 5.635 1.00 93.62 328 ASN A N 1
ATOM 2549 C CA . ASN A 1 328 ? -28.861 -0.003 5.776 1.00 93.62 328 ASN A CA 1
ATOM 2550 C C . ASN A 1 328 ? -27.806 1.097 5.566 1.00 93.62 328 ASN A C 1
ATOM 2552 O O . ASN A 1 328 ? -28.175 2.268 5.430 1.00 93.62 328 ASN A O 1
ATOM 2556 N N . GLY A 1 329 ? -26.523 0.733 5.478 1.00 91.50 329 GLY A N 1
ATOM 2557 C CA . GLY A 1 329 ? -25.400 1.665 5.411 1.00 91.50 329 GLY A CA 1
ATOM 2558 C C . GLY A 1 329 ? -24.959 2.195 6.778 1.00 91.50 329 GLY A C 1
ATOM 2559 O O . GLY A 1 329 ? -24.284 3.223 6.828 1.00 91.50 329 GLY A O 1
ATOM 2560 N N . GLU A 1 330 ? -25.353 1.537 7.870 1.00 94.12 330 GLU A N 1
ATOM 2561 C CA . GLU A 1 330 ? -24.892 1.830 9.229 1.00 94.12 330 GLU A CA 1
ATOM 2562 C C . GLU A 1 330 ? -23.523 1.180 9.473 1.00 94.12 330 GLU A C 1
ATOM 2564 O O . GLU A 1 330 ? -23.224 0.112 8.936 1.00 94.12 330 GLU A O 1
ATOM 2569 N N . ILE A 1 331 ? -22.666 1.849 10.251 1.00 95.81 331 ILE A N 1
ATOM 2570 C CA . ILE A 1 331 ? -21.312 1.370 10.550 1.00 95.81 331 ILE A CA 1
ATOM 2571 C C . ILE A 1 331 ? -21.404 0.300 11.638 1.00 95.81 331 ILE A C 1
ATOM 2573 O O . ILE A 1 331 ? -21.688 0.611 12.788 1.00 95.81 331 ILE A O 1
ATOM 2577 N N . VAL A 1 332 ? -21.126 -0.950 11.271 1.00 97.12 332 VAL A N 1
ATOM 2578 C CA . VAL A 1 332 ? -21.060 -2.089 12.203 1.00 97.12 332 VAL A CA 1
ATOM 2579 C C . VAL A 1 332 ? -19.644 -2.245 12.748 1.00 97.12 332 VAL A C 1
ATOM 2581 O O . VAL A 1 332 ? -19.444 -2.522 13.926 1.00 97.12 332 VAL A O 1
ATOM 2584 N N . VAL A 1 333 ? -18.640 -2.040 11.893 1.00 97.94 333 VAL A N 1
ATOM 2585 C CA . VAL A 1 333 ? -17.225 -2.112 12.269 1.00 97.94 333 VAL A CA 1
ATOM 2586 C C . VAL A 1 333 ? -16.517 -0.867 11.771 1.00 97.94 333 VAL A C 1
ATOM 2588 O O . VAL A 1 333 ? -16.667 -0.505 10.605 1.00 97.94 333 VAL A O 1
ATOM 2591 N N . ALA A 1 334 ? -15.718 -0.244 12.627 1.00 97.75 334 ALA A N 1
ATOM 2592 C CA . ALA A 1 334 ? -14.799 0.823 12.257 1.00 97.75 334 ALA A CA 1
ATOM 2593 C C . ALA A 1 334 ? -13.363 0.378 12.534 1.00 97.75 334 ALA A C 1
ATOM 2595 O O . ALA A 1 334 ? -13.093 -0.270 13.548 1.00 97.75 334 ALA A O 1
ATOM 2596 N N . VAL A 1 335 ? -12.449 0.702 11.625 1.00 98.06 335 VAL A N 1
ATOM 2597 C CA . VAL A 1 335 ? -11.031 0.383 11.764 1.00 98.06 335 VAL A CA 1
ATOM 2598 C C . VAL A 1 335 ? -10.196 1.614 11.464 1.00 98.06 335 VAL A C 1
ATOM 2600 O O . VAL A 1 335 ? -10.426 2.255 10.442 1.00 98.06 335 VAL A O 1
ATOM 2603 N N . GLU A 1 336 ? -9.209 1.878 12.319 1.00 97.44 336 GLU A N 1
ATOM 2604 C CA . GLU A 1 336 ? -8.159 2.879 12.091 1.00 97.44 336 GLU A CA 1
ATOM 2605 C C . GLU A 1 336 ? -6.793 2.197 11.972 1.00 97.44 336 GLU A C 1
ATOM 2607 O O . GLU A 1 336 ? -6.452 1.293 12.750 1.00 97.44 336 GLU A O 1
ATOM 2612 N N . VAL A 1 337 ? -6.007 2.612 10.979 1.00 95.88 337 VAL A N 1
ATOM 2613 C CA . VAL A 1 337 ? -4.655 2.118 10.715 1.00 95.88 337 VAL A CA 1
ATOM 2614 C C . VAL A 1 337 ? -3.653 3.107 11.294 1.00 95.88 337 VAL A C 1
ATOM 2616 O O . VAL A 1 337 ? -3.097 3.978 10.627 1.00 95.88 337 VAL A O 1
ATOM 2619 N N . GLU A 1 338 ? -3.357 2.926 12.572 1.00 94.12 338 GLU A N 1
ATOM 2620 C CA . GLU A 1 338 ? -2.573 3.895 13.316 1.00 94.12 338 GLU A CA 1
ATOM 2621 C C . GLU A 1 338 ? -1.071 3.754 13.059 1.00 94.12 338 GLU A C 1
ATOM 2623 O O . GLU A 1 338 ? -0.428 2.726 13.328 1.00 94.12 338 GLU A O 1
ATOM 2628 N N . ARG A 1 339 ? -0.484 4.862 12.605 1.00 90.06 339 ARG A N 1
ATOM 2629 C CA . ARG A 1 339 ? 0.963 5.054 12.539 1.00 90.06 339 ARG A CA 1
ATOM 2630 C C . ARG A 1 339 ? 1.415 5.936 13.689 1.00 90.06 339 ARG A C 1
ATOM 2632 O O . ARG A 1 339 ? 1.213 7.145 13.668 1.00 90.06 339 ARG A O 1
ATOM 2639 N N . ILE A 1 340 ? 2.141 5.344 14.632 1.00 88.25 340 ILE A N 1
ATOM 2640 C CA . ILE A 1 340 ? 2.688 6.083 15.769 1.00 88.25 340 ILE A CA 1
ATOM 2641 C C . ILE A 1 340 ? 3.734 7.086 15.286 1.00 88.25 340 ILE A C 1
ATOM 2643 O O . ILE A 1 340 ? 4.839 6.742 14.863 1.00 88.25 340 ILE A O 1
ATOM 2647 N N . ASN A 1 341 ? 3.362 8.352 15.373 1.00 85.25 341 ASN A N 1
ATOM 2648 C CA . ASN A 1 341 ? 4.162 9.508 15.012 1.00 85.25 341 ASN A CA 1
ATOM 2649 C C . ASN A 1 341 ? 4.220 10.481 16.210 1.00 85.25 341 ASN A C 1
ATOM 2651 O O . ASN A 1 341 ? 3.897 10.136 17.349 1.00 85.25 341 ASN A O 1
ATOM 2655 N N . HIS A 1 342 ? 4.683 11.709 15.981 1.00 83.12 342 HIS A N 1
ATOM 2656 C CA . HIS A 1 342 ? 4.842 12.702 17.046 1.00 83.12 342 HIS A CA 1
ATOM 2657 C C . HIS A 1 342 ? 3.527 13.246 17.632 1.00 83.12 342 HIS A C 1
ATOM 2659 O O . HIS A 1 342 ? 3.548 13.810 18.727 1.00 83.12 342 HIS A O 1
ATOM 2665 N N . ASP A 1 343 ? 2.408 13.081 16.930 1.00 86.81 343 ASP A N 1
ATOM 2666 C CA . ASP A 1 343 ? 1.092 13.634 17.254 1.00 86.81 343 ASP A CA 1
ATOM 2667 C C . ASP A 1 343 ? 0.090 12.568 17.705 1.00 86.81 343 ASP A C 1
ATOM 2669 O O . ASP A 1 343 ? -1.034 12.919 18.052 1.00 86.81 343 ASP A O 1
ATOM 2673 N N . VAL A 1 344 ? 0.515 11.306 17.846 1.00 89.56 344 VAL A N 1
ATOM 2674 C CA . VAL A 1 344 ? -0.303 10.179 18.336 1.00 89.56 344 VAL A CA 1
ATOM 2675 C C . VAL A 1 344 ? -1.165 10.520 19.561 1.00 89.56 344 VAL A C 1
ATOM 2677 O O . VAL A 1 344 ? -2.295 10.067 19.677 1.00 89.56 344 VAL A O 1
ATOM 2680 N N . ARG A 1 345 ? -0.678 11.356 20.491 1.00 90.44 345 ARG A N 1
ATOM 2681 C CA . ARG A 1 345 ? -1.437 11.732 21.701 1.00 90.44 345 ARG A CA 1
ATOM 2682 C C . ARG A 1 345 ? -2.673 12.584 21.418 1.00 90.44 345 ARG A C 1
ATOM 2684 O O . ARG A 1 345 ? -3.583 12.592 22.239 1.00 90.44 345 ARG A O 1
ATOM 2691 N N . GLU A 1 346 ? -2.677 13.330 20.321 1.00 89.44 346 GLU A N 1
ATOM 2692 C CA . GLU A 1 346 ? -3.807 14.150 19.884 1.00 89.44 346 GLU A CA 1
ATOM 2693 C C . GLU A 1 346 ? -4.597 13.432 18.783 1.00 89.44 346 GLU A C 1
ATOM 2695 O O . GLU A 1 346 ? -5.822 13.349 18.883 1.00 89.44 346 GLU A O 1
ATOM 2700 N N . ALA A 1 347 ? -3.902 12.859 17.793 1.00 90.50 347 ALA A N 1
ATOM 2701 C CA . ALA A 1 347 ? -4.498 12.139 16.669 1.00 90.50 347 ALA A CA 1
ATOM 2702 C C . ALA A 1 347 ? -5.336 10.943 17.141 1.00 90.50 347 ALA A C 1
ATOM 2704 O O . ALA A 1 347 ? -6.543 10.924 16.911 1.00 90.50 347 ALA A O 1
ATOM 2705 N N . ALA A 1 348 ? -4.758 10.050 17.954 1.00 94.12 348 ALA A N 1
ATOM 2706 C CA . ALA A 1 348 ? -5.467 8.858 18.411 1.00 94.12 348 ALA A CA 1
ATOM 2707 C C . ALA A 1 348 ? -6.730 9.185 19.223 1.00 94.12 348 ALA A C 1
ATOM 2709 O O . ALA A 1 348 ? -7.730 8.478 19.144 1.00 94.12 348 ALA A O 1
ATOM 2710 N N . VAL A 1 349 ? -6.717 10.269 20.005 1.00 95.44 349 VAL A N 1
ATOM 2711 C CA . VAL A 1 349 ? -7.906 10.718 20.748 1.00 95.44 349 VAL A CA 1
ATOM 2712 C C . VAL A 1 349 ? -8.980 11.209 19.787 1.00 95.44 349 VAL A C 1
ATOM 2714 O O . VAL A 1 349 ? -10.154 10.888 19.962 1.00 95.44 349 VAL A O 1
ATOM 2717 N N . SER A 1 350 ? -8.581 11.971 18.766 1.00 93.56 350 SER A N 1
ATOM 2718 C CA . SER A 1 350 ? -9.509 12.427 17.742 1.00 93.56 350 SER A CA 1
ATOM 2719 C C . SER A 1 350 ? -10.130 11.254 16.989 1.00 93.56 350 SER A C 1
ATOM 2721 O O . SER A 1 350 ? -11.335 11.287 16.763 1.00 93.56 350 SER A O 1
ATOM 2723 N N . ASP A 1 351 ? -9.347 10.249 16.606 1.00 94.69 351 ASP A N 1
ATOM 2724 C CA . ASP A 1 351 ? -9.832 9.093 15.843 1.00 94.69 351 ASP A CA 1
ATOM 2725 C C . ASP A 1 351 ? -10.680 8.154 16.709 1.00 94.69 351 ASP A C 1
ATOM 2727 O O . ASP A 1 351 ? -11.743 7.696 16.285 1.00 94.69 351 ASP A O 1
ATOM 2731 N N . PHE A 1 352 ? -10.324 8.001 17.988 1.00 96.69 352 PHE A N 1
ATOM 2732 C CA . PHE A 1 352 ? -11.179 7.341 18.975 1.00 96.69 352 PHE A CA 1
ATOM 2733 C C . PHE A 1 352 ? -12.554 8.007 19.064 1.00 96.69 352 PHE A C 1
ATOM 2735 O O . PHE A 1 352 ? -13.577 7.329 18.966 1.00 96.69 352 PHE A O 1
ATOM 2742 N N . ASP A 1 353 ? -12.591 9.330 19.261 1.00 95.19 353 ASP A N 1
ATOM 2743 C CA . ASP A 1 353 ? -13.845 10.067 19.429 1.00 95.19 353 ASP A CA 1
ATOM 2744 C C . ASP A 1 353 ? -14.681 10.037 18.129 1.00 95.19 353 ASP A C 1
ATOM 2746 O O . ASP A 1 353 ? -15.912 10.010 18.198 1.00 95.19 353 ASP A O 1
ATOM 2750 N N . LYS A 1 354 ? -14.034 9.982 16.950 1.00 92.69 354 LYS A N 1
ATOM 2751 C CA . LYS A 1 354 ? -14.706 9.791 15.652 1.00 92.69 354 LYS A CA 1
ATOM 2752 C C . LYS A 1 354 ? -15.393 8.433 15.576 1.00 92.69 354 LYS A C 1
ATOM 2754 O O . LYS A 1 354 ? -16.586 8.403 15.294 1.00 92.69 354 LYS A O 1
ATOM 2759 N N . MET A 1 355 ? -14.686 7.335 15.848 1.00 95.69 355 MET A N 1
ATOM 2760 C CA . MET A 1 355 ? -15.290 5.997 15.844 1.00 95.69 355 MET A CA 1
ATOM 2761 C C . MET A 1 355 ? -16.415 5.889 16.876 1.00 95.69 355 MET A C 1
ATOM 2763 O O . MET A 1 355 ? -17.523 5.469 16.549 1.00 95.69 355 MET A O 1
ATOM 2767 N N . ALA A 1 356 ? -16.168 6.369 18.097 1.00 95.88 356 ALA A N 1
ATOM 2768 C CA . ALA A 1 356 ? -17.134 6.346 19.192 1.00 95.88 356 ALA A CA 1
ATOM 2769 C C . ALA A 1 356 ? -18.442 7.088 18.871 1.00 95.88 356 ALA A C 1
ATOM 2771 O O . ALA A 1 356 ? -19.496 6.724 19.388 1.00 95.88 356 ALA A O 1
ATOM 2772 N N . ALA A 1 357 ? -18.400 8.127 18.031 1.00 94.12 357 ALA A N 1
ATOM 2773 C CA . ALA A 1 357 ? -19.587 8.891 17.652 1.00 94.12 357 ALA A CA 1
ATOM 2774 C C . ALA A 1 357 ? -20.603 8.083 16.823 1.00 94.12 357 ALA A C 1
ATOM 2776 O O . ALA A 1 357 ? -21.771 8.474 16.772 1.00 94.12 357 ALA A O 1
ATOM 2777 N N . TYR A 1 358 ? -20.170 6.984 16.199 1.00 92.88 358 TYR A N 1
ATOM 2778 C CA . TYR A 1 358 ? -21.010 6.112 15.375 1.00 92.88 358 TYR A CA 1
ATOM 2779 C C . TYR A 1 358 ? -21.385 4.796 16.063 1.00 92.88 358 TYR A C 1
ATOM 2781 O O . TYR A 1 358 ? -22.138 4.031 15.474 1.00 92.88 358 TYR A O 1
ATOM 2789 N N . ASP A 1 359 ? -20.916 4.576 17.299 1.00 94.25 359 ASP A N 1
ATOM 2790 C CA . ASP A 1 359 ? -21.254 3.423 18.150 1.00 94.25 359 ASP A CA 1
ATOM 2791 C C . ASP A 1 359 ? -21.167 2.064 17.416 1.00 94.25 359 ASP A C 1
ATOM 2793 O O . ASP A 1 359 ? -22.149 1.321 17.398 1.00 94.25 359 ASP A O 1
ATOM 2797 N N . PRO A 1 360 ? -20.030 1.743 16.759 1.00 96.25 360 PRO A N 1
ATOM 2798 C CA . PRO A 1 360 ? -19.884 0.477 16.051 1.00 96.25 360 PRO A CA 1
ATOM 2799 C C . PRO A 1 360 ? -19.854 -0.700 17.035 1.00 96.25 360 PRO A C 1
ATOM 2801 O O . PRO A 1 360 ? -19.354 -0.575 18.155 1.00 96.25 360 PRO A O 1
ATOM 2804 N N . ASP A 1 361 ? -20.287 -1.877 16.583 1.00 96.38 361 ASP A N 1
ATOM 2805 C CA . ASP A 1 361 ? -20.152 -3.123 17.348 1.00 96.38 361 ASP A CA 1
ATOM 2806 C C . ASP A 1 361 ? -18.675 -3.454 17.616 1.00 96.38 361 ASP A C 1
ATOM 2808 O O . ASP A 1 361 ? -18.319 -3.962 18.683 1.00 96.38 361 ASP A O 1
ATOM 2812 N N . GLU A 1 362 ? -17.794 -3.148 16.654 1.00 97.31 362 GLU A N 1
ATOM 2813 C CA . GLU A 1 362 ? -16.347 -3.230 16.841 1.00 97.31 362 GLU A CA 1
ATOM 2814 C C . GLU A 1 362 ? -15.610 -1.971 16.355 1.00 97.31 362 GLU A C 1
ATOM 2816 O O . GLU A 1 362 ? -15.721 -1.572 15.198 1.00 97.31 362 GLU A O 1
ATOM 2821 N N . ALA A 1 363 ? -14.783 -1.394 17.232 1.00 97.94 363 ALA A N 1
ATOM 2822 C CA . ALA A 1 363 ? -13.831 -0.328 16.921 1.00 97.94 363 ALA A CA 1
ATOM 2823 C C . ALA A 1 363 ? -12.398 -0.873 17.033 1.00 97.94 363 ALA A C 1
ATOM 2825 O O . ALA A 1 363 ? -11.868 -1.085 18.130 1.00 97.94 363 ALA A O 1
ATOM 2826 N N . ILE A 1 364 ? -11.775 -1.155 15.895 1.00 98.31 364 ILE A N 1
ATOM 2827 C CA . ILE A 1 364 ? -10.526 -1.913 15.810 1.00 98.31 364 ILE A CA 1
ATOM 2828 C C . ILE A 1 364 ? -9.380 -0.983 15.430 1.00 98.31 364 ILE A C 1
ATOM 2830 O O . ILE A 1 364 ? -9.477 -0.192 14.504 1.00 98.31 364 ILE A O 1
ATOM 2834 N N . TRP A 1 365 ? -8.248 -1.129 16.103 1.00 98.38 365 TRP A N 1
ATOM 2835 C CA . TRP A 1 365 ? -7.034 -0.393 15.776 1.00 98.38 365 TRP A CA 1
ATOM 2836 C C . TRP A 1 365 ? -5.980 -1.341 15.228 1.00 98.38 365 TRP A C 1
ATOM 2838 O O . TRP A 1 365 ? -5.591 -2.308 15.891 1.00 98.38 365 TRP A O 1
ATOM 2848 N N . LEU A 1 366 ? -5.492 -1.061 14.026 1.00 97.88 366 LEU A N 1
ATOM 2849 C CA . LEU A 1 366 ? -4.361 -1.760 13.439 1.00 97.88 366 LEU A CA 1
ATOM 2850 C C . LEU A 1 366 ? -3.091 -0.953 13.691 1.00 97.88 366 LEU A C 1
ATOM 2852 O O . LEU A 1 366 ? -2.999 0.201 13.299 1.00 97.88 366 LEU A O 1
ATOM 2856 N N . VAL A 1 367 ? -2.092 -1.571 14.312 1.00 96.81 367 VAL A N 1
ATOM 2857 C CA . VAL A 1 367 ? -0.800 -0.938 14.612 1.00 96.81 367 VAL A CA 1
ATOM 2858 C C . VAL A 1 367 ? 0.335 -1.692 13.938 1.00 96.81 367 VAL A C 1
ATOM 2860 O O . VAL A 1 367 ? 0.245 -2.899 13.706 1.00 96.81 367 VAL A O 1
ATOM 2863 N N . MET A 1 368 ? 1.440 -1.009 13.641 1.00 94.56 368 MET A N 1
ATOM 2864 C CA . MET A 1 368 ? 2.567 -1.656 12.962 1.00 94.56 368 MET A CA 1
ATOM 2865 C C . MET A 1 368 ? 3.256 -2.674 13.874 1.00 94.56 368 MET A C 1
ATOM 2867 O O . MET A 1 368 ? 3.541 -3.791 13.445 1.00 94.56 368 MET A O 1
ATOM 2871 N N . THR A 1 369 ? 3.485 -2.340 15.145 1.00 94.06 369 THR A N 1
ATOM 2872 C CA . THR A 1 369 ? 4.193 -3.212 16.092 1.00 94.06 369 THR A CA 1
ATOM 2873 C C . THR A 1 369 ? 3.458 -3.396 17.420 1.00 94.06 369 THR A C 1
ATOM 2875 O O . THR A 1 369 ? 2.474 -2.730 17.733 1.00 94.06 369 THR A O 1
ATOM 2878 N N . GLN A 1 370 ? 3.949 -4.325 18.246 1.00 94.81 370 GLN A N 1
ATOM 2879 C CA . GLN A 1 370 ? 3.463 -4.479 19.619 1.00 94.81 370 GLN A CA 1
ATOM 2880 C C . GLN A 1 370 ? 3.695 -3.212 20.455 1.00 94.81 370 GLN A C 1
ATOM 2882 O O . GLN A 1 370 ? 2.798 -2.804 21.192 1.00 94.81 370 GLN A O 1
ATOM 2887 N N . ASP A 1 371 ? 4.874 -2.600 20.342 1.00 95.06 371 ASP A N 1
ATOM 2888 C CA . ASP A 1 371 ? 5.226 -1.390 21.092 1.00 95.06 371 ASP A CA 1
ATOM 2889 C C . ASP A 1 371 ? 4.330 -0.211 20.687 1.00 95.06 371 ASP A C 1
ATOM 2891 O O . ASP A 1 371 ? 3.924 0.586 21.538 1.00 95.06 371 ASP A O 1
ATOM 2895 N N . ASP A 1 372 ? 3.935 -0.157 19.414 1.00 95.56 372 ASP A N 1
ATOM 2896 C CA . ASP A 1 372 ? 2.969 0.818 18.914 1.00 95.56 372 ASP A CA 1
ATOM 2897 C C . ASP A 1 372 ? 1.593 0.644 19.562 1.00 95.56 372 ASP A C 1
ATOM 2899 O O . ASP A 1 372 ? 0.993 1.621 20.000 1.00 95.56 372 ASP A O 1
ATOM 2903 N N . GLY A 1 373 ? 1.125 -0.598 19.727 1.00 96.19 373 GLY A N 1
ATOM 2904 C CA . GLY A 1 373 ? -0.132 -0.885 20.428 1.00 96.19 373 GLY A CA 1
ATOM 2905 C C . GLY A 1 373 ? -0.128 -0.430 21.890 1.00 96.19 373 GLY A C 1
ATOM 2906 O O . GLY A 1 373 ? -1.139 0.067 22.387 1.00 96.19 373 GLY A O 1
ATOM 2907 N N . HIS A 1 374 ? 1.010 -0.547 22.582 1.00 97.12 374 HIS A N 1
ATOM 2908 C CA . HIS A 1 374 ? 1.160 -0.004 23.940 1.00 97.12 374 HIS A CA 1
ATOM 2909 C C . HIS A 1 374 ? 1.213 1.525 23.943 1.00 97.12 374 HIS A C 1
ATOM 2911 O O . HIS A 1 374 ? 0.613 2.148 24.815 1.00 97.12 374 HIS A O 1
ATOM 2917 N N . THR A 1 375 ? 1.880 2.130 22.958 1.00 96.56 375 THR A N 1
ATOM 2918 C CA . THR A 1 375 ? 1.969 3.592 22.826 1.00 96.56 375 THR A CA 1
ATOM 2919 C C . THR A 1 375 ? 0.601 4.214 22.551 1.00 96.56 375 THR A C 1
ATOM 2921 O O . THR A 1 375 ? 0.235 5.191 23.203 1.00 96.56 375 THR A O 1
ATOM 2924 N N . LEU A 1 376 ? -0.183 3.606 21.659 1.00 96.94 376 LEU A N 1
ATOM 2925 C CA . LEU A 1 376 ? -1.573 3.968 21.393 1.00 96.94 376 LEU A CA 1
ATOM 2926 C C . LEU A 1 376 ? -2.430 3.863 22.663 1.00 96.94 376 LEU A C 1
ATOM 2928 O O . LEU A 1 376 ? -3.134 4.804 23.029 1.00 96.94 376 LEU A O 1
ATOM 2932 N N . LEU A 1 377 ? -2.340 2.740 23.381 1.00 96.62 377 LEU A N 1
ATOM 2933 C CA . LEU A 1 377 ? -3.110 2.547 24.609 1.00 96.62 377 LEU A CA 1
ATOM 2934 C C . LEU A 1 377 ? -2.751 3.588 25.681 1.00 96.62 377 LEU A C 1
ATOM 2936 O O . LEU A 1 377 ? -3.630 4.110 26.368 1.00 96.62 377 LEU A O 1
ATOM 2940 N N . ASP A 1 378 ? -1.465 3.909 25.822 1.00 95.62 378 ASP A N 1
ATOM 2941 C CA . ASP A 1 378 ? -0.989 4.934 26.748 1.00 95.62 378 ASP A CA 1
ATOM 2942 C C . ASP A 1 378 ? -1.468 6.339 26.346 1.00 95.62 378 ASP A C 1
ATOM 2944 O O . ASP A 1 378 ? -1.852 7.113 27.226 1.00 95.62 378 ASP A O 1
ATOM 2948 N N . ALA A 1 379 ? -1.507 6.652 25.046 1.00 96.00 379 ALA A N 1
ATOM 2949 C CA . ALA A 1 379 ? -2.041 7.908 24.522 1.00 96.00 379 ALA A CA 1
ATOM 2950 C C . ALA A 1 379 ? -3.533 8.088 24.850 1.00 96.00 379 ALA A C 1
ATOM 2952 O O . ALA A 1 379 ? -3.935 9.157 25.307 1.00 96.00 379 ALA A O 1
ATOM 2953 N N . LEU A 1 380 ? -4.336 7.031 24.697 1.00 96.88 380 LEU A N 1
ATOM 2954 C CA . LEU A 1 380 ? -5.768 7.047 25.015 1.00 96.88 380 LEU A CA 1
ATOM 2955 C C . LEU A 1 380 ? -6.053 7.064 26.527 1.00 96.88 380 LEU A C 1
ATOM 2957 O O . LEU A 1 380 ? -7.097 7.562 26.959 1.00 96.88 380 LEU A O 1
ATOM 2961 N N . ARG A 1 381 ? -5.144 6.520 27.346 1.00 96.38 381 ARG A N 1
ATOM 2962 C CA . ARG A 1 381 ? -5.271 6.498 28.812 1.00 96.38 381 ARG A CA 1
ATOM 2963 C C . ARG A 1 381 ? -4.869 7.821 29.460 1.00 96.38 381 ARG A C 1
ATOM 2965 O O . ARG A 1 381 ? -5.494 8.238 30.430 1.00 96.38 381 ARG A O 1
ATOM 2972 N N . ASP A 1 382 ? -3.819 8.466 28.958 1.00 95.25 382 ASP A N 1
ATOM 2973 C CA . ASP A 1 382 ? -3.317 9.755 29.451 1.00 95.25 382 ASP A CA 1
ATOM 2974 C C . ASP A 1 382 ? -3.320 10.807 28.326 1.00 95.25 382 ASP A C 1
ATOM 2976 O O . ASP A 1 382 ? -2.257 11.210 27.844 1.00 95.25 382 ASP A O 1
ATOM 2980 N N . PRO A 1 383 ? -4.491 11.259 27.850 1.00 95.06 383 PRO A N 1
ATOM 2981 C CA . PRO A 1 383 ? -4.549 12.215 26.753 1.00 95.06 383 PRO A CA 1
ATOM 2982 C C . PRO A 1 383 ? -4.240 13.653 27.210 1.00 95.06 383 PRO A C 1
ATOM 2984 O O . PRO A 1 383 ? -4.467 14.003 28.373 1.00 95.06 383 PRO A O 1
ATOM 2987 N N . PRO A 1 384 ? -3.761 14.535 26.309 1.00 91.31 384 PRO A N 1
ATOM 2988 C CA . PRO A 1 384 ? -3.439 15.928 26.639 1.00 91.31 384 PRO A CA 1
ATOM 2989 C C . PRO A 1 384 ? -4.629 16.747 27.161 1.00 91.31 384 PRO A C 1
ATOM 2991 O O . PRO A 1 384 ? -4.438 17.683 27.939 1.00 91.31 384 PRO A O 1
ATOM 2994 N N . ASP A 1 385 ? -5.855 16.393 26.760 1.00 92.44 385 ASP A N 1
ATOM 2995 C CA . ASP A 1 385 ? -7.094 17.025 27.231 1.00 92.44 385 ASP A CA 1
ATOM 2996 C C . ASP A 1 385 ? -7.497 16.607 28.664 1.00 92.44 385 ASP A C 1
ATOM 2998 O O . ASP A 1 385 ? -8.430 17.170 29.243 1.00 92.44 385 ASP A O 1
ATOM 3002 N N . GLY A 1 386 ? -6.772 15.648 29.252 1.00 92.81 386 GLY A N 1
ATOM 3003 C CA . GLY A 1 386 ? -6.943 15.166 30.618 1.00 92.81 386 GLY A CA 1
ATOM 3004 C C . GLY A 1 386 ? -8.138 14.238 30.845 1.00 92.81 386 GLY A C 1
ATOM 3005 O O . GLY A 1 386 ? -8.414 13.920 32.002 1.00 92.81 386 GLY A O 1
ATOM 3006 N N . THR A 1 387 ? -8.854 13.815 29.797 1.00 95.25 387 THR A N 1
ATOM 3007 C CA . THR A 1 387 ? -10.021 12.925 29.912 1.00 95.25 387 THR A CA 1
ATOM 3008 C C . THR A 1 387 ? -9.679 11.529 29.380 1.00 95.25 387 THR A C 1
ATOM 3010 O O . THR A 1 387 ? -9.683 11.327 28.178 1.00 95.25 387 THR A O 1
ATOM 3013 N N . PRO A 1 388 ? -9.385 10.520 30.210 1.00 96.31 388 PRO A N 1
ATOM 3014 C CA . PRO A 1 388 ? -9.072 9.180 29.706 1.00 96.31 388 PRO A CA 1
ATOM 3015 C C . PRO A 1 388 ? -10.196 8.608 28.830 1.00 96.31 388 PRO A C 1
ATOM 3017 O O . PRO A 1 388 ? -11.369 8.678 29.200 1.00 96.31 388 PRO A O 1
ATOM 3020 N N . ARG A 1 389 ? -9.843 8.036 27.674 1.00 97.25 389 ARG A N 1
ATOM 3021 C CA . ARG A 1 389 ? -10.781 7.287 26.812 1.00 97.25 389 ARG A CA 1
ATOM 3022 C C . ARG A 1 389 ? -10.827 5.806 27.172 1.00 97.25 389 ARG A C 1
ATOM 3024 O O . ARG A 1 389 ? -11.820 5.121 26.938 1.00 97.25 389 ARG A O 1
ATOM 3031 N N . VAL A 1 390 ? -9.753 5.330 27.794 1.00 95.94 390 VAL A N 1
ATOM 3032 C CA . VAL A 1 390 ? -9.600 3.967 28.294 1.00 95.94 390 VAL A CA 1
ATOM 3033 C C . VAL A 1 390 ? -8.938 3.990 29.664 1.00 95.94 390 VAL A C 1
ATOM 3035 O O . VAL A 1 390 ? -8.046 4.790 29.926 1.00 95.94 390 VAL A O 1
ATOM 3038 N N . GLU A 1 391 ? -9.347 3.076 30.537 1.00 92.75 391 GLU A N 1
ATOM 3039 C CA . GLU A 1 391 ? -8.747 2.901 31.871 1.00 92.75 391 GLU A CA 1
ATOM 3040 C C . GLU A 1 391 ? -7.746 1.731 31.907 1.00 92.75 391 GLU A C 1
ATOM 3042 O O . GLU A 1 391 ? -6.966 1.578 32.851 1.00 92.75 391 GLU A O 1
ATOM 3047 N N . ALA A 1 392 ? -7.785 0.865 30.889 1.00 90.19 392 ALA A N 1
ATOM 3048 C CA . ALA A 1 392 ? -7.011 -0.366 30.845 1.00 90.19 392 ALA A CA 1
ATOM 3049 C C . ALA A 1 392 ? -5.498 -0.105 30.736 1.00 90.19 392 ALA A C 1
ATOM 3051 O O . ALA A 1 392 ? -5.030 0.845 30.108 1.00 90.19 392 ALA A O 1
ATOM 3052 N N . SER A 1 393 ? -4.715 -0.994 31.342 1.00 91.94 393 SER A N 1
ATOM 3053 C CA . SER A 1 393 ? -3.258 -1.016 31.233 1.00 91.94 393 SER A CA 1
ATOM 3054 C C . SER A 1 393 ? -2.777 -2.461 31.298 1.00 91.94 393 SER A C 1
ATOM 3056 O O . SER A 1 393 ? -3.307 -3.268 32.065 1.00 91.94 393 SER A O 1
ATOM 3058 N N . TYR A 1 394 ? -1.768 -2.783 30.496 1.00 95.50 394 TYR A N 1
ATOM 3059 C CA . TYR A 1 394 ? -1.204 -4.122 30.370 1.00 95.50 394 TYR A CA 1
ATOM 3060 C C . TYR A 1 394 ? 0.309 -4.065 30.573 1.00 95.50 394 TYR A C 1
ATOM 3062 O O . TYR A 1 394 ? 0.941 -3.024 30.407 1.00 95.50 394 TYR A O 1
ATOM 3070 N N . ALA A 1 395 ? 0.923 -5.192 30.940 1.00 94.69 395 ALA A N 1
ATOM 3071 C CA . ALA A 1 395 ? 2.381 -5.270 30.941 1.00 94.69 395 ALA A CA 1
ATOM 3072 C C . ALA A 1 395 ? 2.896 -5.107 29.503 1.00 94.69 395 ALA A C 1
ATOM 3074 O O . ALA A 1 395 ? 2.317 -5.716 28.607 1.00 94.69 395 ALA A O 1
ATOM 3075 N N . ALA A 1 396 ? 4.007 -4.391 29.297 1.00 91.19 396 ALA A N 1
ATOM 3076 C CA . ALA A 1 396 ? 4.592 -4.132 27.970 1.00 91.19 396 ALA A CA 1
ATOM 3077 C C . ALA A 1 396 ? 4.862 -5.408 27.142 1.00 91.19 396 ALA A C 1
ATOM 3079 O O . ALA A 1 396 ? 4.901 -5.384 25.918 1.00 91.19 396 ALA A O 1
ATOM 3080 N N . THR A 1 397 ? 5.023 -6.556 27.805 1.00 92.88 397 THR A N 1
ATOM 3081 C CA . THR A 1 397 ? 5.211 -7.862 27.154 1.00 92.88 397 THR A CA 1
ATOM 3082 C C . THR A 1 397 ? 3.916 -8.505 26.659 1.00 92.88 397 THR A C 1
ATOM 3084 O O . THR A 1 397 ? 3.980 -9.524 25.980 1.00 92.88 397 THR A O 1
ATOM 3087 N N . THR A 1 398 ? 2.755 -7.976 27.042 1.00 96.56 398 THR A N 1
ATOM 3088 C CA . THR A 1 398 ? 1.442 -8.498 26.645 1.00 96.56 398 THR A CA 1
ATOM 3089 C C . THR A 1 398 ? 1.193 -8.125 25.185 1.00 96.56 398 THR A C 1
ATOM 3091 O O . THR A 1 398 ? 1.234 -6.933 24.872 1.00 96.56 398 THR A O 1
ATOM 3094 N N . PRO A 1 399 ? 0.945 -9.096 24.293 1.00 96.38 399 PRO A N 1
ATOM 3095 C CA . PRO A 1 399 ? 0.638 -8.803 22.897 1.00 96.38 399 PRO A CA 1
ATOM 3096 C C . PRO A 1 399 ? -0.697 -8.038 22.762 1.00 96.38 399 PRO A C 1
ATOM 3098 O O . PRO A 1 399 ? -1.655 -8.434 23.435 1.00 96.38 399 PRO A O 1
ATOM 3101 N N . PRO A 1 400 ? -0.806 -6.996 21.910 1.00 96.62 400 PRO A N 1
ATOM 3102 C CA . PRO A 1 400 ? -2.010 -6.162 21.820 1.00 96.62 400 PRO A CA 1
ATOM 3103 C C . PRO A 1 400 ? -3.295 -6.919 21.479 1.00 96.62 400 PRO A C 1
ATOM 3105 O O . PRO A 1 400 ? -4.345 -6.640 22.048 1.00 96.62 400 PRO A O 1
ATOM 3108 N N . GLN A 1 401 ? -3.200 -7.973 20.668 1.00 96.25 401 GLN A N 1
ATOM 3109 C CA . GLN A 1 401 ? -4.325 -8.843 20.315 1.00 96.25 401 GLN A CA 1
ATOM 3110 C C . GLN A 1 401 ? -4.913 -9.622 21.507 1.00 96.25 401 GLN A C 1
ATOM 3112 O O . GLN A 1 401 ? -5.936 -10.286 21.367 1.00 96.25 401 GLN A O 1
ATOM 3117 N N . GLN A 1 402 ? -4.249 -9.602 22.669 1.00 97.06 402 GLN A N 1
ATOM 3118 C CA . GLN A 1 402 ? -4.736 -10.200 23.917 1.00 97.06 402 GLN A CA 1
ATOM 3119 C C . GLN A 1 402 ? -5.355 -9.168 24.866 1.00 97.06 402 GLN A C 1
ATOM 3121 O O . GLN A 1 402 ? -5.803 -9.536 25.955 1.00 97.06 402 GLN A O 1
ATOM 3126 N N . PHE A 1 403 ? -5.362 -7.883 24.503 1.00 96.75 403 PHE A N 1
ATOM 3127 C CA . PHE A 1 403 ? -6.023 -6.864 25.305 1.00 96.75 403 PHE A CA 1
ATOM 3128 C C . PHE A 1 403 ? -7.532 -7.120 25.322 1.00 96.75 403 PHE A C 1
ATOM 3130 O O . PHE A 1 403 ? -8.137 -7.478 24.318 1.00 96.75 403 PHE A O 1
ATOM 3137 N N . THR A 1 404 ? -8.143 -6.956 26.490 1.00 95.31 404 THR A N 1
ATOM 3138 C CA . THR A 1 404 ? -9.596 -7.001 26.678 1.00 95.31 404 THR A CA 1
ATOM 3139 C C . THR A 1 404 ? -10.069 -5.589 26.997 1.00 95.31 404 THR A C 1
ATOM 3141 O O . THR A 1 404 ? -9.905 -5.109 28.121 1.00 95.31 404 THR A O 1
ATOM 3144 N N . ILE A 1 405 ? -10.579 -4.891 25.988 1.00 95.31 405 ILE A N 1
ATOM 3145 C CA . ILE A 1 405 ? -11.047 -3.508 26.085 1.00 95.31 405 ILE A CA 1
ATOM 3146 C C . ILE A 1 405 ? -12.448 -3.476 25.483 1.00 95.31 405 ILE A C 1
ATOM 3148 O O . ILE A 1 405 ? -12.728 -4.190 24.528 1.00 95.31 405 ILE A O 1
ATOM 3152 N N . ASP A 1 406 ? -13.334 -2.715 26.105 1.00 94.38 406 ASP A N 1
ATOM 3153 C CA . ASP A 1 406 ? -14.724 -2.584 25.681 1.00 94.38 406 ASP A CA 1
ATOM 3154 C C . ASP A 1 406 ? -15.133 -1.128 25.901 1.00 94.38 406 ASP A C 1
ATOM 3156 O O . ASP A 1 406 ? -15.695 -0.758 26.937 1.00 94.38 406 ASP A O 1
ATOM 3160 N N . THR A 1 407 ? -14.681 -0.263 24.991 1.00 96.50 407 THR A N 1
ATOM 3161 C CA . THR A 1 407 ? -15.050 1.153 24.954 1.00 96.50 407 THR A CA 1
ATOM 3162 C C . THR A 1 407 ? -15.516 1.534 23.545 1.00 96.50 407 THR A C 1
ATOM 3164 O O . THR A 1 407 ? -15.092 0.903 22.578 1.00 96.50 407 THR A O 1
ATOM 3167 N N . PRO A 1 408 ? -16.356 2.579 23.390 1.00 95.25 408 PRO A N 1
ATOM 3168 C CA . PRO A 1 408 ? -17.017 2.864 22.108 1.00 95.25 408 PRO A CA 1
ATOM 3169 C C . PRO A 1 408 ? -16.076 3.109 20.916 1.00 95.25 408 PRO A C 1
ATOM 3171 O O . PRO A 1 408 ? -16.439 2.839 19.781 1.00 95.25 408 PRO A O 1
ATOM 3174 N N . GLY A 1 409 ? -14.870 3.634 21.162 1.00 96.75 409 GLY A N 1
ATOM 3175 C CA . GLY A 1 409 ? -13.857 3.890 20.130 1.00 96.75 409 GLY A CA 1
ATOM 3176 C C . GLY A 1 409 ? -12.675 2.917 20.163 1.00 96.75 409 GLY A C 1
ATOM 3177 O O . GLY A 1 409 ? -11.701 3.127 19.445 1.00 96.75 409 GLY A O 1
ATOM 3178 N N . LEU A 1 410 ? -12.702 1.891 21.024 1.00 98.00 410 LEU A N 1
ATOM 3179 C CA . LEU A 1 410 ? -11.674 0.852 21.069 1.00 98.00 410 LEU A CA 1
ATOM 3180 C C . LEU A 1 410 ? -12.211 -0.447 21.684 1.00 98.00 410 LEU A C 1
ATOM 3182 O O . LEU A 1 410 ? -12.373 -0.566 22.900 1.00 98.00 410 LEU A O 1
ATOM 3186 N N . THR A 1 411 ? -12.358 -1.467 20.849 1.00 97.81 411 THR A N 1
ATOM 3187 C CA . THR A 1 411 ? -12.670 -2.837 21.269 1.00 97.81 411 THR A CA 1
ATOM 3188 C C . THR A 1 411 ? -11.471 -3.768 21.095 1.00 97.81 411 THR A C 1
ATOM 3190 O O . THR A 1 411 ? -11.245 -4.648 21.928 1.00 97.81 411 THR A O 1
ATOM 3193 N N . LYS A 1 412 ? -10.651 -3.577 20.049 1.00 97.50 412 LYS A N 1
ATOM 3194 C CA . LYS A 1 412 ? -9.504 -4.455 19.750 1.00 97.50 412 LYS A CA 1
ATOM 3195 C C . LYS A 1 412 ? -8.305 -3.681 19.206 1.00 97.50 412 LYS A C 1
ATOM 3197 O O . LYS A 1 412 ? -8.467 -2.704 18.485 1.00 97.50 412 LYS A O 1
ATOM 3202 N N . ILE A 1 413 ? -7.096 -4.155 19.519 1.00 98.00 413 ILE A N 1
ATOM 3203 C CA . ILE A 1 413 ? -5.846 -3.688 18.901 1.00 98.00 413 ILE A CA 1
ATOM 3204 C C . ILE A 1 413 ? -5.133 -4.884 18.281 1.00 98.00 413 ILE A C 1
ATOM 3206 O O . ILE A 1 413 ? -4.867 -5.871 18.970 1.00 98.00 413 ILE A O 1
ATOM 3210 N N . TYR A 1 414 ? -4.760 -4.785 17.011 1.00 97.81 414 TYR A N 1
ATOM 3211 C CA . TYR A 1 414 ? -4.043 -5.837 16.304 1.00 97.81 414 TYR A CA 1
ATOM 3212 C C . TYR A 1 414 ? -2.717 -5.335 15.736 1.00 97.81 414 TYR A C 1
ATOM 3214 O O . TYR A 1 414 ? -2.694 -4.327 15.037 1.00 97.81 414 TYR A O 1
ATOM 3222 N N . PRO A 1 415 ? -1.598 -6.044 15.977 1.00 96.81 415 PRO A N 1
ATOM 3223 C CA . PRO A 1 415 ? -0.390 -5.845 15.191 1.00 96.81 415 PRO A CA 1
ATOM 3224 C C . PRO A 1 415 ? -0.620 -6.287 13.742 1.00 96.81 415 PRO A C 1
ATOM 3226 O O . PRO A 1 415 ? -1.172 -7.365 13.504 1.00 96.81 415 PRO A O 1
ATOM 3229 N N . VAL A 1 416 ? -0.137 -5.507 12.775 1.00 95.88 416 VAL A N 1
ATOM 3230 C CA . VAL A 1 416 ? -0.363 -5.750 11.342 1.00 95.88 416 VAL A CA 1
ATOM 3231 C C . VAL A 1 416 ? 0.127 -7.118 10.883 1.00 95.88 416 VAL A C 1
ATOM 3233 O O . VAL A 1 416 ? -0.524 -7.779 10.079 1.00 95.88 416 VAL A O 1
ATOM 3236 N N . THR A 1 417 ? 1.243 -7.588 11.439 1.00 94.69 417 THR A N 1
ATOM 3237 C CA . THR A 1 417 ? 1.785 -8.915 11.138 1.00 94.69 417 THR A CA 1
ATOM 3238 C C . THR A 1 417 ? 0.903 -10.031 11.649 1.00 94.69 417 THR A C 1
ATOM 3240 O O . THR A 1 417 ? 0.637 -10.973 10.913 1.00 94.69 417 THR A O 1
ATOM 3243 N N . TRP A 1 418 ? 0.393 -9.895 12.872 1.00 96.19 418 TRP A N 1
ATOM 3244 C CA . TRP A 1 418 ? -0.533 -10.871 13.427 1.00 96.19 418 TRP A CA 1
ATOM 3245 C C . TRP A 1 418 ? -1.807 -10.966 12.583 1.00 96.19 418 TRP A C 1
ATOM 3247 O O . TRP A 1 418 ? -2.232 -12.076 12.274 1.00 96.19 418 TRP A O 1
ATOM 3257 N N . LEU A 1 419 ? -2.372 -9.818 12.183 1.00 95.31 419 LEU A N 1
ATOM 3258 C CA . LEU A 1 419 ? -3.599 -9.764 11.387 1.00 95.31 419 LEU A CA 1
ATOM 3259 C C . LEU A 1 419 ? -3.391 -10.343 9.983 1.00 95.31 419 LEU A C 1
ATOM 3261 O O . LEU A 1 419 ? -4.191 -11.154 9.526 1.00 95.31 419 LEU A O 1
ATOM 3265 N N . ARG A 1 420 ? -2.280 -9.989 9.325 1.00 95.06 420 ARG A N 1
ATOM 3266 C CA . ARG A 1 420 ? -1.911 -10.532 8.012 1.00 95.06 420 ARG A CA 1
ATOM 3267 C C . ARG A 1 420 ? -1.779 -12.052 8.045 1.00 95.06 420 ARG A C 1
ATOM 3269 O O . ARG A 1 420 ? -2.281 -12.718 7.149 1.00 95.06 420 ARG A O 1
ATOM 3276 N N . ASP A 1 421 ? -1.153 -12.597 9.084 1.00 94.50 421 ASP A N 1
ATOM 3277 C CA . ASP A 1 421 ? -0.973 -14.042 9.240 1.00 94.50 421 ASP A CA 1
ATOM 3278 C C . ASP A 1 421 ? -2.310 -14.783 9.504 1.00 94.50 421 ASP A C 1
ATOM 3280 O O . ASP A 1 421 ? -2.343 -16.012 9.472 1.00 94.50 421 ASP A O 1
ATOM 3284 N N . GLN A 1 422 ? -3.418 -14.068 9.765 1.00 94.19 422 GLN A N 1
ATOM 3285 C CA . GLN A 1 422 ? -4.763 -14.662 9.836 1.00 94.19 422 GLN A CA 1
ATOM 3286 C C . GLN A 1 422 ? -5.446 -14.799 8.468 1.00 94.19 422 GLN A C 1
ATOM 3288 O O . GLN A 1 422 ? -6.429 -15.533 8.372 1.00 94.19 422 GLN A O 1
ATOM 3293 N N . LEU A 1 423 ? -4.962 -14.125 7.422 1.00 92.81 423 LEU A N 1
ATOM 3294 C CA . LEU A 1 423 ? -5.584 -14.201 6.100 1.00 92.81 423 LEU A CA 1
ATOM 3295 C C . LEU A 1 423 ? -5.338 -15.573 5.469 1.00 92.81 423 LEU A C 1
ATOM 3297 O O . LEU A 1 423 ? -4.210 -16.068 5.482 1.00 92.81 423 LEU A O 1
ATOM 3301 N N . GLU A 1 424 ? -6.366 -16.149 4.846 1.00 86.12 424 GLU A N 1
ATOM 3302 C CA . GLU A 1 424 ? -6.287 -17.471 4.202 1.00 86.12 424 GLU A CA 1
ATOM 3303 C C . GLU A 1 424 ? -5.156 -17.582 3.165 1.00 86.12 424 GLU A C 1
ATOM 3305 O O . GLU A 1 424 ? -4.588 -18.653 2.986 1.00 86.12 424 GLU A O 1
ATOM 3310 N N . GLU A 1 425 ? -4.790 -16.486 2.490 1.00 81.44 425 GLU A N 1
ATOM 3311 C CA . GLU A 1 425 ? -3.710 -16.484 1.490 1.00 81.44 425 GLU A CA 1
ATOM 3312 C C . GLU A 1 425 ? -2.297 -16.639 2.093 1.00 81.44 425 GLU A C 1
ATOM 3314 O O . GLU A 1 425 ? -1.353 -16.928 1.355 1.00 81.44 425 GLU A O 1
ATOM 3319 N N . TYR A 1 426 ? -2.150 -16.464 3.413 1.00 78.81 426 TYR A N 1
ATOM 3320 C CA . TYR A 1 426 ? -0.890 -16.618 4.154 1.00 78.81 426 TYR A CA 1
ATOM 3321 C C . TYR A 1 426 ? -0.890 -17.817 5.128 1.00 78.81 426 TYR A C 1
ATOM 3323 O O . TYR A 1 426 ? 0.120 -18.034 5.805 1.00 78.81 426 TYR A O 1
ATOM 3331 N N . GLN A 1 427 ? -1.977 -18.601 5.182 1.00 71.69 427 GLN A N 1
ATOM 3332 C CA . GLN A 1 427 ? -2.077 -19.871 5.923 1.00 71.69 427 GLN A CA 1
ATOM 3333 C C . GLN A 1 427 ? -1.694 -21.067 5.043 1.00 71.69 427 GLN A C 1
ATOM 3335 O O . GLN A 1 427 ? -1.027 -21.993 5.571 1.00 71.69 427 GLN A O 1
#